Protein AF-A0A345P1P1-F1 (afdb_monomer_lite)

Foldseek 3Di:
DAEDAEAEEAEDADPDAAAEDEEEAEYEYAYLEEYEYARYAYLEEYHYHHQNYAYEADCNYEYNYEYEDCHAYQEHYEYQYAYDAAYEYAHAQHHEYAYDHNNLQGEYEDPYQHEYEYHYHRPHEYEYQAQHEYEDDAAYEHAEYEYAQRRANHEYNHNYEYQEYEFQHAYEYDEAAHLAYHYDQCRYHYEHEYAEPSSQQRLQPRLNNQHYEYPEAYEDQEAREREHANHEYEPVLHEYEYDLNHDYDPDAAENYEHELYEQYEYENYEFYDQNPADPPDPPRYESYEYANYENYEYYNYEAENHCEHYEQELYAYEYEQYEYEHRHPEHYEFEHPPVGDHAGEYEYHYDYYYDDLFHYKYAADSGYYHYPVQQWDKDQQLPPVRPRMMTIDGPPDPDDGPNDFDDDDPCFAFKDFWPQDAQVFKWKFAPPCADPVRFTFTDPLVVVQVCLCVVQVFRFQSVLWDDHHRMIGGNFFGGALVSQCSSCVPHPRHFFHKMWIFHGPDGSVHPDLVGTTWIFGAINNSDTHIHGSDPPPPDD

Structure (mmCIF, N/CA/C/O backbone):
data_AF-A0A345P1P1-F1
#
_entry.id   AF-A0A345P1P1-F1
#
loop_
_atom_site.group_PDB
_atom_site.id
_atom_site.type_symbol
_atom_site.label_atom_id
_atom_site.label_alt_id
_atom_site.label_comp_id
_atom_site.label_asym_id
_atom_site.label_entity_id
_atom_site.label_seq_id
_atom_site.pdbx_PDB_ins_code
_atom_site.Cartn_x
_atom_site.Cartn_y
_atom_site.Cartn_z
_atom_site.occupancy
_atom_site.B_iso_or_equiv
_atom_site.auth_seq_id
_atom_site.auth_comp_id
_atom_site.auth_asym_id
_atom_site.auth_atom_id
_atom_site.pdbx_PDB_model_num
ATOM 1 N N . MET A 1 1 ? -30.221 -7.598 51.812 1.00 77.19 1 MET A N 1
ATOM 2 C CA . MET A 1 1 ? -30.169 -8.853 51.031 1.00 77.19 1 MET A CA 1
ATOM 3 C C . MET A 1 1 ? -31.512 -9.093 50.363 1.00 77.19 1 MET A C 1
ATOM 5 O O . MET A 1 1 ? -32.528 -9.093 51.050 1.00 77.19 1 MET A O 1
ATOM 9 N N . LEU A 1 2 ? -31.504 -9.277 49.048 1.00 82.62 2 LEU A N 1
ATOM 10 C CA . LEU A 1 2 ? -32.621 -9.706 48.215 1.00 82.62 2 LEU A CA 1
ATOM 11 C C . LEU A 1 2 ? -32.271 -11.110 47.703 1.00 82.62 2 LEU A C 1
ATOM 13 O O . LEU A 1 2 ? -31.231 -11.286 47.076 1.00 82.62 2 LEU A O 1
ATOM 17 N N . ASN A 1 3 ? -33.089 -12.109 48.032 1.00 80.75 3 ASN A N 1
ATOM 18 C CA . ASN A 1 3 ? -32.861 -13.485 47.591 1.00 80.75 3 ASN A CA 1
ATOM 19 C C . ASN A 1 3 ? -33.629 -13.730 46.285 1.00 80.75 3 ASN A C 1
ATOM 21 O O . ASN A 1 3 ? -34.862 -13.678 46.294 1.00 80.75 3 ASN A O 1
ATOM 25 N N . ALA A 1 4 ? -32.910 -13.957 45.187 1.00 77.88 4 ALA A N 1
ATOM 26 C CA . ALA A 1 4 ? -33.463 -14.208 43.863 1.00 77.88 4 ALA A CA 1
ATOM 27 C C . ALA A 1 4 ? -33.455 -15.719 43.579 1.00 77.88 4 ALA A C 1
ATOM 29 O O . ALA A 1 4 ? -32.407 -16.333 43.385 1.00 77.88 4 ALA A O 1
ATOM 30 N N . THR A 1 5 ? -34.636 -16.335 43.559 1.00 73.44 5 THR A N 1
ATOM 31 C CA . THR A 1 5 ? -34.807 -17.776 43.306 1.00 73.44 5 THR A CA 1
ATOM 32 C C . THR A 1 5 ? -35.981 -18.005 42.364 1.00 73.44 5 THR A C 1
ATOM 34 O O . THR A 1 5 ? -36.964 -17.271 42.447 1.00 73.44 5 THR A O 1
ATOM 37 N N . GLY A 1 6 ? -35.901 -19.038 41.523 1.00 75.75 6 GLY A N 1
ATOM 38 C CA . GLY A 1 6 ? -36.928 -19.374 40.532 1.00 75.75 6 GLY A CA 1
ATOM 39 C C . GLY A 1 6 ? -36.469 -19.159 39.088 1.00 75.75 6 GLY A C 1
ATOM 40 O O . GLY A 1 6 ? -35.308 -18.847 38.830 1.00 75.75 6 GLY A O 1
ATOM 41 N N . ASP A 1 7 ? -37.388 -19.371 38.150 1.00 80.25 7 ASP A N 1
ATOM 42 C CA . ASP A 1 7 ? -37.175 -19.293 36.699 1.00 80.25 7 ASP A CA 1
ATOM 43 C C . ASP A 1 7 ? -37.880 -18.092 36.038 1.00 80.25 7 ASP A C 1
ATOM 45 O O . ASP A 1 7 ? -37.551 -17.719 34.913 1.00 80.25 7 ASP A O 1
ATOM 49 N N . GLY A 1 8 ? -38.826 -17.459 36.738 1.00 80.19 8 GLY A N 1
ATOM 50 C CA . GLY A 1 8 ? -39.576 -16.295 36.267 1.00 80.19 8 GLY A CA 1
ATOM 51 C C . GLY A 1 8 ? -38.911 -14.943 36.548 1.00 80.19 8 GLY A C 1
ATOM 52 O O . GLY A 1 8 ? -37.978 -14.820 37.342 1.00 80.19 8 GLY A O 1
ATOM 53 N N . ALA A 1 9 ? -39.441 -13.893 35.914 1.00 87.06 9 ALA A N 1
ATOM 54 C CA . ALA A 1 9 ? -39.010 -12.524 36.172 1.00 87.06 9 ALA A CA 1
ATOM 55 C C . ALA A 1 9 ? -39.442 -12.054 37.574 1.00 87.06 9 ALA A C 1
ATOM 57 O O . ALA A 1 9 ? -40.619 -12.123 37.931 1.00 87.06 9 ALA A O 1
ATOM 58 N N . THR A 1 10 ? -38.500 -11.523 38.350 1.00 90.50 10 THR A N 1
ATOM 59 C CA . THR A 1 10 ? -38.723 -10.979 39.694 1.00 90.50 10 THR A CA 1
ATOM 60 C C . THR A 1 10 ? -38.481 -9.474 39.685 1.00 90.50 10 THR A C 1
ATOM 62 O O . THR A 1 10 ? -37.405 -9.022 39.312 1.00 90.50 10 THR A O 1
ATOM 65 N N . ASN A 1 11 ? -39.471 -8.686 40.111 1.00 93.38 11 ASN A N 1
ATOM 66 C CA . ASN A 1 11 ? -39.367 -7.226 40.171 1.00 93.38 11 ASN A CA 1
ATOM 67 C C . ASN A 1 11 ? -39.057 -6.760 41.599 1.00 93.38 11 ASN A C 1
ATOM 69 O O . ASN A 1 11 ? -39.822 -7.052 42.520 1.00 93.38 11 ASN A O 1
ATOM 73 N N . TYR A 1 12 ? -38.008 -5.959 41.770 1.00 94.50 12 TYR A N 1
ATOM 74 C CA . TYR A 1 12 ? -37.709 -5.255 43.013 1.00 94.50 12 TYR A CA 1
ATOM 75 C C . TYR A 1 12 ? -37.882 -3.743 42.844 1.00 94.50 12 TYR A C 1
ATOM 77 O O . TYR A 1 12 ? -37.410 -3.138 41.882 1.00 94.50 12 TYR A O 1
ATOM 85 N N . GLY A 1 13 ? -38.567 -3.148 43.822 1.00 94.56 13 GLY A N 1
ATOM 86 C CA . GLY A 1 13 ? -38.939 -1.736 43.845 1.00 94.56 13 GLY A CA 1
ATOM 87 C C . GLY A 1 13 ? -40.420 -1.482 43.534 1.00 94.56 13 GLY A C 1
ATOM 88 O O . GLY A 1 13 ? -41.118 -2.367 43.027 1.00 94.56 13 GLY A O 1
ATOM 89 N N . PRO A 1 14 ? -40.939 -0.302 43.917 1.00 95.38 14 PRO A N 1
ATOM 90 C CA . PRO A 1 14 ? -42.355 0.024 43.777 1.00 95.38 14 PRO A CA 1
ATOM 91 C C . PRO A 1 14 ? -42.763 0.180 42.305 1.00 95.38 14 PRO A C 1
ATOM 93 O O . PRO A 1 14 ? -41.943 0.494 41.446 1.00 95.38 14 PRO A O 1
ATOM 96 N N . GLU A 1 15 ? -44.051 -0.013 42.005 1.00 93.94 15 GLU A N 1
ATOM 97 C CA . GLU A 1 15 ? -44.591 0.233 40.658 1.00 93.94 15 GLU A CA 1
ATOM 98 C C . GLU A 1 15 ? -44.535 1.700 40.249 1.00 93.94 15 GLU A C 1
ATOM 100 O O . GLU A 1 15 ? -44.247 2.017 39.096 1.00 93.94 15 GLU A O 1
ATOM 105 N N . THR A 1 16 ? -44.758 2.582 41.218 1.00 92.75 16 THR A N 1
ATOM 106 C CA . THR A 1 16 ? -44.792 4.034 41.051 1.00 92.75 16 THR A CA 1
ATOM 107 C C . THR A 1 16 ? -44.107 4.720 42.226 1.00 92.75 16 THR A C 1
ATOM 109 O O . THR A 1 16 ? -44.174 4.220 43.351 1.00 92.75 16 THR A O 1
ATOM 112 N N . GLY A 1 17 ? -43.540 5.904 41.986 1.00 94.25 17 GLY A N 1
ATOM 113 C CA . GLY A 1 17 ? -42.750 6.636 42.983 1.00 94.25 17 GLY A CA 1
ATOM 114 C C . GLY A 1 17 ? -41.394 5.976 43.228 1.00 94.25 17 GLY A C 1
ATOM 115 O O . GLY A 1 17 ? -41.142 4.907 42.698 1.00 94.25 17 GLY A O 1
ATOM 116 N N . THR A 1 18 ? -40.528 6.597 44.027 1.00 95.94 18 THR A N 1
ATOM 117 C CA . THR A 1 18 ? -39.177 6.081 44.312 1.00 95.94 18 THR A CA 1
ATOM 118 C C . THR A 1 18 ? -39.074 5.645 45.768 1.00 95.94 18 THR A C 1
ATOM 120 O O . THR A 1 18 ? -39.552 6.344 46.664 1.00 95.94 18 THR A O 1
ATOM 123 N N . ARG A 1 19 ? -38.430 4.504 46.029 1.00 96.94 19 ARG A N 1
ATOM 124 C CA . ARG A 1 19 ? -38.120 4.035 47.386 1.00 96.94 19 ARG A CA 1
ATOM 125 C C . ARG A 1 19 ? -36.632 4.194 47.680 1.00 96.94 19 ARG A C 1
ATOM 127 O O . ARG A 1 19 ? -35.801 3.637 46.972 1.00 96.94 19 ARG A O 1
ATOM 134 N N . MET A 1 20 ? -36.314 4.878 48.773 1.00 97.06 20 MET A N 1
ATOM 135 C CA . MET A 1 20 ? -34.952 4.940 49.297 1.00 97.06 20 MET A CA 1
ATOM 136 C C . MET A 1 20 ? -34.604 3.654 50.060 1.00 97.06 20 MET A C 1
ATOM 138 O O . MET A 1 20 ? -35.407 3.157 50.858 1.00 97.06 20 MET A O 1
ATOM 142 N N . ILE A 1 21 ? -33.409 3.124 49.814 1.00 96.31 21 ILE A N 1
ATOM 143 C CA . ILE A 1 21 ? -32.779 2.045 50.571 1.00 96.31 21 ILE A CA 1
ATOM 144 C C . ILE A 1 21 ? -31.459 2.594 51.110 1.00 96.31 21 ILE A C 1
ATOM 146 O O . ILE A 1 21 ? -30.551 2.899 50.345 1.00 96.31 21 ILE A O 1
ATOM 150 N N . THR A 1 22 ? -31.370 2.737 52.431 1.00 96.19 22 THR A N 1
ATOM 151 C CA . THR A 1 22 ? -30.138 3.186 53.083 1.00 96.19 22 THR A CA 1
ATOM 152 C C . THR A 1 22 ? -29.196 2.005 53.304 1.00 96.19 22 THR A C 1
ATOM 154 O O . THR A 1 22 ? -29.587 1.020 53.936 1.00 96.19 22 THR A O 1
ATOM 157 N N . GLY A 1 23 ? -27.958 2.135 52.825 1.00 95.00 23 GLY A N 1
ATOM 158 C CA . GLY A 1 23 ? -26.902 1.127 52.942 1.00 95.00 23 GLY A CA 1
ATOM 159 C C . GLY A 1 23 ? -26.908 0.077 51.827 1.00 95.00 23 GLY A C 1
ATOM 160 O O . GLY A 1 23 ? -27.643 0.185 50.847 1.00 95.00 23 GLY A O 1
ATOM 161 N N . ASN A 1 24 ? -26.070 -0.946 51.998 1.00 96.81 24 ASN A N 1
ATOM 162 C CA . ASN A 1 24 ? -25.734 -1.888 50.931 1.00 96.81 24 ASN A CA 1
ATOM 163 C C . ASN A 1 24 ? -26.876 -2.868 50.610 1.00 96.81 24 ASN A C 1
ATOM 165 O O . ASN A 1 24 ? -27.581 -3.383 51.491 1.00 96.81 24 ASN A O 1
ATOM 169 N N . VAL A 1 25 ? -27.008 -3.199 49.328 1.00 96.88 25 VAL A N 1
ATOM 170 C CA . VAL A 1 25 ? -27.957 -4.169 48.785 1.00 96.88 25 VAL A CA 1
ATOM 171 C C . VAL A 1 25 ? -27.193 -5.294 48.106 1.00 96.88 25 VAL A C 1
ATOM 173 O O . VAL A 1 25 ? -26.512 -5.095 47.116 1.00 96.88 25 VAL A O 1
ATOM 176 N N . THR A 1 26 ? -27.371 -6.517 48.593 1.00 96.12 26 THR A N 1
ATOM 177 C CA . THR A 1 26 ? -26.891 -7.725 47.907 1.00 96.12 26 THR A CA 1
ATOM 178 C C . THR A 1 26 ? -28.066 -8.454 47.275 1.00 96.12 26 THR A C 1
ATOM 180 O O . THR A 1 26 ? -29.016 -8.780 47.995 1.00 96.12 26 THR A O 1
ATOM 183 N N . ILE A 1 27 ? -27.987 -8.741 45.979 1.00 93.31 27 ILE A N 1
ATOM 184 C CA . ILE A 1 27 ? -28.848 -9.675 45.251 1.00 93.31 27 ILE A CA 1
ATOM 185 C C . ILE A 1 27 ? -28.091 -10.994 45.170 1.00 93.31 27 ILE A C 1
ATOM 187 O O . ILE A 1 27 ? -27.015 -11.048 44.586 1.00 93.31 27 ILE A O 1
ATOM 191 N N . ASN A 1 28 ? -28.628 -12.043 45.782 1.00 91.75 28 ASN A N 1
ATOM 192 C CA . ASN A 1 28 ? -28.001 -13.361 45.788 1.00 91.75 28 ASN A CA 1
ATOM 193 C C . ASN A 1 28 ? -29.028 -14.429 45.413 1.00 91.75 28 ASN A C 1
ATOM 195 O O . ASN A 1 28 ? -30.183 -14.324 45.825 1.00 91.75 28 ASN A O 1
ATOM 199 N N . GLY A 1 29 ? -28.615 -15.460 44.685 1.00 84.62 29 GLY A N 1
ATOM 200 C CA . GLY A 1 29 ? -29.385 -16.688 44.535 1.00 84.62 29 GLY A CA 1
ATOM 201 C C . GLY A 1 29 ? -29.270 -17.328 43.158 1.00 84.62 29 GLY A C 1
ATOM 202 O O . GLY A 1 29 ? -28.826 -16.730 42.183 1.00 84.62 29 GLY A O 1
ATOM 203 N N . ASN A 1 30 ? -29.684 -18.591 43.081 1.00 83.69 30 ASN A N 1
ATOM 204 C CA . ASN A 1 30 ? -29.539 -19.415 41.884 1.00 83.69 30 ASN A CA 1
ATOM 205 C C . ASN A 1 30 ? -30.745 -19.301 40.935 1.00 83.69 30 ASN A C 1
ATOM 207 O O . ASN A 1 30 ? -31.289 -20.311 40.490 1.00 83.69 30 ASN A O 1
ATOM 211 N N . THR A 1 31 ? -31.226 -18.079 40.706 1.00 87.88 31 THR A N 1
ATOM 212 C CA . THR A 1 31 ? -32.289 -17.817 39.726 1.00 87.88 31 THR A CA 1
ATOM 213 C C . THR A 1 31 ? -31.791 -18.095 38.309 1.00 87.88 31 THR A C 1
ATOM 215 O O . THR A 1 31 ? -30.636 -17.811 38.006 1.00 87.88 31 THR A O 1
ATOM 218 N N . THR A 1 32 ? -32.660 -18.616 37.444 1.00 88.31 32 THR A N 1
ATOM 219 C CA . THR A 1 32 ? -32.439 -18.662 35.984 1.00 88.31 32 THR A CA 1
ATOM 220 C C . THR A 1 32 ? -33.251 -17.594 35.244 1.00 88.31 32 THR A C 1
ATOM 222 O O . THR A 1 32 ? -33.125 -17.447 34.032 1.00 88.31 32 THR A O 1
ATOM 225 N N . GLY A 1 33 ? -34.128 -16.882 35.961 1.00 89.25 33 GLY A N 1
ATOM 226 C CA . GLY A 1 33 ? -34.958 -15.802 35.432 1.00 89.25 33 GLY A CA 1
ATOM 227 C C . GLY A 1 33 ? -34.314 -14.419 35.555 1.00 89.25 33 GLY A C 1
ATOM 228 O O . GLY A 1 33 ? -33.198 -14.260 36.058 1.00 89.25 33 GLY A O 1
ATOM 229 N N . THR A 1 34 ? -35.054 -13.398 35.118 1.00 92.19 34 THR A N 1
ATOM 230 C CA . THR A 1 34 ? -34.626 -11.994 35.174 1.00 92.19 34 THR A CA 1
ATOM 231 C C . THR A 1 34 ? -34.952 -11.332 36.515 1.00 92.19 34 THR A C 1
ATOM 233 O O . THR A 1 34 ? -36.082 -11.396 36.989 1.00 92.19 34 THR A O 1
ATOM 236 N N . VAL A 1 35 ? -34.002 -10.609 37.094 1.00 94.62 35 VAL A N 1
ATOM 237 C CA . VAL A 1 35 ? -34.173 -9.736 38.255 1.00 94.62 35 VAL A CA 1
ATOM 238 C C . VAL A 1 35 ? -34.255 -8.289 37.776 1.00 94.62 35 VAL A C 1
ATOM 240 O O . VAL A 1 35 ? -33.247 -7.704 37.398 1.00 94.62 35 VAL A O 1
ATOM 243 N N . ASN A 1 36 ? -35.448 -7.697 37.799 1.00 95.19 36 ASN A N 1
ATOM 244 C CA . ASN A 1 36 ? -35.654 -6.307 37.399 1.00 95.19 36 ASN A CA 1
ATOM 245 C C . ASN A 1 36 ? -35.586 -5.378 38.614 1.00 95.19 36 ASN A C 1
ATOM 247 O O . ASN A 1 36 ? -36.368 -5.518 39.558 1.00 95.19 36 ASN A O 1
ATOM 251 N N . LEU A 1 37 ? -34.706 -4.385 38.565 1.00 96.88 37 LEU A N 1
ATOM 252 C CA . LEU A 1 37 ? -34.560 -3.332 39.563 1.00 96.88 37 LEU A CA 1
ATOM 253 C C . LEU A 1 37 ? -35.120 -2.024 39.004 1.00 96.88 37 LEU A C 1
ATOM 255 O O . LEU A 1 37 ? -34.706 -1.560 37.942 1.00 96.88 37 LEU A O 1
ATOM 259 N N . ARG A 1 38 ? -36.066 -1.406 39.712 1.00 97.25 38 ARG A N 1
ATOM 260 C CA . ARG A 1 38 ? -36.707 -0.159 39.265 1.00 97.25 38 ARG A CA 1
ATOM 261 C C . ARG A 1 38 ? -37.106 0.720 40.432 1.00 97.25 38 ARG A C 1
ATOM 263 O O . ARG A 1 38 ? -37.466 0.205 41.486 1.00 97.25 38 ARG A O 1
ATOM 270 N N . ASN A 1 39 ? -37.157 2.032 40.215 1.00 97.50 39 ASN A N 1
ATOM 271 C CA . ASN A 1 39 ? -37.726 2.976 41.177 1.00 97.50 39 ASN A CA 1
ATOM 272 C C . ASN A 1 39 ? -37.088 2.889 42.585 1.00 97.50 39 ASN A C 1
ATOM 274 O O . ASN A 1 39 ? -37.760 3.081 43.606 1.00 97.50 39 ASN A O 1
ATOM 278 N N . LEU A 1 40 ? -35.799 2.560 42.654 1.00 97.38 40 LEU A N 1
ATOM 279 C CA . LEU A 1 40 ? -35.034 2.473 43.896 1.00 97.38 40 LEU A CA 1
ATOM 280 C C . LEU A 1 40 ? -33.948 3.548 43.899 1.00 97.38 40 LEU A C 1
ATOM 282 O O . LEU A 1 40 ? -33.352 3.827 42.865 1.00 97.38 40 LEU A O 1
ATOM 286 N N . ASN A 1 41 ? -33.675 4.107 45.073 1.00 97.81 41 ASN A N 1
ATOM 287 C CA . ASN A 1 41 ? -32.488 4.914 45.331 1.00 97.81 41 ASN A CA 1
ATOM 288 C C . ASN A 1 41 ? -31.679 4.227 46.438 1.00 97.81 41 ASN A C 1
ATOM 290 O O . ASN A 1 41 ? -32.125 4.208 47.589 1.00 97.81 41 ASN A O 1
ATOM 294 N N . ILE A 1 42 ? -30.561 3.600 46.078 1.00 98.00 42 ILE A N 1
ATOM 295 C CA . ILE A 1 42 ? -29.689 2.845 46.983 1.00 98.00 42 ILE A CA 1
ATOM 296 C C . ILE A 1 42 ? -28.517 3.751 47.365 1.00 98.00 42 ILE A C 1
ATOM 298 O O . ILE A 1 42 ? -27.762 4.145 46.489 1.00 98.00 42 ILE A O 1
ATOM 302 N N . THR A 1 43 ? -28.355 4.076 48.650 1.00 97.31 43 THR A N 1
ATOM 303 C CA . THR A 1 43 ? -27.292 4.991 49.133 1.00 97.31 43 THR A CA 1
ATOM 304 C C . THR A 1 43 ? -25.992 4.272 49.520 1.00 97.31 43 THR A C 1
ATOM 306 O O . THR A 1 43 ? -25.307 4.682 50.457 1.00 97.31 43 THR A O 1
ATOM 309 N N . GLY A 1 44 ? -25.755 3.096 48.958 1.00 96.94 44 GLY A N 1
ATOM 310 C CA . GLY A 1 44 ? -24.625 2.234 49.280 1.00 96.94 44 GLY A CA 1
ATOM 311 C C . GLY A 1 44 ? -24.421 1.221 48.166 1.00 96.94 44 GLY A C 1
ATOM 312 O O . GLY A 1 44 ? -25.058 1.311 47.115 1.00 96.94 44 GLY A O 1
ATOM 313 N N . ASP A 1 45 ? -23.563 0.235 48.403 1.00 98.00 45 ASP A N 1
ATOM 314 C CA . ASP A 1 45 ? -23.144 -0.663 47.327 1.00 98.00 45 ASP A CA 1
ATOM 315 C C . ASP A 1 45 ? -24.267 -1.602 46.883 1.00 98.00 45 ASP A C 1
ATOM 317 O O . ASP A 1 45 ? -25.041 -2.114 47.702 1.00 98.00 45 ASP A O 1
ATOM 321 N N . LEU A 1 46 ? -24.311 -1.890 45.584 1.00 98.00 46 LEU A N 1
ATOM 322 C CA . LEU A 1 46 ? -25.128 -2.945 45.000 1.00 98.00 46 LEU A CA 1
ATOM 323 C C . LEU A 1 46 ? -24.228 -4.126 44.624 1.00 98.00 46 LEU A C 1
ATOM 325 O O . LEU A 1 46 ? -23.447 -4.022 43.693 1.00 98.00 46 LEU A O 1
ATOM 329 N N . THR A 1 47 ? -24.367 -5.267 45.294 1.00 97.31 47 THR A N 1
ATOM 330 C CA . THR A 1 47 ? -23.661 -6.511 44.943 1.00 97.31 47 THR A CA 1
ATOM 331 C C . THR A 1 47 ? -24.604 -7.485 44.247 1.00 97.31 47 THR A C 1
ATOM 333 O O . THR A 1 47 ? -25.691 -7.764 44.761 1.00 97.31 47 THR A O 1
ATOM 336 N N . ILE A 1 48 ? -24.184 -8.042 43.114 1.00 96.00 48 ILE A N 1
ATOM 337 C CA . ILE A 1 48 ? -24.945 -8.987 42.294 1.00 96.00 48 ILE A CA 1
ATOM 338 C C . ILE A 1 48 ? -24.210 -10.327 42.253 1.00 96.00 48 ILE A C 1
ATOM 340 O O . ILE A 1 48 ? -23.113 -10.428 41.716 1.00 96.00 48 ILE A O 1
ATOM 344 N N . ASN A 1 49 ? -24.848 -11.364 42.791 1.00 94.25 49 ASN A N 1
ATOM 345 C CA . ASN A 1 49 ? -24.355 -12.737 42.792 1.00 94.25 49 ASN A CA 1
ATOM 346 C C . ASN A 1 49 ? -25.492 -13.698 42.411 1.00 94.25 49 ASN A C 1
ATOM 348 O O . ASN A 1 49 ? -26.139 -14.328 43.251 1.00 94.25 49 ASN A O 1
ATOM 352 N N . THR A 1 50 ? -25.775 -13.763 41.115 1.00 92.44 50 THR A N 1
ATOM 353 C CA . THR A 1 50 ? -26.794 -14.627 40.516 1.00 92.44 50 THR A CA 1
ATOM 354 C C . THR A 1 50 ? -26.210 -15.354 39.300 1.00 92.44 50 THR A C 1
ATOM 356 O O . THR A 1 50 ? -26.538 -14.983 38.174 1.00 92.44 50 THR A O 1
ATOM 359 N N . PRO A 1 51 ? -25.374 -16.399 39.484 1.00 90.44 51 PRO A N 1
ATOM 360 C CA . PRO A 1 51 ? -24.571 -17.009 38.411 1.00 90.44 51 PRO A CA 1
ATOM 361 C C . PRO A 1 51 ? -25.357 -17.496 37.184 1.00 90.44 51 PRO A C 1
ATOM 363 O O . PRO A 1 51 ? -24.813 -17.611 36.096 1.00 90.44 51 PRO A O 1
ATOM 366 N N . ASN A 1 52 ? -26.645 -17.804 37.351 1.00 89.38 52 ASN A N 1
ATOM 367 C CA . ASN A 1 52 ? -27.521 -18.262 36.269 1.00 89.38 52 ASN A CA 1
ATOM 368 C C . ASN A 1 52 ? -28.580 -17.222 35.866 1.00 89.38 52 ASN A C 1
ATOM 370 O O . ASN A 1 52 ? -29.396 -17.481 34.985 1.00 89.38 52 ASN A O 1
ATOM 374 N N . GLY A 1 53 ? -28.584 -16.061 36.520 1.00 89.44 53 GLY A N 1
ATOM 375 C CA . GLY A 1 53 ? -29.605 -15.035 36.381 1.00 89.44 53 GLY A CA 1
ATOM 376 C C . GLY A 1 53 ? -29.238 -13.948 35.380 1.00 89.44 53 GLY A C 1
ATOM 377 O O . GLY A 1 53 ? -28.073 -13.767 35.013 1.00 89.44 53 GLY A O 1
ATOM 378 N N . HIS A 1 54 ? -30.259 -13.199 34.977 1.00 92.31 54 HIS A N 1
ATOM 379 C CA . HIS A 1 54 ? -30.124 -11.920 34.283 1.00 92.31 54 HIS A CA 1
ATOM 380 C C . HIS A 1 54 ? -30.584 -10.807 35.229 1.00 92.31 54 HIS A C 1
ATOM 382 O O . HIS A 1 54 ? -31.580 -10.984 35.922 1.00 92.31 54 HIS A O 1
ATOM 388 N N . VAL A 1 55 ? -29.913 -9.664 35.268 1.00 95.00 55 VAL A N 1
ATOM 389 C CA . VAL A 1 55 ? -30.260 -8.512 36.100 1.00 95.00 55 VAL A CA 1
ATOM 390 C C . VAL A 1 55 ? -30.437 -7.294 35.206 1.00 95.00 55 VAL A C 1
ATOM 392 O O . VAL A 1 55 ? -29.566 -6.981 34.398 1.00 95.00 55 VAL A O 1
ATOM 395 N N . THR A 1 56 ? -31.564 -6.601 35.366 1.00 95.69 56 THR A N 1
ATOM 396 C CA . THR A 1 56 ? -31.844 -5.353 34.655 1.00 95.69 56 THR A CA 1
ATOM 397 C C . THR A 1 56 ? -31.989 -4.186 35.628 1.00 95.69 56 THR A C 1
ATOM 399 O O . THR A 1 56 ? -32.694 -4.283 36.635 1.00 95.69 56 THR A O 1
ATOM 402 N N . GLY A 1 57 ? -31.334 -3.066 35.332 1.00 96.94 57 GLY A N 1
ATOM 403 C CA . GLY A 1 57 ? -31.508 -1.790 36.024 1.00 96.94 57 GLY A CA 1
ATOM 404 C C . GLY A 1 57 ? -32.293 -0.809 35.159 1.00 96.94 57 GLY A C 1
ATOM 405 O O . GLY A 1 57 ? -31.824 -0.407 34.099 1.00 96.94 57 GLY A O 1
ATOM 406 N N . ALA A 1 58 ? -33.489 -0.403 35.586 1.00 97.06 58 ALA A N 1
ATOM 407 C CA . ALA A 1 58 ? -34.272 0.608 34.873 1.00 97.06 58 ALA A CA 1
ATOM 408 C C . ALA A 1 58 ? -33.673 2.019 35.038 1.00 97.06 58 ALA A C 1
ATOM 410 O O . ALA A 1 58 ? -32.991 2.295 36.019 1.00 97.06 58 ALA A O 1
ATOM 411 N N . SER A 1 59 ? -34.023 2.958 34.154 1.00 97.56 59 SER A N 1
ATOM 412 C CA . SER A 1 59 ? -33.588 4.369 34.242 1.00 97.56 59 SER A CA 1
ATOM 413 C C . SER A 1 59 ? -34.053 5.110 35.502 1.00 97.56 59 SER A C 1
ATOM 415 O O . SER A 1 59 ? -33.577 6.197 35.810 1.00 97.56 59 SER A O 1
ATOM 417 N N . THR A 1 60 ? -34.990 4.526 36.248 1.00 97.25 60 THR A N 1
ATOM 418 C CA . THR A 1 60 ? -35.483 5.035 37.533 1.00 97.25 60 THR A CA 1
ATOM 419 C C . THR A 1 60 ? -34.724 4.490 38.744 1.00 97.25 60 THR A C 1
ATOM 421 O O . THR A 1 60 ? -35.095 4.789 39.882 1.00 97.25 60 THR A O 1
ATOM 424 N N . LEU A 1 61 ? -33.718 3.643 38.524 1.00 98.06 61 LEU A N 1
ATOM 425 C CA . LEU A 1 61 ? -32.809 3.146 39.549 1.00 98.06 61 LEU A CA 1
ATOM 426 C C . LEU A 1 61 ? -31.614 4.099 39.688 1.00 98.06 61 LEU A C 1
ATOM 428 O O . LEU A 1 61 ? -31.010 4.512 38.699 1.00 98.06 61 LEU A O 1
ATOM 432 N N . THR A 1 62 ? -31.252 4.408 40.927 1.00 98.12 62 THR A N 1
ATOM 433 C CA . THR A 1 62 ? -30.022 5.124 41.274 1.00 98.12 62 THR A CA 1
ATOM 434 C C . THR A 1 62 ? -29.254 4.316 42.311 1.00 98.12 62 THR A C 1
ATOM 436 O O . THR A 1 62 ? -29.842 3.875 43.304 1.00 98.12 62 THR A O 1
ATOM 439 N N . ILE A 1 63 ? -27.959 4.124 42.067 1.00 98.38 63 ILE A N 1
ATOM 440 C CA . ILE A 1 63 ? -26.997 3.554 43.008 1.00 98.38 63 ILE A CA 1
ATOM 441 C C . ILE A 1 63 ? -25.956 4.637 43.301 1.00 98.38 63 ILE A C 1
ATOM 443 O O . ILE A 1 63 ? -25.163 4.990 42.429 1.00 98.38 63 ILE A O 1
ATOM 447 N N . ASP A 1 64 ? -26.024 5.174 44.515 1.00 96.81 64 ASP A N 1
ATOM 448 C CA . ASP A 1 64 ? -25.092 6.143 45.099 1.00 96.81 64 ASP A CA 1
ATOM 449 C C . ASP A 1 64 ? -24.053 5.376 45.936 1.00 96.81 64 ASP A C 1
ATOM 451 O O . ASP A 1 64 ? -24.094 5.353 47.168 1.00 96.81 64 ASP A O 1
ATOM 455 N N . GLY A 1 65 ? -23.251 4.582 45.227 1.00 96.19 65 GLY A N 1
ATOM 456 C CA . GLY A 1 65 ? -22.320 3.580 45.740 1.00 96.19 65 GLY A CA 1
ATOM 457 C C . GLY A 1 65 ? -21.829 2.667 44.613 1.00 96.19 65 GLY A C 1
ATOM 458 O O . GLY A 1 65 ? -22.247 2.803 43.456 1.00 96.19 65 GLY A O 1
ATOM 459 N N . GLN A 1 66 ? -20.943 1.722 44.925 1.00 98.00 66 GLN A N 1
ATOM 460 C CA . GLN A 1 66 ? -20.332 0.871 43.905 1.00 98.00 66 GLN A CA 1
ATOM 461 C C . GLN A 1 66 ? -21.283 -0.251 43.471 1.00 98.00 66 GLN A C 1
ATOM 463 O O . GLN A 1 66 ? -21.947 -0.885 44.296 1.00 98.00 66 GLN A O 1
ATOM 468 N N . THR A 1 67 ? -21.343 -0.541 42.169 1.00 98.44 67 THR A N 1
ATOM 469 C CA . THR A 1 67 ? -22.054 -1.725 41.659 1.00 98.44 67 THR A CA 1
ATOM 470 C C . THR A 1 67 ? -21.071 -2.863 41.407 1.00 98.44 67 THR A C 1
ATOM 472 O O . THR A 1 67 ? -20.254 -2.776 40.505 1.00 98.44 67 THR A O 1
ATOM 475 N N . ASN A 1 68 ? -21.161 -3.941 42.180 1.00 97.88 68 ASN A N 1
ATOM 476 C CA . ASN A 1 68 ? -20.286 -5.108 42.108 1.00 97.88 68 ASN A CA 1
ATOM 477 C C . ASN A 1 68 ? -21.003 -6.282 41.426 1.00 97.88 68 ASN A C 1
ATOM 479 O O . ASN A 1 68 ? -22.057 -6.725 41.891 1.00 97.88 68 ASN A O 1
ATOM 483 N N . ILE A 1 69 ? -20.432 -6.790 40.337 1.00 96.75 69 ILE A N 1
ATOM 484 C CA . ILE A 1 69 ? -20.920 -7.935 39.564 1.00 96.75 69 ILE A CA 1
ATOM 485 C C . ILE A 1 69 ? -20.010 -9.131 39.868 1.00 96.75 69 ILE A C 1
ATOM 487 O O . ILE A 1 69 ? -18.991 -9.329 39.205 1.00 96.75 69 ILE A O 1
ATOM 491 N N . ASP A 1 70 ? -20.391 -9.907 40.886 1.00 95.00 70 ASP A N 1
ATOM 492 C CA . ASP A 1 70 ? -19.619 -11.059 41.375 1.00 95.00 70 ASP A CA 1
ATOM 493 C C . ASP A 1 70 ? -19.877 -12.322 40.552 1.00 95.00 70 ASP A C 1
ATOM 495 O O . ASP A 1 70 ? -18.972 -13.120 40.315 1.00 95.00 70 ASP A O 1
ATOM 499 N N . ALA A 1 71 ? -21.132 -12.537 40.158 1.00 91.25 71 ALA A N 1
ATOM 500 C CA . ALA A 1 71 ? -21.512 -13.653 39.305 1.00 91.25 71 ALA A CA 1
ATOM 501 C C . ALA A 1 71 ? -22.846 -13.381 38.619 1.00 91.25 71 ALA A C 1
ATOM 503 O O . ALA A 1 71 ? -23.844 -13.062 39.274 1.00 91.25 71 ALA A O 1
ATOM 504 N N . VAL A 1 72 ? -22.884 -13.573 37.311 1.00 88.62 72 VAL A N 1
ATOM 505 C CA . VAL A 1 72 ? -24.066 -13.416 36.471 1.00 88.62 72 VAL A CA 1
ATOM 506 C C . VAL A 1 72 ? -24.028 -14.456 35.342 1.00 88.62 72 VAL A C 1
ATOM 508 O O . VAL A 1 72 ? -23.013 -15.109 35.129 1.00 88.62 72 VAL A O 1
ATOM 511 N N . SER A 1 73 ? -25.135 -14.678 34.626 1.00 85.75 73 SER A N 1
ATOM 512 C CA . SER A 1 73 ? -25.076 -15.567 33.450 1.00 85.75 73 SER A CA 1
ATOM 513 C C . SER A 1 73 ? -24.185 -14.976 32.340 1.00 85.75 73 SER A C 1
ATOM 515 O O . SER A 1 73 ? -23.774 -13.821 32.394 1.00 85.75 73 SER A O 1
ATOM 517 N N . SER A 1 74 ? -23.903 -15.712 31.270 1.00 74.12 74 SER A N 1
ATOM 518 C CA . SER A 1 74 ? -23.086 -15.180 30.169 1.00 74.12 74 SER A CA 1
ATOM 519 C C . SER A 1 74 ? -23.781 -14.094 29.325 1.00 74.12 74 SER A C 1
ATOM 521 O O . SER A 1 74 ? -23.148 -13.533 28.438 1.00 74.12 74 SER A O 1
ATOM 523 N N . THR A 1 75 ? -25.054 -13.758 29.587 1.00 66.56 75 THR A N 1
ATOM 524 C CA . THR A 1 75 ? -25.866 -12.750 28.864 1.00 66.56 75 THR A CA 1
ATOM 525 C C . THR A 1 75 ? -26.752 -11.952 29.829 1.00 66.56 75 THR A C 1
ATOM 527 O O . THR A 1 75 ? -27.956 -12.207 29.894 1.00 66.56 75 THR A O 1
ATOM 530 N N . SER A 1 76 ? -26.205 -11.079 30.678 1.00 83.94 76 SER A N 1
ATOM 531 C CA . SER A 1 76 ? -26.757 -11.045 32.039 1.00 83.94 76 SER A CA 1
ATOM 532 C C . SER A 1 76 ? -26.886 -9.732 32.787 1.00 83.94 76 SER A C 1
ATOM 534 O O . SER A 1 76 ? -27.716 -9.708 33.687 1.00 83.94 76 SER A O 1
ATOM 536 N N . PHE A 1 77 ? -26.162 -8.662 32.471 1.00 95.44 77 PHE A N 1
ATOM 537 C CA . PHE A 1 77 ? -26.367 -7.381 33.149 1.00 95.44 77 PHE A CA 1
ATOM 538 C C . PHE A 1 77 ? -26.711 -6.291 32.140 1.00 95.44 77 PHE A C 1
ATOM 540 O O . PHE A 1 77 ? -25.887 -5.926 31.311 1.00 95.44 77 PHE A O 1
ATOM 547 N N . VAL A 1 78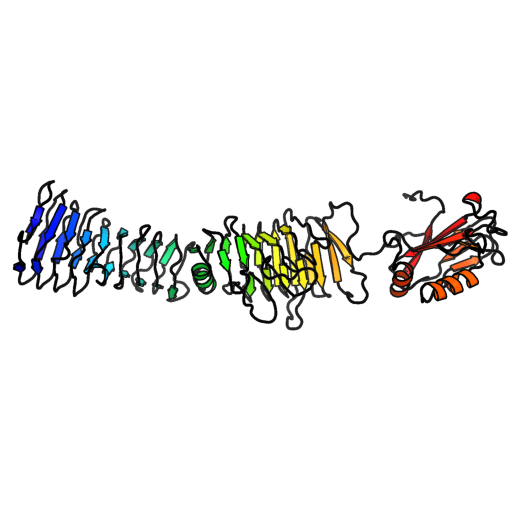 ? -27.932 -5.766 32.223 1.00 96.44 78 VAL A N 1
ATOM 548 C CA . VAL A 1 78 ? -28.415 -4.664 31.378 1.00 96.44 78 VAL A CA 1
ATOM 549 C C . VAL A 1 78 ? -28.761 -3.493 32.284 1.00 96.44 78 VAL A C 1
ATOM 551 O O . VAL A 1 78 ? -29.555 -3.652 33.211 1.00 96.44 78 VAL A O 1
ATOM 554 N N . SER A 1 79 ? -28.229 -2.301 32.035 1.00 97.69 79 SER A N 1
ATOM 555 C CA . SER A 1 79 ? -28.532 -1.141 32.875 1.00 97.69 79 SER A CA 1
ATOM 556 C C . SER A 1 79 ? -28.806 0.125 32.077 1.00 97.69 79 SER A C 1
ATOM 558 O O . SER A 1 79 ? -28.086 0.483 31.150 1.00 97.69 79 SER A O 1
ATOM 560 N N . GLN A 1 80 ? -29.863 0.817 32.495 1.00 98.00 80 GLN A N 1
ATOM 561 C CA . GLN A 1 80 ? -30.160 2.215 32.185 1.00 98.00 80 GLN A CA 1
ATOM 562 C C . GLN A 1 80 ? -30.020 3.121 33.419 1.00 98.00 80 GLN A C 1
ATOM 564 O O . GLN A 1 80 ? -30.312 4.316 33.338 1.00 98.00 80 GLN A O 1
ATOM 569 N N . ALA A 1 81 ? -29.643 2.544 34.563 1.00 97.94 81 ALA A N 1
ATOM 570 C CA . ALA A 1 81 ? -29.621 3.187 35.870 1.00 97.94 81 ALA A CA 1
ATOM 571 C C . ALA A 1 81 ? -28.486 4.210 36.011 1.00 97.94 81 ALA A C 1
ATOM 573 O O . ALA A 1 81 ? -27.502 4.176 35.281 1.00 97.94 81 ALA A O 1
ATOM 574 N N . THR A 1 82 ? -28.586 5.091 37.001 1.00 98.25 82 THR A N 1
ATOM 575 C CA . THR A 1 82 ? -27.462 5.951 37.394 1.00 98.25 82 THR A CA 1
ATOM 576 C C . THR A 1 82 ? -26.549 5.200 38.364 1.00 98.25 82 THR A C 1
ATOM 578 O O . THR A 1 82 ? -27.017 4.786 39.427 1.00 98.25 82 THR A O 1
ATOM 581 N N . HIS A 1 83 ? -25.263 5.074 38.025 1.00 97.88 83 HIS A N 1
ATOM 582 C CA . HIS A 1 83 ? -24.207 4.513 38.878 1.00 97.88 83 HIS A CA 1
ATOM 583 C C . HIS A 1 83 ? -23.181 5.615 39.184 1.00 97.88 83 HIS A C 1
ATOM 585 O O . HIS A 1 83 ? -22.530 6.098 38.260 1.00 97.88 83 HIS A O 1
ATOM 591 N N . THR A 1 84 ? -23.061 6.057 40.439 1.00 95.94 84 THR A N 1
ATOM 592 C CA . THR A 1 84 ? -22.187 7.198 40.788 1.00 95.94 84 THR A CA 1
ATOM 593 C C . THR A 1 84 ? -20.726 6.808 40.999 1.00 95.94 84 THR A C 1
ATOM 595 O O . THR A 1 84 ? -19.848 7.576 40.620 1.00 95.94 84 THR A O 1
ATOM 598 N N . ASP A 1 85 ? -20.474 5.617 41.553 1.00 96.94 85 ASP A N 1
ATOM 599 C CA . ASP A 1 85 ? -19.131 5.156 41.952 1.00 96.94 85 ASP A CA 1
ATOM 600 C C . ASP A 1 85 ? -18.628 4.017 41.042 1.00 96.94 85 ASP A C 1
ATOM 602 O O . ASP A 1 85 ? -17.752 3.231 41.406 1.00 96.94 85 ASP A O 1
ATOM 606 N N . GLY A 1 86 ? -19.219 3.912 39.849 1.00 97.44 86 GLY A N 1
ATOM 607 C CA . GLY A 1 86 ? -18.843 2.946 38.825 1.00 97.44 86 GLY A CA 1
ATOM 608 C C . GLY A 1 86 ? -19.375 1.525 39.035 1.00 97.44 86 GLY A C 1
ATOM 609 O O . GLY A 1 86 ? -20.182 1.220 39.926 1.00 97.44 86 GLY A O 1
ATOM 610 N N . ILE A 1 87 ? -18.932 0.648 38.141 1.00 98.56 87 ILE A N 1
ATOM 611 C CA . ILE A 1 87 ? -19.306 -0.761 38.052 1.00 98.56 87 ILE A CA 1
ATOM 612 C C . ILE A 1 87 ? -18.023 -1.592 38.103 1.00 98.56 87 ILE A C 1
ATOM 614 O O . ILE A 1 87 ? -17.101 -1.339 37.340 1.00 98.56 87 ILE A O 1
ATOM 618 N N . VAL A 1 88 ? -17.953 -2.604 38.963 1.00 98.44 88 VAL A N 1
ATOM 619 C CA . VAL A 1 88 ? -16.815 -3.527 39.058 1.00 98.44 88 VAL A CA 1
ATOM 620 C C . VAL A 1 88 ? -17.266 -4.935 38.725 1.00 98.44 88 VAL A C 1
ATOM 622 O O . VAL A 1 88 ? -18.259 -5.421 39.262 1.00 98.44 88 VAL A O 1
ATOM 625 N N . ILE A 1 89 ? -16.521 -5.597 37.847 1.00 97.56 89 ILE A N 1
ATOM 626 C CA . ILE A 1 89 ? -16.798 -6.945 37.362 1.00 97.56 89 ILE A CA 1
ATOM 627 C C . ILE A 1 89 ? -15.708 -7.872 37.886 1.00 97.56 89 ILE A C 1
ATOM 629 O O . ILE A 1 89 ? -14.546 -7.745 37.504 1.00 97.56 89 ILE A O 1
ATOM 633 N N . THR A 1 90 ? -16.091 -8.821 38.736 1.00 96.88 90 THR A N 1
ATOM 634 C CA . THR A 1 90 ? -15.200 -9.857 39.287 1.00 96.88 90 THR A CA 1
ATOM 635 C C . THR A 1 90 ? -15.601 -11.266 38.837 1.00 96.88 90 THR A C 1
ATOM 637 O O . THR A 1 90 ? -14.947 -12.241 39.205 1.00 96.88 90 THR A O 1
ATOM 640 N N . ASP A 1 91 ? -16.642 -11.386 38.006 1.00 93.75 91 ASP A N 1
ATOM 641 C CA . ASP A 1 91 ? -17.127 -12.660 37.476 1.00 93.75 91 ASP A CA 1
ATOM 642 C C . ASP A 1 91 ? -16.096 -13.341 36.558 1.00 93.75 91 ASP A C 1
ATOM 644 O O . ASP A 1 91 ? -15.801 -12.881 35.451 1.00 93.75 91 ASP A O 1
ATOM 648 N N . GLY A 1 92 ? -15.545 -14.465 37.019 1.00 89.00 92 GLY A N 1
ATOM 649 C CA . GLY A 1 92 ? -14.592 -15.299 36.276 1.00 89.00 92 GLY A CA 1
ATOM 650 C C . GLY A 1 92 ? -15.223 -16.251 35.256 1.00 89.00 92 GLY A C 1
ATOM 651 O O . GLY A 1 92 ? -14.523 -16.769 34.389 1.00 89.00 92 GLY A O 1
ATOM 652 N N . ASN A 1 93 ? -16.537 -16.493 35.318 1.00 88.88 93 ASN A N 1
ATOM 653 C CA . ASN A 1 93 ? -17.227 -17.432 34.417 1.00 88.88 93 ASN A CA 1
ATOM 654 C C . ASN A 1 93 ? -17.738 -16.762 33.135 1.00 88.88 93 ASN A C 1
ATOM 656 O O . ASN A 1 93 ? -18.200 -17.437 32.212 1.00 88.88 93 ASN A O 1
ATOM 660 N N . GLY A 1 94 ? -17.604 -15.442 33.086 1.00 88.75 94 GLY A N 1
ATOM 661 C CA . GLY A 1 94 ? -17.881 -14.594 31.951 1.00 88.75 94 GLY A CA 1
ATOM 662 C C . GLY A 1 94 ? -19.181 -13.814 32.101 1.00 88.75 94 GLY A C 1
ATOM 663 O O . GLY A 1 94 ? -20.234 -14.381 32.377 1.00 88.75 94 GLY A O 1
ATOM 664 N N . ALA A 1 95 ? -19.103 -12.509 31.858 1.00 93.06 95 ALA A N 1
ATOM 665 C CA . ALA A 1 95 ? -20.213 -11.577 31.998 1.00 93.06 95 ALA A CA 1
ATOM 666 C C . ALA A 1 95 ? -20.494 -10.864 30.670 1.00 93.06 95 ALA A C 1
ATOM 668 O O . ALA A 1 95 ? -19.569 -10.544 29.924 1.00 93.06 95 ALA A O 1
ATOM 669 N N . SER A 1 96 ? -21.767 -10.570 30.400 1.00 95.12 96 SER A N 1
ATOM 670 C CA . SER A 1 96 ? -22.158 -9.625 29.346 1.00 95.12 96 SER A CA 1
ATOM 671 C C . SER A 1 96 ? -22.815 -8.411 29.974 1.00 95.12 96 SER A C 1
ATOM 673 O O . SER A 1 96 ? -23.778 -8.561 30.732 1.00 95.12 96 SER A O 1
ATOM 675 N N . ILE A 1 97 ? -22.305 -7.236 29.626 1.00 96.00 97 ILE A N 1
ATOM 676 C CA . ILE A 1 97 ? -22.699 -5.943 30.172 1.00 96.00 97 ILE A CA 1
ATOM 677 C C . ILE A 1 97 ? -23.280 -5.107 29.037 1.00 96.00 97 ILE A C 1
ATOM 679 O O . ILE A 1 97 ? -22.582 -4.844 28.065 1.00 96.00 97 ILE A O 1
ATOM 683 N N . ASP A 1 98 ? -24.532 -4.682 29.166 1.00 96.56 98 ASP A N 1
ATOM 684 C CA . ASP A 1 98 ? -25.210 -3.793 28.222 1.00 96.56 98 ASP A CA 1
ATOM 685 C C . ASP A 1 98 ? -25.584 -2.482 28.917 1.00 96.56 98 ASP A C 1
ATOM 687 O O . ASP A 1 98 ? -26.463 -2.459 29.789 1.00 96.56 98 ASP A O 1
ATOM 691 N N . LEU A 1 99 ? -24.891 -1.396 28.569 1.00 97.44 99 LEU A N 1
ATOM 692 C CA . LEU A 1 99 ? -25.122 -0.082 29.166 1.00 97.44 99 LEU A CA 1
ATOM 693 C C . LEU A 1 99 ? -25.808 0.864 28.184 1.00 97.44 99 LEU A C 1
ATOM 695 O O . LEU A 1 99 ? -25.428 1.017 27.023 1.00 97.44 99 LEU A O 1
ATOM 699 N N . SER A 1 100 ? -26.820 1.564 28.685 1.00 96.25 100 SER A N 1
ATOM 700 C CA . SER A 1 100 ? -27.518 2.627 27.963 1.00 96.25 100 SER A CA 1
ATOM 701 C C . SER A 1 100 ? -28.023 3.695 28.938 1.00 96.25 100 SER A C 1
ATOM 703 O O . SER A 1 100 ? -27.858 3.582 30.152 1.00 96.25 100 SER A O 1
ATOM 705 N N . GLY A 1 101 ? -28.624 4.773 28.430 1.00 96.38 101 GLY A N 1
ATOM 706 C CA . GLY A 1 101 ? -29.167 5.836 29.282 1.00 96.38 101 GLY A CA 1
ATOM 707 C C . GLY A 1 101 ? -28.106 6.446 30.204 1.00 96.38 101 GLY A C 1
ATOM 708 O O . GLY A 1 101 ? -27.018 6.775 29.755 1.00 96.38 101 GLY A O 1
ATOM 709 N N . SER A 1 102 ? -28.414 6.596 31.494 1.00 96.88 102 SER A N 1
ATOM 710 C CA . SER A 1 102 ? -27.456 7.132 32.474 1.00 96.88 102 SER A CA 1
ATOM 711 C C . SER A 1 102 ? -26.368 6.139 32.879 1.00 96.88 102 SER A C 1
ATOM 713 O O . SER A 1 102 ? -25.369 6.554 33.459 1.00 96.88 102 SER A O 1
ATOM 715 N N . ALA A 1 103 ? -26.524 4.849 32.571 1.00 97.38 103 ALA A N 1
ATOM 716 C CA . ALA A 1 103 ? -25.519 3.855 32.922 1.00 97.38 103 ALA A CA 1
ATOM 717 C C . ALA A 1 103 ? -24.281 3.969 32.031 1.00 97.38 103 ALA A C 1
ATOM 719 O O . ALA A 1 103 ? -23.191 3.613 32.461 1.00 97.38 103 ALA A O 1
ATOM 720 N N . SER A 1 104 ? -24.428 4.513 30.816 1.00 97.44 104 SER A N 1
ATOM 721 C CA . SER A 1 104 ? -23.317 4.647 29.872 1.00 97.44 104 SER A CA 1
ATOM 722 C C . SER A 1 104 ? -22.189 5.534 30.395 1.00 97.44 104 SER A C 1
ATOM 724 O O . SER A 1 104 ? -21.058 5.401 29.941 1.00 97.44 104 SER A O 1
ATOM 726 N N . SER A 1 105 ? -22.462 6.467 31.311 1.00 97.69 105 SER A N 1
ATOM 727 C CA . SER A 1 105 ? -21.447 7.361 31.886 1.00 97.69 105 SER A CA 1
ATOM 728 C C . SER A 1 105 ? -20.703 6.769 33.081 1.00 97.69 105 SER A C 1
ATOM 730 O O . SER A 1 105 ? -19.865 7.457 33.653 1.00 97.69 105 SER A O 1
ATOM 732 N N . ALA A 1 106 ? -21.033 5.547 33.499 1.00 98.12 106 ALA A N 1
ATOM 733 C CA . ALA A 1 106 ? -20.343 4.889 34.597 1.00 98.12 106 ALA A CA 1
ATOM 734 C C . ALA A 1 106 ? -18.951 4.421 34.158 1.00 98.12 106 ALA A C 1
ATOM 736 O O . ALA A 1 106 ? -18.805 3.852 33.074 1.00 98.12 106 ALA A O 1
ATOM 737 N N . ASP A 1 107 ? -17.953 4.604 35.022 1.00 98.56 107 ASP A N 1
ATOM 738 C CA . ASP A 1 107 ? -16.676 3.909 34.874 1.00 98.56 107 ASP A CA 1
ATOM 739 C C . ASP A 1 107 ? -16.871 2.416 35.166 1.00 98.56 107 ASP A C 1
ATOM 741 O O . ASP A 1 107 ? -17.627 2.036 36.069 1.00 98.56 107 ASP A O 1
ATOM 745 N N . VAL A 1 108 ? -16.204 1.563 34.392 1.00 98.62 108 VAL A N 1
ATOM 746 C CA . VAL A 1 108 ? -16.295 0.106 34.494 1.00 98.62 108 VAL A CA 1
ATOM 747 C C . VAL A 1 108 ? -14.912 -0.469 34.768 1.00 98.62 108 VAL A C 1
ATOM 749 O O . VAL A 1 108 ? -14.015 -0.343 33.944 1.00 98.62 108 VAL A O 1
ATOM 752 N N . THR A 1 109 ? -14.747 -1.172 35.882 1.00 98.62 109 THR A N 1
ATOM 753 C CA . THR A 1 109 ? -13.524 -1.913 36.201 1.00 98.62 109 THR A CA 1
ATOM 754 C C . THR A 1 109 ? -13.721 -3.396 35.909 1.00 98.62 109 THR A C 1
ATOM 756 O O . THR A 1 109 ? -14.561 -4.057 36.521 1.00 98.62 109 THR A O 1
ATOM 759 N N . VAL A 1 110 ? -12.912 -3.942 35.007 1.00 98.38 110 VAL A N 1
ATOM 760 C CA . VAL A 1 110 ? -12.802 -5.375 34.724 1.00 98.38 110 VAL A CA 1
ATOM 761 C C . VAL A 1 110 ? -11.685 -5.955 35.594 1.00 98.38 110 VAL A C 1
ATOM 763 O O . VAL A 1 110 ? -10.508 -5.878 35.242 1.00 98.38 110 VAL A O 1
ATOM 766 N N . ASP A 1 111 ? -12.061 -6.540 36.734 1.00 97.75 111 ASP A N 1
ATOM 767 C CA . ASP A 1 111 ? -11.150 -7.146 37.716 1.00 97.75 111 ASP A CA 1
ATOM 768 C C . ASP A 1 111 ? -11.275 -8.678 37.755 1.00 97.75 111 ASP A C 1
ATOM 770 O O . ASP A 1 111 ? -11.353 -9.320 38.807 1.00 97.75 111 ASP A O 1
ATOM 774 N N . THR A 1 112 ? -11.276 -9.287 36.575 1.00 95.69 112 THR A N 1
ATOM 775 C CA . THR A 1 112 ? -11.437 -10.729 36.366 1.00 95.69 112 THR A CA 1
ATOM 776 C C . THR A 1 112 ? -10.478 -11.222 35.284 1.00 95.69 112 THR A C 1
ATOM 778 O O . THR A 1 112 ? -10.055 -10.445 34.435 1.00 95.69 112 THR A O 1
ATOM 781 N N . ASP A 1 113 ? -10.117 -12.503 35.318 1.00 95.25 113 ASP A N 1
ATOM 782 C CA . ASP A 1 113 ? -9.404 -13.201 34.238 1.00 95.25 113 ASP A CA 1
ATOM 783 C C . ASP A 1 113 ? -10.363 -13.876 33.232 1.00 95.25 113 ASP A C 1
ATOM 785 O O . ASP A 1 113 ? -9.939 -14.507 32.261 1.00 95.25 113 ASP A O 1
ATOM 789 N N . GLY A 1 114 ? -11.675 -13.739 33.454 1.00 94.50 114 GLY A N 1
ATOM 790 C CA . GLY A 1 114 ? -12.730 -14.274 32.602 1.00 94.50 114 GLY A CA 1
ATOM 791 C C . GLY A 1 114 ? -12.974 -13.482 31.311 1.00 94.50 114 GLY A C 1
ATOM 792 O O . GLY A 1 114 ? -12.266 -12.541 30.949 1.00 94.50 114 GLY A O 1
ATOM 793 N N . THR A 1 115 ? -14.028 -13.877 30.589 1.00 95.88 115 THR A N 1
ATOM 794 C CA . THR A 1 115 ? -14.496 -13.154 29.395 1.00 95.88 115 THR A CA 1
ATOM 795 C C . THR A 1 115 ? -15.520 -12.087 29.772 1.00 95.88 115 THR A C 1
ATOM 797 O O . THR A 1 115 ? -16.567 -12.413 30.320 1.00 95.88 115 THR A O 1
ATOM 800 N N . VAL A 1 116 ? -15.277 -10.830 29.417 1.00 97.00 116 VAL A N 1
ATOM 801 C CA . VAL A 1 116 ? -16.249 -9.743 29.571 1.00 97.00 116 VAL A CA 1
ATOM 802 C C . VAL A 1 116 ? -16.676 -9.248 28.199 1.00 97.00 116 VAL A C 1
ATOM 804 O O . VAL A 1 116 ? -15.863 -8.810 27.388 1.00 97.00 116 VAL A O 1
ATOM 807 N N . ARG A 1 117 ? -17.975 -9.327 27.935 1.00 97.19 117 ARG A N 1
ATOM 808 C CA . ARG A 1 117 ? -18.588 -8.897 26.686 1.00 97.19 117 ARG A CA 1
ATOM 809 C C . ARG A 1 117 ? -19.303 -7.568 26.900 1.00 97.19 117 ARG A C 1
ATOM 811 O O . ARG A 1 117 ? -20.134 -7.451 27.799 1.00 97.19 117 ARG A O 1
ATOM 818 N N . LEU A 1 118 ? -18.954 -6.570 26.099 1.00 97.44 118 LEU A N 1
ATOM 819 C CA . LEU A 1 118 ? -19.445 -5.201 26.208 1.00 97.44 118 LEU A CA 1
ATOM 820 C C . LEU A 1 118 ? -20.442 -4.922 25.080 1.00 97.44 118 LEU A C 1
ATOM 822 O O . LEU A 1 118 ? -20.101 -5.026 23.902 1.00 97.44 118 LEU A O 1
ATOM 826 N N . LEU A 1 119 ? -21.668 -4.570 25.463 1.00 95.88 119 LEU A N 1
ATOM 827 C CA . LEU A 1 119 ? -22.786 -4.216 24.596 1.00 95.88 119 LEU A CA 1
ATOM 828 C C . LEU A 1 119 ? -23.266 -2.793 24.917 1.00 95.88 119 LEU A C 1
ATOM 830 O O . LEU A 1 119 ? -23.170 -2.322 26.050 1.00 95.88 119 LEU A O 1
ATOM 834 N N . GLY A 1 120 ? -23.809 -2.101 23.919 1.00 95.94 120 GLY A N 1
ATOM 835 C CA . GLY A 1 120 ? -24.336 -0.751 24.110 1.00 95.94 120 GLY A CA 1
ATOM 836 C C . GLY A 1 120 ? -23.240 0.318 24.159 1.00 95.94 120 GLY A C 1
ATOM 837 O O . GLY A 1 120 ? -22.279 0.274 23.392 1.00 95.94 120 GLY A O 1
ATOM 838 N N . SER A 1 121 ? -23.411 1.325 25.015 1.00 97.50 121 SER A N 1
ATOM 839 C CA . SER A 1 121 ? -22.571 2.525 25.043 1.00 97.50 121 SER A CA 1
ATOM 840 C C . SER A 1 121 ? -21.829 2.666 26.368 1.00 97.50 121 SER A C 1
ATOM 842 O O . SER A 1 121 ? -22.450 2.751 27.423 1.00 97.50 121 SER A O 1
ATOM 844 N N . PHE A 1 122 ? -20.510 2.822 26.294 1.00 98.31 122 PHE A N 1
ATOM 845 C CA . PHE A 1 122 ? -19.605 3.057 27.418 1.00 98.31 122 PHE A CA 1
ATOM 846 C C . PHE A 1 122 ? -18.895 4.390 27.194 1.00 98.31 122 PHE A C 1
ATOM 848 O O . PHE A 1 122 ? -17.887 4.465 26.503 1.00 98.31 122 PHE A O 1
ATOM 855 N N . THR A 1 123 ? -19.476 5.461 27.725 1.00 97.94 123 THR A N 1
ATOM 856 C CA . THR A 1 123 ? -18.888 6.810 27.700 1.00 97.94 123 THR A CA 1
ATOM 857 C C . THR A 1 123 ? -17.969 7.085 28.891 1.00 97.94 123 THR A C 1
ATOM 859 O O . THR A 1 123 ? -17.142 7.988 28.811 1.00 97.94 123 THR A O 1
ATOM 862 N N . GLY A 1 124 ? -18.119 6.324 29.983 1.00 97.62 124 GLY A N 1
ATOM 863 C CA . GLY A 1 124 ? -17.119 6.244 31.049 1.00 97.62 124 GLY A CA 1
ATOM 864 C C . GLY A 1 124 ? -15.911 5.401 30.631 1.00 97.62 124 GLY A C 1
ATOM 865 O O . GLY A 1 124 ? -15.905 4.781 29.563 1.00 97.62 124 GLY A O 1
ATOM 866 N N . THR A 1 125 ? -14.885 5.377 31.478 1.00 98.38 125 THR A N 1
ATOM 867 C CA . THR A 1 125 ? -13.654 4.620 31.215 1.00 98.38 125 THR A CA 1
ATOM 868 C C . THR A 1 125 ? -13.865 3.146 31.535 1.00 98.38 125 THR A C 1
ATOM 870 O O . THR A 1 125 ? -14.395 2.808 32.593 1.00 98.38 125 THR A O 1
ATOM 873 N N . VAL A 1 126 ? -13.416 2.256 30.649 1.00 98.69 126 VAL A N 1
ATOM 874 C CA . VAL A 1 126 ? -13.317 0.821 30.932 1.00 98.69 126 VAL A CA 1
ATOM 875 C C . VAL A 1 126 ? -11.879 0.495 31.337 1.00 98.69 126 VAL A C 1
ATOM 877 O O . VAL A 1 126 ? -10.988 0.454 30.493 1.00 98.69 126 VAL A O 1
ATOM 880 N N . THR A 1 127 ? -11.641 0.236 32.619 1.00 98.50 127 THR A N 1
ATOM 881 C CA . THR A 1 127 ? -10.315 -0.095 33.158 1.00 98.50 127 THR A CA 1
ATOM 882 C C . THR A 1 127 ? -10.171 -1.600 33.354 1.00 98.50 127 THR A C 1
ATOM 884 O O . THR A 1 127 ? -10.960 -2.219 34.064 1.00 98.50 127 THR A O 1
ATOM 887 N N . VAL A 1 128 ? -9.140 -2.203 32.771 1.00 98.38 128 VAL A N 1
ATOM 888 C CA . VAL A 1 128 ? -8.832 -3.633 32.877 1.00 98.38 128 VAL A CA 1
ATOM 889 C C . VAL A 1 128 ? -7.651 -3.822 33.823 1.00 98.38 128 VAL A C 1
ATOM 891 O O . VAL A 1 128 ? -6.535 -3.401 33.518 1.00 98.38 128 VAL A O 1
ATOM 894 N N . THR A 1 129 ? -7.888 -4.454 34.974 1.00 97.62 129 THR A N 1
ATOM 895 C CA . THR A 1 129 ? -6.883 -4.614 36.045 1.00 97.62 129 THR A CA 1
ATOM 896 C C . THR A 1 129 ? -6.279 -6.016 36.118 1.00 97.62 129 THR A C 1
ATOM 898 O O . THR A 1 129 ? -5.225 -6.195 36.729 1.00 97.62 129 THR A O 1
ATOM 901 N N . LYS A 1 130 ? -6.911 -7.009 35.479 1.00 96.69 130 LYS A N 1
ATOM 902 C CA . LYS A 1 130 ? -6.422 -8.391 35.334 1.00 96.69 130 LYS A CA 1
ATOM 903 C C . LYS A 1 130 ? -6.489 -8.825 33.875 1.00 96.69 130 LYS A C 1
ATOM 905 O O . LYS A 1 130 ? -7.256 -8.268 33.103 1.00 96.69 130 LYS A O 1
ATOM 910 N N . ALA A 1 131 ? -5.684 -9.819 33.507 1.00 96.19 131 ALA A N 1
ATOM 911 C CA . ALA A 1 131 ? -5.610 -10.341 32.144 1.00 96.19 131 ALA A CA 1
ATOM 912 C C . ALA A 1 131 ? -6.944 -10.978 31.711 1.00 96.19 131 ALA A C 1
ATOM 914 O O . ALA A 1 131 ? -7.176 -12.162 31.945 1.00 96.19 131 ALA A O 1
ATOM 915 N N . ALA A 1 132 ? -7.817 -10.176 31.101 1.00 96.88 132 ALA A N 1
ATOM 916 C CA . ALA A 1 132 ? -9.172 -10.558 30.723 1.00 96.88 132 ALA A CA 1
ATOM 917 C C . ALA A 1 132 ? -9.296 -10.782 29.213 1.00 96.88 132 ALA A C 1
ATOM 919 O O . ALA A 1 132 ? -8.521 -10.253 28.411 1.00 96.88 132 ALA A O 1
ATOM 920 N N . LYS A 1 133 ? -10.348 -11.496 28.802 1.00 97.50 133 LYS A N 1
ATOM 921 C CA . LYS A 1 133 ? -10.807 -11.458 27.410 1.00 97.50 133 LYS A CA 1
ATOM 922 C C . LYS A 1 133 ? -11.943 -10.453 27.273 1.00 97.50 133 LYS A C 1
ATOM 924 O O . LYS A 1 133 ? -13.043 -10.715 27.751 1.00 97.50 133 LYS A O 1
ATOM 929 N N . LEU A 1 134 ? -11.709 -9.350 26.575 1.00 98.00 134 LEU A N 1
ATOM 930 C CA . LEU A 1 134 ? -12.762 -8.418 26.189 1.00 98.00 134 LEU A CA 1
ATOM 931 C C . LEU A 1 134 ? -13.341 -8.789 24.824 1.00 98.00 134 LEU A C 1
ATOM 933 O O . LEU A 1 134 ? -12.604 -9.064 23.878 1.00 98.00 134 LEU A O 1
ATOM 937 N N . VAL A 1 135 ? -14.666 -8.765 24.722 1.00 97.75 135 VAL A N 1
ATOM 938 C CA . VAL A 1 135 ? -15.397 -8.877 23.455 1.00 97.75 135 VAL A CA 1
ATOM 939 C C . VAL A 1 135 ? -16.253 -7.628 23.304 1.00 97.75 135 VAL A C 1
ATOM 941 O O . VAL A 1 135 ? -17.205 -7.443 24.061 1.00 97.75 135 VAL A O 1
ATOM 944 N N . ILE A 1 136 ? -15.913 -6.768 22.350 1.00 97.94 136 ILE A N 1
ATOM 945 C CA . ILE A 1 136 ? -16.689 -5.565 22.044 1.00 97.94 136 ILE A CA 1
ATOM 946 C C . ILE A 1 136 ? -17.647 -5.929 20.920 1.00 97.94 136 ILE A C 1
ATOM 948 O O . ILE A 1 136 ? -17.208 -6.211 19.807 1.00 97.94 136 ILE A O 1
ATOM 952 N N . ASP A 1 137 ? -18.943 -5.982 21.216 1.00 96.62 137 ASP A N 1
ATOM 953 C CA . ASP A 1 137 ? -19.928 -6.441 20.239 1.00 96.62 137 ASP A CA 1
ATOM 954 C C . ASP A 1 137 ? -20.114 -5.467 19.072 1.00 96.62 137 ASP A C 1
ATOM 956 O O . ASP A 1 137 ? -19.884 -4.261 19.182 1.00 96.62 137 ASP A O 1
ATOM 960 N N . GLU A 1 138 ? -20.611 -5.996 17.953 1.00 95.62 138 GLU A N 1
ATOM 961 C CA . GLU A 1 138 ? -21.030 -5.176 16.818 1.00 95.62 138 GLU A CA 1
ATOM 962 C C . GLU A 1 138 ? -22.064 -4.127 17.262 1.00 95.62 138 GLU A C 1
ATOM 964 O O . GLU A 1 138 ? -23.077 -4.440 17.890 1.00 95.62 138 GLU A O 1
ATOM 969 N N . GLY A 1 139 ? -21.794 -2.860 16.942 1.00 95.38 139 GLY A N 1
ATOM 970 C CA . GLY A 1 139 ? -22.627 -1.722 17.338 1.00 95.38 139 GLY A CA 1
ATOM 971 C C . GLY A 1 139 ? -22.372 -1.184 18.750 1.00 95.38 139 GLY A C 1
ATOM 972 O O . GLY A 1 139 ? -22.935 -0.141 19.086 1.00 95.38 139 GLY A O 1
ATOM 973 N N . ALA A 1 140 ? -21.524 -1.829 19.560 1.00 97.62 140 ALA A N 1
ATOM 974 C CA . ALA A 1 140 ? -21.082 -1.255 20.826 1.00 97.62 140 ALA A CA 1
ATOM 975 C C . ALA A 1 140 ? -20.125 -0.073 20.588 1.00 97.62 140 ALA A C 1
ATOM 977 O O . ALA A 1 140 ? -19.315 -0.090 19.657 1.00 97.62 140 ALA A O 1
ATOM 978 N N . THR A 1 141 ? -20.201 0.947 21.441 1.00 98.00 141 THR A N 1
ATOM 979 C CA . THR A 1 141 ? -19.308 2.115 21.406 1.00 98.00 141 THR A CA 1
ATOM 980 C C . THR A 1 141 ? -18.631 2.294 22.755 1.00 98.00 141 THR A C 1
ATOM 982 O O . THR A 1 141 ? -19.319 2.469 23.763 1.00 98.00 141 THR A O 1
ATOM 985 N N . VAL A 1 142 ? -17.301 2.295 22.773 1.00 98.44 142 VAL A N 1
ATOM 986 C CA . VAL A 1 142 ? -16.484 2.460 23.978 1.00 98.44 142 VAL A CA 1
ATOM 987 C C . VAL A 1 142 ? -15.595 3.686 23.818 1.00 98.44 142 VAL A C 1
ATOM 989 O O . VAL A 1 142 ? -14.790 3.759 22.894 1.00 98.44 142 VAL A O 1
ATOM 992 N N . SER A 1 143 ? -15.750 4.669 24.701 1.00 98.06 143 SER A N 1
ATOM 993 C CA . SER A 1 143 ? -14.989 5.918 24.641 1.00 98.06 143 SER A CA 1
ATOM 994 C C . SER A 1 143 ? -13.527 5.728 25.027 1.00 98.06 143 SER A C 1
ATOM 996 O O . SER A 1 143 ? -12.661 6.280 24.362 1.00 98.06 143 SER A O 1
ATOM 998 N N . SER A 1 144 ? -13.239 4.945 26.066 1.00 97.69 144 SER A N 1
ATOM 999 C CA . SER A 1 144 ? -11.863 4.678 26.481 1.00 97.69 144 SER A CA 1
ATOM 1000 C C . SER A 1 144 ? -11.742 3.302 27.123 1.00 97.69 144 SER A C 1
ATOM 1002 O O . SER A 1 144 ? -12.558 2.938 27.976 1.00 97.69 144 SER A O 1
ATOM 1004 N N . ILE A 1 145 ? -10.725 2.547 26.712 1.00 98.00 145 ILE A N 1
ATOM 1005 C CA . ILE A 1 145 ? -10.256 1.341 27.394 1.00 98.00 145 ILE A CA 1
ATOM 1006 C C . ILE A 1 145 ? -8.845 1.604 27.910 1.00 98.00 145 ILE A C 1
ATOM 1008 O O . ILE A 1 145 ? -7.954 1.936 27.131 1.00 98.00 145 ILE A O 1
ATOM 1012 N N . VAL A 1 146 ? -8.621 1.375 29.201 1.00 96.69 146 VAL A N 1
ATOM 1013 C CA . VAL A 1 146 ? -7.295 1.421 29.825 1.00 96.69 146 VAL A CA 1
ATOM 1014 C C . VAL A 1 146 ? -6.937 0.023 30.305 1.00 96.69 146 VAL A C 1
ATOM 1016 O O . VAL A 1 146 ? -7.587 -0.519 31.194 1.00 96.69 146 VAL A O 1
ATOM 1019 N N . VAL A 1 147 ? -5.896 -0.573 29.728 1.00 96.56 147 VAL A N 1
ATOM 1020 C CA . VAL A 1 147 ? -5.345 -1.852 30.187 1.00 96.56 147 VAL A CA 1
ATOM 1021 C C . VAL A 1 147 ? -4.137 -1.566 31.068 1.00 96.56 147 VAL A C 1
ATOM 1023 O O . VAL A 1 147 ? -3.103 -1.111 30.580 1.00 96.56 147 VAL A O 1
ATOM 1026 N N . GLU A 1 148 ? -4.280 -1.812 32.368 1.00 95.25 148 GLU A N 1
ATOM 1027 C CA . GLU A 1 148 ? -3.255 -1.531 33.378 1.00 95.25 148 GLU A CA 1
ATOM 1028 C C . GLU A 1 148 ? -2.067 -2.500 33.291 1.00 95.25 148 GLU A C 1
ATOM 1030 O O . GLU A 1 148 ? -2.196 -3.614 32.789 1.00 95.25 148 GLU A O 1
ATOM 1035 N N . GLU A 1 149 ? -0.913 -2.116 33.852 1.00 92.44 149 GLU A N 1
ATOM 1036 C CA . GLU A 1 149 ? 0.332 -2.918 33.842 1.00 92.44 149 GLU A CA 1
ATOM 1037 C C . GLU A 1 149 ? 0.123 -4.362 34.365 1.00 92.44 149 GLU A C 1
ATOM 1039 O O . GLU A 1 149 ? 0.697 -5.328 33.854 1.00 92.44 149 GLU A O 1
ATOM 1044 N N . GLY A 1 150 ? -0.771 -4.529 35.348 1.00 92.25 150 GLY A N 1
ATOM 1045 C CA . GLY A 1 150 ? -1.134 -5.824 35.938 1.00 92.25 150 GLY A CA 1
ATOM 1046 C C . GLY A 1 150 ? -1.967 -6.751 35.040 1.00 92.25 150 GLY A C 1
ATOM 1047 O O . GLY A 1 150 ? -2.125 -7.927 35.368 1.00 92.25 150 GLY A O 1
ATOM 1048 N N . ALA A 1 151 ? -2.469 -6.263 33.904 1.00 95.69 151 ALA A N 1
ATOM 1049 C CA . ALA A 1 151 ? -3.369 -6.983 33.004 1.00 95.69 151 ALA A CA 1
ATOM 1050 C C . ALA A 1 151 ? -2.665 -7.546 31.750 1.00 95.69 151 ALA A C 1
ATOM 1052 O O . ALA A 1 151 ? -3.277 -7.699 30.690 1.00 95.69 151 ALA A O 1
ATOM 1053 N N . THR A 1 152 ? -1.374 -7.875 31.860 1.00 93.50 152 THR A N 1
ATOM 1054 C CA . THR A 1 152 ? -0.586 -8.482 30.770 1.00 93.50 152 THR A CA 1
ATOM 1055 C C . THR A 1 152 ? -1.216 -9.786 30.279 1.00 93.50 152 THR A C 1
ATOM 1057 O O . THR A 1 152 ? -1.442 -10.703 31.066 1.00 93.50 152 THR A O 1
ATOM 1060 N N . GLY A 1 153 ? -1.443 -9.890 28.967 1.00 92.62 153 GLY A N 1
ATOM 1061 C CA . GLY A 1 153 ? -2.123 -11.023 28.333 1.00 92.62 153 GLY A CA 1
ATOM 1062 C C . GLY A 1 153 ? -3.610 -10.784 28.069 1.00 92.62 153 GLY A C 1
ATOM 1063 O O . GLY A 1 153 ? -4.305 -11.716 27.671 1.00 92.62 153 GLY A O 1
ATOM 1064 N N . THR A 1 154 ? -4.100 -9.557 28.278 1.00 96.06 154 THR A N 1
ATOM 1065 C CA . THR A 1 154 ? -5.458 -9.164 27.882 1.00 96.06 154 THR A CA 1
ATOM 1066 C C . THR A 1 154 ? -5.643 -9.346 26.377 1.00 96.06 154 THR A C 1
ATOM 1068 O O . THR A 1 154 ? -4.786 -8.958 25.585 1.00 96.06 154 THR A O 1
ATOM 1071 N N . THR A 1 155 ? -6.778 -9.904 25.965 1.00 96.38 155 THR A N 1
ATOM 1072 C CA . THR A 1 155 ? -7.145 -10.015 24.545 1.00 96.38 155 THR A CA 1
ATOM 1073 C C . THR A 1 155 ? -8.417 -9.223 24.284 1.00 96.38 155 THR A C 1
ATOM 1075 O O . THR A 1 155 ? -9.389 -9.396 25.020 1.00 96.38 155 THR A O 1
ATOM 1078 N N . ILE A 1 156 ? -8.439 -8.410 23.234 1.00 96.94 156 ILE A N 1
ATOM 1079 C CA . ILE A 1 156 ? -9.587 -7.610 22.811 1.00 96.94 156 ILE A CA 1
ATOM 1080 C C . ILE A 1 156 ? -10.030 -8.088 21.423 1.00 96.94 156 ILE A C 1
ATOM 1082 O O . ILE A 1 156 ? -9.308 -7.950 20.435 1.00 96.94 156 ILE A O 1
ATOM 1086 N N . ASP A 1 157 ? -11.232 -8.650 21.361 1.00 96.56 157 ASP A N 1
ATOM 1087 C CA . ASP A 1 157 ? -11.954 -8.962 20.126 1.00 96.56 157 ASP A CA 1
ATOM 1088 C C . ASP A 1 157 ? -12.915 -7.802 19.841 1.00 96.56 157 ASP A C 1
ATOM 1090 O O . ASP A 1 157 ? -13.977 -7.696 20.464 1.00 96.56 157 ASP A O 1
ATOM 1094 N N . ASN A 1 158 ? -12.483 -6.858 19.002 1.00 96.31 158 ASN A N 1
ATOM 1095 C CA . ASN A 1 158 ? -13.196 -5.610 18.774 1.00 96.31 158 ASN A CA 1
ATOM 1096 C C . ASN A 1 158 ? -14.064 -5.665 17.513 1.00 96.31 158 ASN A C 1
ATOM 1098 O O . ASN A 1 158 ? -13.598 -5.362 16.420 1.00 96.31 158 ASN A O 1
ATOM 1102 N N . GLN A 1 159 ? -15.351 -5.965 17.657 1.00 96.38 159 GLN A N 1
ATOM 1103 C CA . GLN A 1 159 ? -16.324 -5.877 16.562 1.00 96.38 159 GLN A CA 1
ATOM 1104 C C . GLN A 1 159 ? -17.134 -4.569 16.588 1.00 96.38 159 GLN A C 1
ATOM 1106 O O . GLN A 1 159 ? -17.885 -4.293 15.650 1.00 96.38 159 GLN A O 1
ATOM 1111 N N . GLY A 1 160 ? -16.974 -3.758 17.638 1.00 95.75 160 GLY A N 1
ATOM 1112 C CA . GLY A 1 160 ? -17.607 -2.450 17.802 1.00 95.75 160 GLY A CA 1
ATOM 1113 C C . GLY A 1 160 ? -16.671 -1.289 17.463 1.00 95.75 160 GLY A C 1
ATOM 1114 O O . GLY A 1 160 ? -15.800 -1.406 16.597 1.00 95.75 160 GLY A O 1
ATOM 1115 N N . ASN A 1 161 ? -16.879 -0.158 18.141 1.00 94.69 161 ASN A N 1
ATOM 1116 C CA . ASN A 1 161 ? -16.028 1.024 18.054 1.00 94.69 161 ASN A CA 1
ATOM 1117 C C . ASN A 1 161 ? -15.335 1.303 19.393 1.00 94.69 161 ASN A C 1
ATOM 1119 O O . ASN A 1 161 ? -16.008 1.418 20.419 1.00 94.69 161 ASN A O 1
ATOM 1123 N N . ILE A 1 162 ? -14.013 1.470 19.365 1.00 95.56 162 ILE A N 1
ATOM 1124 C CA . ILE A 1 162 ? -13.211 1.925 20.505 1.00 95.56 162 ILE A CA 1
ATOM 1125 C C . ILE A 1 162 ? -12.591 3.259 20.097 1.00 95.56 162 ILE A C 1
ATOM 1127 O O . ILE A 1 162 ? -11.780 3.287 19.175 1.00 95.56 162 ILE A O 1
ATOM 1131 N N . ALA A 1 163 ? -12.949 4.350 20.770 1.00 94.69 163 ALA A N 1
ATOM 1132 C CA . ALA A 1 163 ? -12.371 5.652 20.450 1.00 94.69 163 ALA A CA 1
ATOM 1133 C C . ALA A 1 163 ? -10.911 5.747 20.927 1.00 94.69 163 ALA A C 1
ATOM 1135 O O . ALA A 1 163 ? -10.045 6.173 20.171 1.00 94.69 163 ALA A O 1
ATOM 1136 N N . GLU A 1 164 ? -10.608 5.283 22.140 1.00 93.44 164 GLU A N 1
ATOM 1137 C CA . GLU A 1 164 ? -9.247 5.295 22.682 1.00 93.44 164 GLU A CA 1
ATOM 1138 C C . GLU A 1 164 ? -8.907 3.982 23.396 1.00 93.44 164 GLU A C 1
ATOM 1140 O O . GLU A 1 164 ? -9.676 3.492 24.225 1.00 93.44 164 GLU A O 1
ATOM 1145 N N . LEU A 1 165 ? -7.739 3.416 23.083 1.00 93.44 165 LEU A N 1
ATOM 1146 C CA . LEU A 1 165 ? -7.143 2.293 23.805 1.00 93.44 165 LEU A CA 1
ATOM 1147 C C . LEU A 1 165 ? -5.786 2.707 24.386 1.00 93.44 165 LEU A C 1
ATOM 1149 O O . LEU A 1 165 ? -4.843 2.936 23.634 1.00 93.44 165 LEU A O 1
ATOM 1153 N N . THR A 1 166 ? -5.655 2.713 25.710 1.00 93.12 166 THR A N 1
ATOM 1154 C CA . THR A 1 166 ? -4.377 2.888 26.412 1.00 93.12 166 THR A CA 1
ATOM 1155 C C . THR A 1 166 ? -3.861 1.534 26.898 1.00 93.12 166 THR A C 1
ATOM 1157 O O . THR A 1 166 ? -4.462 0.916 27.777 1.00 93.12 166 THR A O 1
ATOM 1160 N N . ALA A 1 167 ? -2.736 1.061 26.357 1.00 91.69 167 ALA A N 1
ATOM 1161 C CA . ALA A 1 167 ? -2.146 -0.231 26.714 1.00 91.69 167 ALA A CA 1
ATOM 1162 C C . ALA A 1 167 ? -0.855 -0.097 27.536 1.00 91.69 167 ALA A C 1
ATOM 1164 O O . ALA A 1 167 ? 0.262 -0.010 27.010 1.00 91.69 167 ALA A O 1
ATOM 1165 N N . ASN A 1 168 ? -1.002 -0.158 28.861 1.00 91.56 168 ASN A N 1
ATOM 1166 C CA . ASN A 1 168 ? 0.118 -0.165 29.808 1.00 91.56 168 ASN A CA 1
ATOM 1167 C C . ASN A 1 168 ? 0.688 -1.577 30.054 1.00 91.56 168 ASN A C 1
ATOM 1169 O O . ASN A 1 168 ? 1.716 -1.715 30.713 1.00 91.56 168 ASN A O 1
ATOM 1173 N N . ALA A 1 169 ? 0.075 -2.613 29.478 1.00 90.56 169 ALA A N 1
ATOM 1174 C CA . ALA A 1 169 ? 0.527 -4.006 29.486 1.00 90.56 169 ALA A CA 1
ATOM 1175 C C . ALA A 1 169 ? 0.359 -4.647 28.106 1.00 90.56 169 ALA A C 1
ATOM 1177 O O . ALA A 1 169 ? -0.388 -4.115 27.296 1.00 90.56 169 ALA A O 1
ATOM 1178 N N . THR A 1 170 ? 0.987 -5.799 27.838 1.00 89.62 170 THR A N 1
ATOM 1179 C CA . THR A 1 170 ? 0.801 -6.503 26.558 1.00 89.62 170 THR A CA 1
ATOM 1180 C C . THR A 1 170 ? -0.655 -6.931 26.343 1.00 89.62 170 THR A C 1
ATOM 1182 O O . THR A 1 170 ? -1.211 -7.684 27.145 1.00 89.62 170 THR A O 1
ATOM 1185 N N . VAL A 1 171 ? -1.231 -6.484 25.229 1.00 91.44 171 VAL A N 1
ATOM 1186 C CA . VAL A 1 171 ? -2.594 -6.711 24.752 1.00 91.44 171 VAL A CA 1
ATOM 1187 C C . VAL A 1 171 ? -2.544 -7.315 23.352 1.00 91.44 171 VAL A C 1
ATOM 1189 O O . VAL A 1 171 ? -1.773 -6.878 22.495 1.00 91.44 171 VAL A O 1
ATOM 1192 N N . GLU A 1 172 ? -3.389 -8.302 23.092 1.00 92.12 172 GLU A N 1
ATOM 1193 C CA . GLU A 1 172 ? -3.691 -8.747 21.731 1.00 92.12 172 GLU A CA 1
ATOM 1194 C C . GLU A 1 172 ? -4.998 -8.100 21.269 1.00 92.12 172 GLU A C 1
ATOM 1196 O O . GLU A 1 172 ? -6.028 -8.278 21.914 1.00 92.12 172 GLU A O 1
ATOM 1201 N N . VAL A 1 173 ? -4.975 -7.351 20.168 1.00 92.31 173 VAL A N 1
ATOM 1202 C CA . VAL A 1 173 ? -6.159 -6.711 19.585 1.00 92.31 173 VAL A CA 1
ATOM 1203 C C . VAL A 1 173 ? -6.453 -7.335 18.226 1.00 92.31 173 VAL A C 1
ATOM 1205 O O . VAL A 1 173 ? -5.584 -7.436 17.358 1.00 92.31 173 VAL A O 1
ATOM 1208 N N . THR A 1 174 ? -7.703 -7.742 18.040 1.00 92.81 174 THR A N 1
ATOM 1209 C CA . THR A 1 174 ? -8.233 -8.277 16.782 1.00 92.81 174 THR A CA 1
ATOM 1210 C C . THR A 1 174 ? -9.545 -7.582 16.432 1.00 92.81 174 THR A C 1
ATOM 1212 O O . THR A 1 174 ? -10.182 -6.985 17.298 1.00 92.81 174 THR A O 1
ATOM 1215 N N . GLY A 1 175 ? -9.941 -7.639 15.161 1.00 93.00 175 GLY A N 1
ATOM 1216 C CA . GLY A 1 175 ? -11.141 -6.953 14.678 1.00 93.00 175 GLY A CA 1
ATOM 1217 C C . GLY A 1 175 ? -10.855 -5.502 14.289 1.00 93.00 175 GLY A C 1
ATOM 1218 O O . GLY A 1 175 ? -9.785 -5.207 13.754 1.00 93.00 175 GLY A O 1
ATOM 1219 N N . ASN A 1 176 ? -11.819 -4.614 14.498 1.00 91.56 176 ASN A N 1
ATOM 1220 C CA . ASN A 1 176 ? -11.758 -3.201 14.140 1.00 91.56 176 ASN A CA 1
ATOM 1221 C C . ASN A 1 176 ? -10.631 -2.475 14.888 1.00 91.56 176 ASN A C 1
ATOM 1223 O O . ASN A 1 176 ? -10.419 -2.673 16.087 1.00 91.56 176 ASN A O 1
ATOM 1227 N N . ALA A 1 177 ? -9.932 -1.589 14.183 1.00 90.75 177 ALA A N 1
ATOM 1228 C CA . ALA A 1 177 ? -8.969 -0.678 14.786 1.00 90.75 177 ALA A CA 1
ATOM 1229 C C . ALA A 1 177 ? -9.646 0.256 15.798 1.00 90.75 177 ALA A C 1
ATOM 1231 O O . ALA A 1 177 ? -10.671 0.852 15.459 1.00 90.75 177 ALA A O 1
ATOM 1232 N N . PRO A 1 178 ? -9.069 0.447 16.997 1.00 91.50 178 PRO A N 1
ATOM 1233 C CA . PRO A 1 178 ? -9.360 1.630 17.795 1.00 91.50 178 PRO A CA 1
ATOM 1234 C C . PRO A 1 178 ? -9.043 2.913 17.008 1.00 91.50 178 PRO A C 1
ATOM 1236 O O . PRO A 1 178 ? -8.084 2.938 16.232 1.00 91.50 178 PRO A O 1
ATOM 1239 N N . GLU A 1 179 ? -9.820 3.980 17.212 1.00 89.88 179 GLU A N 1
ATOM 1240 C CA . GLU A 1 179 ? -9.599 5.271 16.538 1.00 89.88 179 GLU A CA 1
ATOM 1241 C C . GLU A 1 179 ? -8.276 5.919 16.980 1.00 89.88 179 GLU A C 1
ATOM 1243 O O . GLU A 1 179 ? -7.575 6.530 16.170 1.00 89.88 179 GLU A O 1
ATOM 1248 N N . ALA A 1 180 ? -7.912 5.741 18.252 1.00 88.06 180 ALA A N 1
ATOM 1249 C CA . ALA A 1 180 ? -6.634 6.122 18.831 1.00 88.06 180 ALA A CA 1
ATOM 1250 C C . ALA A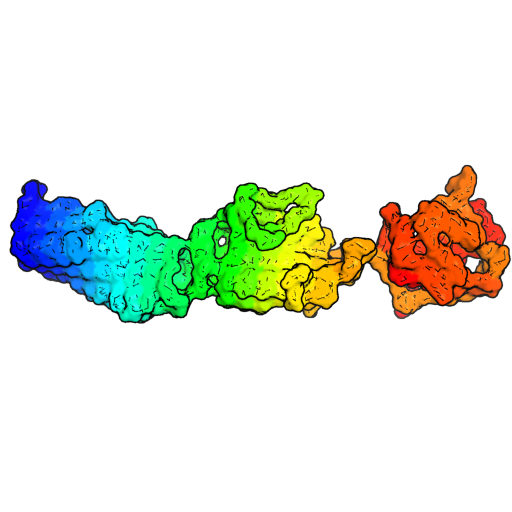 1 180 ? -6.084 5.003 19.724 1.00 88.06 180 ALA A C 1
ATOM 1252 O O . ALA A 1 180 ? -6.824 4.303 20.420 1.00 88.06 180 ALA A O 1
ATOM 1253 N N . ILE A 1 181 ? -4.762 4.847 19.715 1.00 86.31 181 ILE A N 1
ATOM 1254 C CA . ILE A 1 181 ? -4.050 3.905 20.577 1.00 86.31 181 ILE A CA 1
ATOM 1255 C C . ILE A 1 181 ? -2.882 4.650 21.229 1.00 86.31 181 ILE A C 1
ATOM 1257 O O . ILE A 1 181 ? -2.078 5.260 20.523 1.00 86.31 181 ILE A O 1
ATOM 1261 N N . ASP A 1 182 ? -2.783 4.556 22.551 1.00 84.06 182 ASP A N 1
ATOM 1262 C CA . ASP A 1 182 ? -1.707 5.104 23.382 1.00 84.06 182 ASP A CA 1
ATOM 1263 C C . ASP A 1 182 ? -1.076 3.996 24.260 1.00 84.06 182 ASP A C 1
ATOM 1265 O O . ASP A 1 182 ? -1.642 2.910 24.425 1.00 84.06 182 ASP A O 1
ATOM 1269 N N . GLY A 1 183 ? 0.108 4.246 24.823 1.00 75.31 183 GLY A N 1
ATOM 1270 C CA . GLY A 1 183 ? 0.839 3.322 25.701 1.00 75.31 183 GLY A CA 1
ATOM 1271 C C . GLY A 1 183 ? 2.233 2.919 25.199 1.00 75.31 183 GLY A C 1
ATOM 1272 O O . GLY A 1 183 ? 2.737 3.422 24.194 1.00 75.31 183 GLY A O 1
ATOM 1273 N N . ASN A 1 184 ? 2.898 2.012 25.928 1.00 69.31 184 ASN A N 1
ATOM 1274 C CA . ASN A 1 184 ? 4.257 1.558 25.593 1.00 69.31 184 ASN A CA 1
ATOM 1275 C C . ASN A 1 184 ? 4.260 0.637 24.361 1.00 69.31 184 ASN A C 1
ATOM 1277 O O . ASN A 1 184 ? 3.379 -0.199 24.189 1.00 69.31 184 ASN A O 1
ATOM 1281 N N . ALA A 1 185 ? 5.275 0.761 23.507 1.00 50.84 185 ALA A N 1
ATOM 1282 C CA . ALA A 1 185 ? 5.214 0.247 22.153 1.00 50.84 185 ALA A CA 1
ATOM 1283 C C . ALA A 1 185 ? 5.203 -1.286 22.013 1.00 50.84 185 ALA A C 1
ATOM 1285 O O . ALA A 1 185 ? 4.640 -1.855 21.080 1.00 50.84 185 ALA A O 1
ATOM 1286 N N . GLU A 1 186 ? 5.790 -1.977 22.984 1.00 63.22 186 GLU A N 1
ATOM 1287 C CA . GLU A 1 186 ? 5.880 -3.441 23.004 1.00 63.22 186 GLU A CA 1
ATOM 1288 C C . GLU A 1 186 ? 4.566 -4.122 23.431 1.00 63.22 186 GLU A C 1
ATOM 1290 O O . GLU A 1 186 ? 4.482 -5.349 23.502 1.00 63.22 186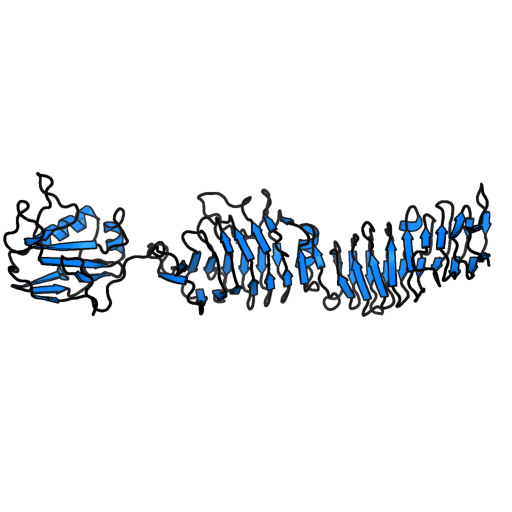 GLU A O 1
ATOM 1295 N N . ASN A 1 187 ? 3.529 -3.331 23.719 1.00 71.88 187 ASN A N 1
ATOM 1296 C CA . ASN A 1 187 ? 2.342 -3.796 24.414 1.00 71.88 187 ASN A CA 1
ATOM 1297 C C . ASN A 1 187 ? 1.122 -4.047 23.527 1.00 71.88 187 ASN A C 1
ATOM 1299 O O . ASN A 1 187 ? 0.105 -4.458 24.061 1.00 71.88 187 ASN A O 1
ATOM 1303 N N . ILE A 1 188 ? 1.162 -3.834 22.212 1.00 79.25 188 ILE A N 1
ATOM 1304 C CA . ILE A 1 188 ? 0.048 -4.234 21.336 1.00 79.25 188 ILE A CA 1
ATOM 1305 C C . ILE A 1 188 ? 0.540 -5.288 20.355 1.00 79.25 188 ILE A C 1
ATOM 1307 O O . ILE A 1 188 ? 1.593 -5.155 19.740 1.00 79.25 188 ILE A O 1
ATOM 1311 N N . SER A 1 189 ? -0.240 -6.348 20.203 1.00 80.31 189 SER A N 1
ATOM 1312 C CA . SER A 1 189 ? -0.031 -7.409 19.226 1.00 80.31 189 SER A CA 1
ATOM 1313 C C . SER A 1 189 ? -1.353 -7.744 18.536 1.00 80.31 189 SER A C 1
ATOM 1315 O O . SER A 1 189 ? -2.416 -7.360 19.015 1.00 80.31 189 SER A O 1
ATOM 1317 N N . GLY A 1 190 ? -1.297 -8.434 17.398 1.00 80.62 190 GLY A N 1
ATOM 1318 C CA . GLY A 1 190 ? -2.490 -8.855 16.658 1.00 80.62 190 GLY A CA 1
ATOM 1319 C C . GLY A 1 190 ? -2.690 -8.141 15.321 1.00 80.62 190 GLY A C 1
ATOM 1320 O O . GLY A 1 190 ? -1.928 -7.251 14.932 1.00 80.62 190 GLY A O 1
ATOM 1321 N N . ALA A 1 191 ? -3.689 -8.615 14.575 1.00 86.94 191 ALA A N 1
ATOM 1322 C CA . ALA A 1 191 ? -4.048 -8.098 13.262 1.00 86.94 191 ALA A CA 1
ATOM 1323 C C . ALA A 1 191 ? -5.234 -7.141 13.384 1.00 86.94 191 ALA A C 1
ATOM 1325 O O . ALA A 1 191 ? -6.345 -7.554 13.721 1.00 86.94 191 ALA A O 1
ATOM 1326 N N . ILE A 1 192 ? -4.990 -5.874 13.063 1.00 90.94 192 ILE A N 1
ATOM 1327 C CA . ILE A 1 192 ? -5.988 -4.814 13.142 1.00 90.94 192 ILE A CA 1
ATOM 1328 C C . ILE A 1 192 ? -6.647 -4.614 11.778 1.00 90.94 192 ILE A C 1
ATOM 1330 O O . ILE A 1 192 ? -5.967 -4.435 10.768 1.00 90.94 192 ILE A O 1
ATOM 1334 N N . SER A 1 193 ? -7.978 -4.622 11.755 1.00 94.56 193 SER A N 1
ATOM 1335 C CA . SER A 1 193 ? -8.785 -4.362 10.565 1.00 94.56 193 SER A CA 1
ATOM 1336 C C . SER A 1 193 ? -9.135 -2.881 10.461 1.00 94.56 193 SER A C 1
ATOM 1338 O O . SER A 1 193 ? -9.699 -2.304 11.388 1.00 94.56 193 SER A O 1
ATOM 1340 N N . VAL A 1 194 ? -8.830 -2.271 9.319 1.00 95.44 194 VAL A N 1
ATOM 1341 C CA . VAL A 1 194 ? -9.110 -0.855 9.039 1.00 95.44 194 VAL A CA 1
ATOM 1342 C C . VAL A 1 194 ? -10.192 -0.725 7.971 1.00 95.44 194 VAL A C 1
ATOM 1344 O O . VAL A 1 194 ? -10.204 -1.460 6.976 1.00 95.44 194 VAL A O 1
ATOM 1347 N N . THR A 1 195 ? -11.124 0.199 8.183 1.00 94.31 195 THR A N 1
ATOM 1348 C CA . THR A 1 195 ? -12.339 0.353 7.364 1.00 94.31 195 THR A CA 1
ATOM 1349 C C . THR A 1 195 ? -12.393 1.664 6.593 1.00 94.31 195 THR A C 1
ATOM 1351 O O . THR A 1 195 ? -13.192 1.778 5.664 1.00 94.31 195 THR A O 1
ATOM 1354 N N . ASP A 1 196 ? -11.565 2.639 6.963 1.00 95.06 196 ASP A N 1
ATOM 1355 C CA . ASP A 1 196 ? -11.540 3.991 6.409 1.00 95.06 196 ASP A CA 1
ATOM 1356 C C . ASP A 1 196 ? -10.136 4.616 6.514 1.00 95.06 196 ASP A C 1
ATOM 1358 O O . ASP A 1 196 ? -9.192 4.012 7.025 1.00 95.06 196 ASP A O 1
ATOM 1362 N N . GLN A 1 197 ? -9.987 5.839 5.998 1.00 95.56 197 GLN A N 1
ATOM 1363 C CA . GLN A 1 197 ? -8.718 6.567 6.028 1.00 95.56 197 GLN A CA 1
ATOM 1364 C C . GLN A 1 197 ? -8.234 6.829 7.461 1.00 95.56 197 GLN A C 1
ATOM 1366 O O . GLN A 1 197 ? -7.038 6.727 7.711 1.00 95.56 197 GLN A O 1
ATOM 1371 N N . SER A 1 198 ? -9.134 7.165 8.390 1.00 92.31 198 SER A N 1
ATOM 1372 C CA . SER A 1 198 ? -8.758 7.561 9.753 1.00 92.31 198 SER A CA 1
ATOM 1373 C C . SER A 1 198 ? -8.168 6.385 10.526 1.00 92.31 198 SER A C 1
ATOM 1375 O O . SER A 1 198 ? -7.073 6.487 11.074 1.00 92.31 198 SER A O 1
ATOM 1377 N N . SER A 1 199 ? -8.857 5.242 10.499 1.00 91.88 199 SER A N 1
ATOM 1378 C CA . SER A 1 199 ? -8.390 3.992 11.105 1.00 91.88 199 SER A CA 1
ATOM 1379 C C . SER A 1 199 ? -7.085 3.495 10.474 1.00 91.88 199 SER A C 1
ATOM 1381 O O . SER A 1 199 ? -6.202 3.020 11.188 1.00 91.88 199 SER A O 1
ATOM 1383 N N . LEU A 1 200 ? -6.908 3.657 9.155 1.00 95.62 200 LEU A N 1
ATOM 1384 C CA . LEU A 1 200 ? -5.644 3.337 8.488 1.00 95.62 200 LEU A CA 1
ATOM 1385 C C . LEU A 1 200 ? -4.504 4.279 8.904 1.00 95.62 200 LEU A C 1
ATOM 1387 O O . LEU A 1 200 ? -3.417 3.796 9.200 1.00 95.62 200 LEU A O 1
ATOM 1391 N N . GLU A 1 201 ? -4.728 5.596 8.958 1.00 93.19 201 GLU A N 1
ATOM 1392 C CA . GLU A 1 201 ? -3.724 6.567 9.426 1.00 93.19 201 GLU A CA 1
ATOM 1393 C C . GLU A 1 201 ? -3.287 6.269 10.870 1.00 93.19 201 GLU A C 1
ATOM 1395 O O . GLU A 1 201 ? -2.087 6.238 11.148 1.00 93.19 201 GLU A O 1
ATOM 1400 N N . ALA A 1 202 ? -4.239 5.983 11.765 1.00 88.38 202 ALA A N 1
ATOM 1401 C CA . ALA A 1 202 ? -3.959 5.625 13.155 1.00 88.38 202 ALA A CA 1
ATOM 1402 C C . ALA A 1 202 ? -3.132 4.332 13.263 1.00 88.38 202 ALA A C 1
ATOM 1404 O O . ALA A 1 202 ? -2.133 4.288 13.982 1.00 88.38 202 ALA A O 1
ATOM 1405 N N . ALA A 1 203 ? -3.500 3.297 12.501 1.00 90.75 203 ALA A N 1
ATOM 1406 C CA . ALA A 1 203 ? -2.775 2.031 12.479 1.00 90.75 203 ALA A CA 1
ATOM 1407 C C . ALA A 1 203 ? -1.353 2.169 11.900 1.00 90.75 203 ALA A C 1
ATOM 1409 O O . ALA A 1 203 ? -0.414 1.574 12.422 1.00 90.75 203 ALA A O 1
ATOM 1410 N N . LEU A 1 204 ? -1.171 2.974 10.847 1.00 92.44 204 LEU A N 1
ATOM 1411 C CA . LEU A 1 204 ? 0.136 3.229 10.229 1.00 92.44 204 LEU A CA 1
ATOM 1412 C C . LEU A 1 204 ? 1.082 4.019 11.144 1.00 92.44 204 LEU A C 1
ATOM 1414 O O . LEU A 1 204 ? 2.278 3.730 11.189 1.00 92.44 204 LEU A O 1
ATOM 1418 N N . ALA A 1 205 ? 0.554 5.009 11.870 1.00 87.31 205 ALA A N 1
ATOM 1419 C CA . ALA A 1 205 ? 1.329 5.845 12.784 1.00 87.31 205 ALA A CA 1
ATOM 1420 C C . ALA A 1 205 ? 1.745 5.110 14.066 1.00 87.31 205 ALA A C 1
ATOM 1422 O O . ALA A 1 205 ? 2.693 5.520 14.736 1.00 87.31 205 ALA A O 1
ATOM 1423 N N . ASN A 1 206 ? 1.041 4.033 14.414 1.00 81.00 206 ASN A N 1
ATOM 1424 C CA . ASN A 1 206 ? 1.300 3.285 15.627 1.00 81.00 206 ASN A CA 1
ATOM 1425 C C . ASN A 1 206 ? 2.379 2.213 15.405 1.00 81.00 206 ASN A C 1
ATOM 1427 O O . ASN A 1 206 ? 2.186 1.233 14.684 1.00 81.00 206 ASN A O 1
ATOM 1431 N N . THR A 1 207 ? 3.508 2.368 16.095 1.00 80.25 207 THR A N 1
ATOM 1432 C CA . THR A 1 207 ? 4.649 1.439 16.067 1.00 80.25 207 THR A CA 1
ATOM 1433 C C . THR A 1 207 ? 4.335 0.033 16.577 1.00 80.25 207 THR A C 1
ATOM 1435 O O . THR A 1 207 ? 5.098 -0.895 16.326 1.00 80.25 207 THR A O 1
ATOM 1438 N N . ASN A 1 208 ? 3.213 -0.131 17.270 1.00 75.38 208 ASN A N 1
ATOM 1439 C CA . ASN A 1 208 ? 2.828 -1.350 17.982 1.00 75.38 208 ASN A CA 1
ATOM 1440 C C . ASN A 1 208 ? 1.919 -2.207 17.100 1.00 75.38 208 ASN A C 1
ATOM 1442 O O . ASN A 1 208 ? 1.728 -3.400 17.324 1.00 75.38 208 ASN A O 1
ATOM 1446 N N . VAL A 1 209 ? 1.342 -1.597 16.066 1.00 83.06 209 VAL A N 1
ATOM 1447 C CA . VAL A 1 209 ? 0.515 -2.299 15.100 1.00 83.06 209 VAL A CA 1
ATOM 1448 C C . VAL A 1 209 ? 1.436 -2.970 14.093 1.00 83.06 209 VAL A C 1
ATOM 1450 O O . VAL A 1 209 ? 1.927 -2.359 13.143 1.00 83.06 209 VAL A O 1
ATOM 1453 N N . THR A 1 210 ? 1.679 -4.259 14.314 1.00 86.62 210 THR A N 1
ATOM 1454 C CA . THR A 1 210 ? 2.554 -5.066 13.450 1.00 86.62 210 THR A CA 1
ATOM 1455 C C . THR A 1 210 ? 1.847 -5.562 12.194 1.00 86.62 210 THR A C 1
ATOM 1457 O O . THR A 1 210 ? 2.497 -5.732 11.166 1.00 86.62 210 THR A O 1
ATOM 1460 N N . THR A 1 211 ? 0.532 -5.798 12.254 1.00 92.75 211 THR A N 1
ATOM 1461 C CA . THR A 1 211 ? -0.261 -6.299 11.123 1.00 92.75 211 THR A CA 1
ATOM 1462 C C . THR A 1 211 ? -1.526 -5.470 10.936 1.00 92.75 211 THR A C 1
ATOM 1464 O O . THR A 1 211 ? -2.363 -5.381 11.832 1.00 92.75 211 THR A O 1
ATOM 1467 N N . ILE A 1 212 ? -1.680 -4.914 9.739 1.00 96.06 212 ILE A N 1
ATOM 1468 C CA . ILE A 1 212 ? -2.833 -4.140 9.284 1.00 96.06 212 ILE A CA 1
ATOM 1469 C C . ILE A 1 212 ? -3.534 -4.927 8.180 1.00 96.06 212 ILE A C 1
ATOM 1471 O O . ILE A 1 212 ? -2.896 -5.422 7.248 1.00 96.06 212 ILE A O 1
ATOM 1475 N N . VAL A 1 213 ? -4.856 -5.021 8.268 1.00 97.50 213 VAL A N 1
ATOM 1476 C CA . VAL A 1 213 ? -5.713 -5.702 7.299 1.00 97.50 213 VAL A CA 1
ATOM 1477 C C . VAL A 1 213 ? -6.758 -4.718 6.789 1.00 97.50 213 VAL A C 1
ATOM 1479 O O . VAL A 1 213 ? -7.492 -4.125 7.573 1.00 97.50 213 VAL A O 1
ATOM 1482 N N . LEU A 1 214 ? -6.870 -4.543 5.473 1.00 98.38 214 LEU A N 1
ATOM 1483 C CA . LEU A 1 214 ? -7.946 -3.719 4.917 1.00 98.38 214 LEU A CA 1
ATOM 1484 C C . LEU A 1 214 ? -9.259 -4.511 4.905 1.00 98.38 214 LEU A C 1
ATOM 1486 O O . LEU A 1 214 ? -9.373 -5.541 4.238 1.00 98.38 214 LEU A O 1
ATOM 1490 N N . ALA A 1 215 ? -10.273 -4.003 5.606 1.00 96.38 215 ALA A N 1
ATOM 1491 C CA . ALA A 1 215 ? -11.629 -4.550 5.568 1.00 96.38 215 ALA A CA 1
ATOM 1492 C C . ALA A 1 215 ? -12.437 -3.999 4.378 1.00 96.38 215 ALA A C 1
ATOM 1494 O O . ALA A 1 215 ? -13.229 -4.722 3.764 1.00 96.38 215 ALA A O 1
ATOM 1495 N N . ASN A 1 216 ? -12.180 -2.745 3.995 1.00 97.94 216 ASN A N 1
ATOM 1496 C CA . ASN A 1 216 ? -12.870 -2.030 2.921 1.00 97.94 216 ASN A CA 1
ATOM 1497 C C . ASN A 1 216 ? -11.890 -1.434 1.906 1.00 97.94 216 ASN A C 1
ATOM 1499 O O . ASN A 1 216 ? -10.690 -1.337 2.158 1.00 97.94 216 ASN A O 1
ATOM 1503 N N . ASP A 1 217 ? -12.425 -1.013 0.759 1.00 98.69 217 ASP A N 1
ATOM 1504 C CA . ASP A 1 217 ? -11.724 -0.048 -0.085 1.00 98.69 217 ASP A CA 1
ATOM 1505 C C . ASP A 1 217 ? -11.674 1.301 0.647 1.00 98.69 217 ASP A C 1
ATOM 1507 O O . ASP A 1 217 ? -12.664 1.726 1.244 1.00 98.69 217 ASP A O 1
ATOM 1511 N N . ILE A 1 218 ? -10.525 1.971 0.594 1.00 98.62 218 ILE A N 1
ATOM 1512 C CA . ILE A 1 218 ? -10.265 3.222 1.308 1.00 98.62 218 ILE A CA 1
ATOM 1513 C C . ILE A 1 218 ? -9.975 4.319 0.290 1.00 98.62 218 ILE A C 1
ATOM 1515 O O . ILE A 1 218 ? -9.154 4.156 -0.611 1.00 98.62 218 ILE A O 1
ATOM 1519 N N . VAL A 1 219 ? -10.634 5.463 0.443 1.00 98.44 219 VAL A N 1
ATOM 1520 C CA . VAL A 1 219 ? -10.301 6.688 -0.291 1.00 98.44 219 VAL A CA 1
ATOM 1521 C C . VAL A 1 219 ? -9.504 7.586 0.646 1.00 98.44 219 VAL A C 1
ATOM 1523 O O . VAL A 1 219 ? -9.957 7.826 1.760 1.00 98.44 219 VAL A O 1
ATOM 1526 N N . THR A 1 220 ? -8.339 8.067 0.208 1.00 97.81 220 THR A N 1
ATOM 1527 C CA . THR A 1 220 ? -7.475 8.942 1.010 1.00 97.81 220 THR A CA 1
ATOM 1528 C C . THR A 1 220 ? -7.303 10.320 0.383 1.00 97.81 220 THR A C 1
ATOM 1530 O O . THR A 1 220 ? -6.973 10.439 -0.798 1.00 97.81 220 THR A O 1
ATOM 1533 N N . ASN A 1 221 ? -7.474 11.375 1.180 1.00 96.88 221 ASN A N 1
ATOM 1534 C CA . ASN A 1 221 ? -7.119 12.748 0.803 1.00 96.88 221 ASN A CA 1
ATOM 1535 C C . ASN A 1 221 ? -5.745 13.195 1.345 1.00 96.88 221 ASN A C 1
ATOM 1537 O O . ASN A 1 221 ? -5.388 14.376 1.280 1.00 96.88 221 ASN A O 1
ATOM 1541 N N . LYS A 1 222 ? -4.935 12.260 1.849 1.00 95.44 222 LYS A N 1
ATOM 1542 C CA . LYS A 1 222 ? -3.548 12.506 2.260 1.00 95.44 222 LYS A CA 1
ATOM 1543 C C . LYS A 1 222 ? -2.620 11.400 1.781 1.00 95.44 222 LYS A C 1
ATOM 1545 O O . LYS A 1 222 ? -3.038 10.260 1.572 1.00 95.44 222 LYS A O 1
ATOM 1550 N N . GLN A 1 223 ? -1.343 11.734 1.642 1.00 95.88 223 GLN A N 1
ATOM 1551 C CA . GLN A 1 223 ? -0.289 10.739 1.483 1.00 95.88 223 GLN A CA 1
ATOM 1552 C C . GLN A 1 223 ? -0.238 9.842 2.721 1.00 95.88 223 GLN A C 1
ATOM 1554 O O . GLN A 1 223 ? -0.083 10.329 3.840 1.00 95.88 223 GLN A O 1
ATOM 1559 N N . LEU A 1 224 ? -0.337 8.533 2.504 1.00 96.75 224 LEU A N 1
ATOM 1560 C CA . LEU A 1 224 ? -0.217 7.531 3.554 1.00 96.75 224 LEU A CA 1
ATOM 1561 C C . LEU A 1 224 ? 1.256 7.169 3.739 1.00 96.75 224 LEU A C 1
ATOM 1563 O O . LEU A 1 224 ? 1.950 6.856 2.766 1.00 96.75 224 LEU A O 1
ATOM 1567 N N . LEU A 1 225 ? 1.729 7.211 4.983 1.00 95.88 225 LEU A N 1
ATOM 1568 C CA . LEU A 1 225 ? 3.121 6.947 5.335 1.00 95.88 225 LEU A CA 1
ATOM 1569 C C . LEU A 1 225 ? 3.219 5.681 6.185 1.00 95.88 225 LEU A C 1
ATOM 1571 O O . LEU A 1 225 ? 2.630 5.609 7.256 1.00 95.88 225 LEU A O 1
ATOM 1575 N N . VAL A 1 226 ? 4.002 4.713 5.718 1.00 96.44 226 VAL A N 1
ATOM 1576 C CA . VAL A 1 226 ? 4.428 3.545 6.491 1.00 96.44 226 VAL A CA 1
ATOM 1577 C C . VAL A 1 226 ? 5.803 3.862 7.072 1.00 96.44 226 VAL A C 1
ATOM 1579 O O . VAL A 1 226 ? 6.793 3.896 6.337 1.00 96.44 226 VAL A O 1
ATOM 1582 N N . THR A 1 227 ? 5.855 4.141 8.372 1.00 94.12 227 THR A N 1
ATOM 1583 C CA . THR A 1 227 ? 7.084 4.557 9.076 1.00 94.12 227 THR A CA 1
ATOM 1584 C C . THR A 1 227 ? 7.581 3.536 10.095 1.00 94.12 227 THR A C 1
ATOM 1586 O O . THR A 1 227 ? 8.700 3.661 10.583 1.00 94.12 227 THR A O 1
ATOM 1589 N N . SER A 1 228 ? 6.771 2.527 10.413 1.00 91.94 228 SER A N 1
ATOM 1590 C CA . SER A 1 228 ? 7.103 1.482 11.383 1.00 91.94 228 SER A CA 1
ATOM 1591 C C . SER A 1 228 ? 7.846 0.328 10.706 1.00 91.94 228 SER A C 1
ATOM 1593 O O . SER A 1 228 ? 7.376 -0.224 9.709 1.00 91.94 228 SER A O 1
ATOM 1595 N N . GLU A 1 229 ? 9.010 -0.050 11.241 1.00 93.06 229 GLU A N 1
ATOM 1596 C CA . GLU A 1 229 ? 9.771 -1.199 10.736 1.00 93.06 229 GLU A CA 1
ATOM 1597 C C . GLU A 1 229 ? 8.997 -2.512 10.921 1.00 93.06 229 GLU A C 1
ATOM 1599 O O . GLU A 1 229 ? 8.292 -2.706 11.908 1.00 93.06 229 GLU A O 1
ATOM 1604 N N . GLY A 1 230 ? 9.137 -3.440 9.973 1.00 93.62 230 GLY A N 1
ATOM 1605 C CA . GLY A 1 230 ? 8.533 -4.774 10.055 1.00 93.62 230 GLY A CA 1
ATOM 1606 C C . GLY A 1 230 ? 7.009 -4.815 9.908 1.00 93.62 230 GLY A C 1
ATOM 1607 O O . GLY A 1 230 ? 6.432 -5.900 9.992 1.00 93.62 230 GLY A O 1
ATOM 1608 N N . GLN A 1 231 ? 6.351 -3.670 9.693 1.00 93.75 231 GLN A N 1
ATOM 1609 C CA . GLN A 1 231 ? 4.898 -3.607 9.581 1.00 93.75 231 GLN A CA 1
ATOM 1610 C C . GLN A 1 231 ? 4.402 -4.382 8.354 1.00 93.75 231 GLN A C 1
ATOM 1612 O O . GLN A 1 231 ? 4.961 -4.290 7.255 1.00 93.75 231 GLN A O 1
ATOM 1617 N N . LYS A 1 232 ? 3.329 -5.148 8.551 1.00 96.81 232 LYS A N 1
ATOM 1618 C CA . LYS A 1 232 ? 2.67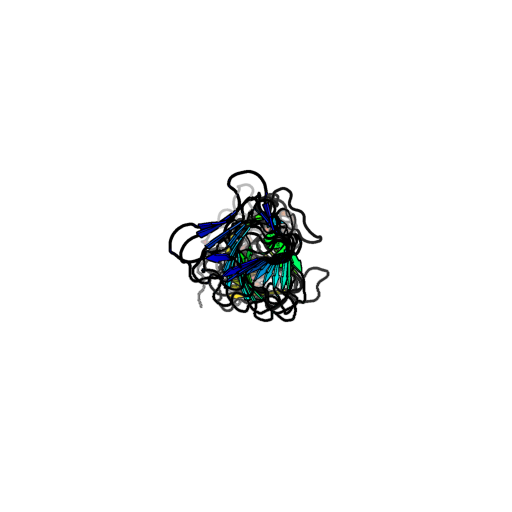3 -5.962 7.530 1.00 96.81 232 LYS A CA 1
ATOM 1619 C C . LYS A 1 232 ? 1.332 -5.357 7.164 1.00 96.81 232 LYS A C 1
ATOM 1621 O O . LYS A 1 232 ? 0.511 -5.104 8.038 1.00 96.81 232 LYS A O 1
ATOM 1626 N N . ILE A 1 233 ? 1.092 -5.173 5.875 1.00 98.50 233 ILE A N 1
ATOM 1627 C CA . ILE A 1 233 ? -0.152 -4.635 5.332 1.00 98.50 233 ILE A CA 1
ATOM 1628 C C . ILE A 1 233 ? -0.724 -5.675 4.367 1.00 98.50 233 ILE A C 1
ATOM 1630 O O . ILE A 1 233 ? -0.189 -5.895 3.279 1.00 98.50 233 ILE A O 1
ATOM 1634 N N . ASP A 1 234 ? -1.811 -6.332 4.763 1.00 98.38 234 ASP A N 1
ATOM 1635 C CA . ASP A 1 234 ? -2.588 -7.213 3.889 1.00 98.38 234 ASP A CA 1
ATOM 1636 C C . ASP A 1 234 ? -3.804 -6.454 3.362 1.00 98.38 234 ASP A C 1
ATOM 1638 O O . ASP A 1 234 ? -4.791 -6.221 4.062 1.00 98.38 234 ASP A O 1
ATOM 1642 N N . GLY A 1 235 ? -3.734 -6.076 2.090 1.00 98.56 235 GLY A N 1
ATOM 1643 C CA . GLY A 1 235 ? -4.815 -5.399 1.401 1.00 98.56 235 GLY A CA 1
ATOM 1644 C C . GLY A 1 235 ? -6.055 -6.270 1.211 1.00 98.56 235 GLY A C 1
ATOM 1645 O O . GLY A 1 235 ? -7.094 -5.718 0.886 1.00 98.56 235 GLY A O 1
ATOM 1646 N N . LYS A 1 236 ? -5.996 -7.605 1.376 1.00 98.12 236 LYS A N 1
ATOM 1647 C CA . LYS A 1 236 ? -7.137 -8.527 1.149 1.00 98.12 236 LYS A CA 1
ATOM 1648 C C . LYS A 1 236 ? -7.851 -8.339 -0.202 1.00 98.12 236 LYS A C 1
ATOM 1650 O O . LYS A 1 236 ? -9.046 -8.603 -0.333 1.00 98.12 236 LYS A O 1
ATOM 1655 N N . GLY A 1 237 ? -7.124 -7.890 -1.222 1.00 98.44 237 GLY A N 1
ATOM 1656 C CA . GLY A 1 237 ? -7.651 -7.559 -2.548 1.00 98.44 237 GLY A CA 1
ATOM 1657 C C . GLY A 1 237 ? -8.374 -6.210 -2.633 1.00 98.44 237 GLY A C 1
ATOM 1658 O O . GLY A 1 237 ? -8.975 -5.925 -3.666 1.00 98.44 237 GLY A O 1
ATOM 1659 N N . LYS A 1 238 ? -8.343 -5.395 -1.573 1.00 98.88 238 LYS A N 1
ATOM 1660 C CA . LYS A 1 238 ? -8.941 -4.056 -1.507 1.00 98.88 238 LYS A CA 1
ATOM 1661 C C . LYS A 1 238 ? -8.064 -3.002 -2.175 1.00 98.88 238 LYS A C 1
ATOM 1663 O O . LYS A 1 238 ? -6.898 -3.233 -2.516 1.00 98.88 238 LYS A O 1
ATOM 1668 N N . THR A 1 239 ? -8.656 -1.831 -2.364 1.00 98.88 239 THR A N 1
ATOM 1669 C CA . THR A 1 239 ? -8.056 -0.686 -3.042 1.00 98.88 239 THR A CA 1
ATOM 1670 C C . THR A 1 239 ? -7.887 0.497 -2.096 1.00 98.88 239 THR A C 1
ATOM 1672 O O . THR A 1 239 ? -8.834 0.891 -1.423 1.00 98.88 239 THR A O 1
ATOM 1675 N N . ILE A 1 240 ? -6.712 1.125 -2.125 1.00 98.88 240 ILE A N 1
ATOM 1676 C CA . ILE A 1 240 ? -6.498 2.494 -1.649 1.00 98.88 240 ILE A CA 1
ATOM 1677 C C . ILE A 1 240 ? -6.548 3.423 -2.865 1.00 98.88 240 ILE A C 1
ATOM 1679 O O . ILE A 1 240 ? -5.730 3.300 -3.777 1.00 98.88 240 ILE A O 1
ATOM 1683 N N . SER A 1 241 ? -7.511 4.341 -2.896 1.00 98.50 241 SER A N 1
ATOM 1684 C CA . SER A 1 241 ? -7.682 5.308 -3.987 1.00 98.50 241 SER A CA 1
ATOM 1685 C C . SER A 1 241 ? -7.361 6.721 -3.519 1.00 98.50 241 SER A C 1
ATOM 1687 O O . SER A 1 241 ? -7.803 7.140 -2.450 1.00 98.50 241 SER A O 1
ATOM 1689 N N . ALA A 1 242 ? -6.649 7.488 -4.338 1.00 97.88 242 ALA A N 1
ATOM 1690 C CA . ALA A 1 242 ? -6.477 8.914 -4.100 1.00 97.88 242 ALA A CA 1
ATOM 1691 C C . ALA A 1 242 ? -7.815 9.664 -4.249 1.00 97.88 242 ALA A C 1
ATOM 1693 O O . ALA A 1 242 ? -8.580 9.416 -5.187 1.00 97.88 242 ALA A O 1
ATOM 1694 N N . ALA A 1 243 ? -8.094 10.604 -3.350 1.00 97.44 243 ALA A N 1
ATOM 1695 C CA . ALA A 1 243 ? -9.159 11.590 -3.505 1.00 97.44 243 ALA A CA 1
ATOM 1696 C C . ALA A 1 243 ? -8.715 12.729 -4.440 1.00 97.44 243 ALA A C 1
ATOM 1698 O O . ALA A 1 243 ? -7.526 12.965 -4.635 1.00 97.44 243 ALA A O 1
ATOM 1699 N N . THR A 1 244 ? -9.665 13.475 -5.006 1.00 94.56 244 THR A N 1
ATOM 1700 C CA . THR A 1 244 ? -9.368 14.612 -5.903 1.00 94.56 244 THR A CA 1
ATOM 1701 C C . THR A 1 244 ? -8.680 15.786 -5.205 1.00 94.56 244 THR A C 1
ATOM 1703 O O . THR A 1 244 ? -8.018 16.589 -5.854 1.00 94.56 244 THR A O 1
ATOM 1706 N N . ASP A 1 245 ? -8.865 15.920 -3.894 1.00 94.44 245 ASP A N 1
ATOM 1707 C CA . ASP A 1 245 ? -8.316 16.976 -3.038 1.00 94.44 245 ASP A CA 1
ATOM 1708 C C . ASP A 1 245 ? -7.093 16.504 -2.235 1.00 94.44 245 ASP A C 1
ATOM 1710 O O . ASP A 1 245 ? -6.739 17.106 -1.221 1.00 94.44 245 ASP A O 1
ATOM 1714 N N . MET A 1 246 ? -6.446 15.422 -2.682 1.00 95.19 246 MET A N 1
ATOM 1715 C CA . MET A 1 246 ? -5.336 14.812 -1.966 1.00 95.19 246 MET A CA 1
ATOM 1716 C C . MET A 1 246 ? -4.163 15.777 -1.750 1.00 95.19 246 MET A C 1
ATOM 1718 O O . MET A 1 246 ? -3.725 16.492 -2.653 1.00 95.19 246 MET A O 1
ATOM 1722 N N . THR A 1 247 ? -3.610 15.743 -0.539 1.00 93.50 247 THR A N 1
ATOM 1723 C CA . THR A 1 247 ? -2.422 16.505 -0.141 1.00 93.50 247 THR A CA 1
ATOM 1724 C C . THR A 1 247 ? -1.192 15.605 -0.011 1.00 93.50 247 THR A C 1
ATOM 1726 O O . THR A 1 247 ? -1.297 14.433 0.355 1.00 93.50 247 THR A O 1
ATOM 1729 N N . TYR A 1 248 ? -0.014 16.162 -0.303 1.00 89.56 248 TYR A N 1
ATOM 1730 C CA . TYR A 1 248 ? 1.264 15.441 -0.326 1.00 89.56 248 TYR A CA 1
ATOM 1731 C C . TYR A 1 248 ? 2.313 16.112 0.551 1.00 89.56 248 TYR A C 1
ATOM 1733 O O . TYR A 1 248 ? 2.329 17.340 0.678 1.00 89.56 248 TYR A O 1
ATOM 1741 N N . ALA A 1 249 ? 3.248 15.318 1.072 1.00 81.25 249 ALA A N 1
ATOM 1742 C CA . ALA A 1 249 ? 4.499 15.828 1.606 1.00 81.25 249 ALA A CA 1
ATOM 1743 C C . ALA A 1 249 ? 5.524 16.002 0.472 1.00 81.25 249 ALA A C 1
ATOM 1745 O O . ALA A 1 249 ? 5.716 15.129 -0.373 1.00 81.25 249 ALA A O 1
ATOM 1746 N N . ASN A 1 250 ? 6.220 17.140 0.455 1.00 67.94 250 ASN A N 1
ATOM 1747 C CA . ASN A 1 250 ? 7.343 17.337 -0.462 1.00 67.94 250 ASN A CA 1
ATOM 1748 C C . ASN A 1 250 ? 8.466 16.326 -0.158 1.00 67.94 250 ASN A C 1
ATOM 1750 O O . ASN A 1 250 ? 8.718 16.052 1.017 1.00 67.94 250 ASN A O 1
ATOM 1754 N N . PRO A 1 251 ? 9.205 15.831 -1.171 1.00 64.31 251 PRO A N 1
ATOM 1755 C CA . PRO A 1 251 ? 9.225 16.284 -2.569 1.00 64.31 251 PRO A CA 1
ATOM 1756 C C . PRO A 1 251 ? 8.360 15.478 -3.556 1.00 64.31 251 PRO A C 1
ATOM 1758 O O . PRO A 1 251 ? 8.282 15.874 -4.717 1.00 64.31 251 PRO A O 1
ATOM 1761 N N . ASN A 1 252 ? 7.731 14.374 -3.143 1.00 75.12 252 ASN A N 1
ATOM 1762 C CA . ASN A 1 252 ? 7.123 13.416 -4.073 1.00 75.12 252 ASN A CA 1
ATOM 1763 C C . ASN A 1 252 ? 5.616 13.280 -3.859 1.00 75.12 252 ASN A C 1
ATOM 1765 O O . ASN A 1 252 ? 5.146 13.129 -2.732 1.00 75.12 252 ASN A O 1
ATOM 1769 N N . LYS A 1 253 ? 4.858 13.289 -4.959 1.00 90.56 253 LYS A N 1
ATOM 1770 C CA . LYS A 1 253 ? 3.403 13.146 -4.928 1.00 90.56 253 LYS A CA 1
ATOM 1771 C C . LYS A 1 253 ? 3.028 11.669 -4.970 1.00 90.56 253 LYS A C 1
ATOM 1773 O O . LYS A 1 253 ? 2.764 11.119 -6.031 1.00 90.56 253 LYS A O 1
ATOM 1778 N N . THR A 1 254 ? 3.019 11.013 -3.820 1.00 95.81 254 THR A N 1
ATOM 1779 C CA . THR A 1 254 ? 2.780 9.566 -3.752 1.00 95.81 254 THR A CA 1
ATOM 1780 C C . THR A 1 254 ? 1.534 9.247 -2.934 1.00 95.81 254 THR A C 1
ATOM 1782 O O . THR A 1 254 ? 1.311 9.879 -1.904 1.00 95.81 254 THR A O 1
ATOM 1785 N N . VAL A 1 255 ? 0.733 8.259 -3.352 1.00 97.62 255 VAL A N 1
ATOM 1786 C CA . VAL A 1 255 ? -0.429 7.795 -2.565 1.00 97.62 255 VAL A CA 1
ATOM 1787 C C . VAL A 1 255 ? 0.008 7.051 -1.304 1.00 97.62 255 VAL A C 1
ATOM 1789 O O . VAL A 1 255 ? -0.368 7.446 -0.202 1.00 97.62 255 VAL A O 1
ATOM 1792 N N . LEU A 1 256 ? 0.843 6.018 -1.454 1.00 98.06 256 LEU A N 1
ATOM 1793 C CA . LEU A 1 256 ? 1.371 5.209 -0.351 1.00 98.06 256 LEU A CA 1
ATOM 1794 C C . LEU A 1 256 ? 2.903 5.216 -0.348 1.00 98.06 256 LEU A C 1
ATOM 1796 O O . LEU A 1 256 ? 3.532 4.852 -1.338 1.00 98.06 256 LEU A O 1
ATOM 1800 N N . THR A 1 257 ? 3.527 5.617 0.757 1.00 97.75 257 THR A N 1
ATOM 1801 C CA . THR A 1 257 ? 4.993 5.681 0.870 1.00 97.75 257 THR A CA 1
ATOM 1802 C C . THR A 1 257 ? 5.501 4.875 2.051 1.00 97.75 257 THR A C 1
ATOM 1804 O O . THR A 1 257 ? 5.120 5.143 3.184 1.00 97.75 257 THR A O 1
ATOM 1807 N N . VAL A 1 258 ? 6.422 3.948 1.796 1.00 98.06 258 VAL A N 1
ATOM 1808 C CA . VAL A 1 258 ? 7.277 3.365 2.836 1.00 98.06 258 VAL A CA 1
ATOM 1809 C C . VAL A 1 258 ? 8.466 4.296 3.037 1.00 98.06 258 VAL A C 1
ATOM 1811 O O . VAL A 1 258 ? 9.222 4.543 2.093 1.00 98.06 258 VAL A O 1
ATOM 1814 N N . LEU A 1 259 ? 8.596 4.858 4.237 1.00 95.31 259 LEU A N 1
ATOM 1815 C CA . LEU A 1 259 ? 9.511 5.958 4.530 1.00 95.31 259 LEU A CA 1
ATOM 1816 C C . LEU A 1 259 ? 10.438 5.596 5.691 1.00 95.31 259 LEU A C 1
ATOM 1818 O O . LEU A 1 259 ? 10.004 5.591 6.838 1.00 95.31 259 LEU A O 1
ATOM 1822 N N . ASN A 1 260 ? 11.726 5.378 5.398 1.00 95.12 260 ASN A N 1
ATOM 1823 C CA . ASN A 1 260 ? 12.743 5.011 6.395 1.00 95.12 260 ASN A CA 1
ATOM 1824 C C . ASN A 1 260 ? 12.344 3.801 7.269 1.00 95.12 260 ASN A C 1
ATOM 1826 O O . ASN A 1 260 ? 12.666 3.771 8.454 1.00 95.12 260 ASN A O 1
ATOM 1830 N N . ALA A 1 261 ? 11.633 2.826 6.700 1.00 95.94 261 ALA A N 1
ATOM 1831 C CA . ALA A 1 261 ? 11.070 1.698 7.433 1.00 95.94 261 ALA A CA 1
ATOM 1832 C C . ALA A 1 261 ? 11.515 0.383 6.790 1.00 95.94 261 ALA A C 1
ATOM 1834 O O . ALA A 1 261 ? 11.092 0.022 5.689 1.00 95.94 261 ALA A O 1
ATOM 1835 N N . ASN A 1 262 ? 12.404 -0.336 7.472 1.00 97.88 262 ASN A N 1
ATOM 1836 C CA . ASN A 1 262 ? 12.933 -1.601 6.975 1.00 97.88 262 ASN A CA 1
ATOM 1837 C C . ASN A 1 262 ? 11.940 -2.752 7.165 1.00 97.88 262 ASN A C 1
ATOM 1839 O O . ASN A 1 262 ? 11.105 -2.730 8.065 1.00 97.88 262 ASN A O 1
ATOM 1843 N N . ASN A 1 263 ? 12.082 -3.798 6.350 1.00 97.88 263 ASN A N 1
ATOM 1844 C CA . ASN A 1 263 ? 11.366 -5.073 6.480 1.00 97.88 263 ASN A CA 1
ATOM 1845 C C . ASN A 1 263 ? 9.830 -4.973 6.406 1.00 97.88 263 ASN A C 1
ATOM 1847 O O . ASN A 1 263 ? 9.136 -5.865 6.886 1.00 97.88 263 ASN A O 1
ATOM 1851 N N . VAL A 1 264 ? 9.293 -3.905 5.813 1.00 98.56 264 VAL A N 1
ATOM 1852 C CA . VAL A 1 264 ? 7.850 -3.748 5.584 1.00 98.56 264 VAL A CA 1
ATOM 1853 C C . VAL A 1 264 ? 7.362 -4.761 4.544 1.00 98.56 264 VAL A C 1
ATOM 1855 O O . VAL A 1 264 ? 7.983 -4.933 3.492 1.00 98.56 264 VAL A O 1
ATOM 1858 N N . GLU A 1 265 ? 6.223 -5.400 4.806 1.00 98.75 265 GLU A N 1
ATOM 1859 C CA . GLU A 1 265 ? 5.576 -6.346 3.889 1.00 98.75 265 GLU A CA 1
ATOM 1860 C C . GLU A 1 265 ? 4.210 -5.801 3.457 1.00 98.75 265 GLU A C 1
ATOM 1862 O O . GLU A 1 265 ? 3.339 -5.576 4.289 1.00 98.75 265 GLU A O 1
ATOM 1867 N N . ILE A 1 266 ? 3.988 -5.616 2.155 1.00 98.94 266 ILE A N 1
ATOM 1868 C CA . ILE A 1 266 ? 2.696 -5.189 1.599 1.00 98.94 266 ILE A CA 1
ATOM 1869 C C . ILE A 1 266 ? 2.207 -6.264 0.640 1.00 98.94 266 ILE A C 1
ATOM 1871 O O . ILE A 1 266 ? 2.924 -6.661 -0.282 1.00 98.94 266 ILE A O 1
ATOM 1875 N N . SER A 1 267 ? 0.977 -6.735 0.833 1.00 98.88 267 SER A N 1
ATOM 1876 C CA . SER A 1 267 ? 0.417 -7.809 0.021 1.00 98.88 267 SER A CA 1
ATOM 1877 C C . SER A 1 267 ? -1.029 -7.577 -0.397 1.00 98.88 267 SER A C 1
ATOM 1879 O O . SER A 1 267 ? -1.772 -6.887 0.291 1.00 98.88 267 SER A O 1
ATOM 1881 N N . ASN A 1 268 ? -1.425 -8.160 -1.533 1.00 98.81 268 ASN A N 1
ATOM 1882 C CA . ASN A 1 268 ? -2.811 -8.215 -2.019 1.00 98.81 268 ASN A CA 1
ATOM 1883 C C . ASN A 1 268 ? -3.512 -6.846 -2.038 1.00 98.81 268 ASN A C 1
ATOM 1885 O O . ASN A 1 268 ? -4.666 -6.729 -1.635 1.00 98.81 268 ASN A O 1
ATOM 1889 N N . LEU A 1 269 ? -2.810 -5.800 -2.461 1.00 98.94 269 LEU A N 1
ATOM 1890 C CA . LEU A 1 269 ? -3.288 -4.422 -2.388 1.00 98.94 269 LEU A CA 1
ATOM 1891 C C . LEU A 1 269 ? -3.337 -3.803 -3.781 1.00 98.94 269 LEU A C 1
ATOM 1893 O O . LEU A 1 269 ? -2.395 -3.952 -4.557 1.00 98.94 269 LEU A O 1
ATOM 1897 N N . THR A 1 270 ? -4.397 -3.053 -4.075 1.00 98.94 270 THR A N 1
ATOM 1898 C CA . THR A 1 270 ? -4.414 -2.120 -5.209 1.00 98.94 270 THR A CA 1
ATOM 1899 C C . THR A 1 270 ? -4.220 -0.690 -4.713 1.00 98.94 270 THR A C 1
ATOM 1901 O O . THR A 1 270 ? -4.877 -0.279 -3.762 1.00 98.94 270 THR A O 1
ATOM 1904 N N . VAL A 1 271 ? -3.372 0.092 -5.380 1.00 98.88 271 VAL A N 1
ATOM 1905 C CA . VAL A 1 271 ? -3.260 1.542 -5.176 1.00 98.88 271 VAL A CA 1
ATOM 1906 C C . VAL A 1 271 ? -3.604 2.258 -6.486 1.00 98.88 271 VAL A C 1
ATOM 1908 O O . VAL A 1 271 ? -2.969 2.012 -7.515 1.00 98.88 271 VAL A O 1
ATOM 1911 N N . ASP A 1 272 ? -4.641 3.101 -6.463 1.00 98.62 272 ASP A N 1
ATOM 1912 C CA . ASP A 1 272 ? -5.173 3.830 -7.627 1.00 98.62 272 ASP A CA 1
ATOM 1913 C C . ASP A 1 272 ? -4.957 5.348 -7.464 1.00 98.62 272 ASP A C 1
ATOM 1915 O O . ASP A 1 272 ? -5.522 5.979 -6.568 1.00 98.62 272 ASP A O 1
ATOM 1919 N N . ALA A 1 273 ? -4.149 5.938 -8.352 1.00 97.69 273 ALA A N 1
ATOM 1920 C CA . ALA A 1 273 ? -3.817 7.366 -8.358 1.00 97.69 273 ALA A CA 1
ATOM 1921 C C . ALA A 1 273 ? -4.638 8.200 -9.372 1.00 97.69 273 ALA A C 1
ATOM 1923 O O . ALA A 1 273 ? -4.305 9.352 -9.646 1.00 97.69 273 ALA A O 1
ATOM 1924 N N . SER A 1 274 ? -5.726 7.653 -9.926 1.00 94.06 274 SER A N 1
ATOM 1925 C CA . SER A 1 274 ? -6.507 8.285 -11.009 1.00 94.06 274 SER A CA 1
ATOM 1926 C C . SER A 1 274 ? -6.931 9.725 -10.767 1.00 94.06 274 SER A C 1
ATOM 1928 O O . SER A 1 274 ? -6.942 10.517 -11.703 1.00 94.06 274 SER A O 1
ATOM 1930 N N . ASN A 1 275 ? -7.314 10.059 -9.537 1.00 94.38 275 ASN A N 1
ATOM 1931 C CA . ASN A 1 275 ? -7.885 11.369 -9.226 1.00 94.38 275 ASN A CA 1
ATOM 1932 C C . ASN A 1 275 ? -6.837 12.473 -9.050 1.00 94.38 275 ASN A C 1
ATOM 1934 O O . ASN A 1 275 ? -7.209 13.624 -8.831 1.00 94.38 275 ASN A O 1
ATOM 1938 N N . VAL A 1 276 ? -5.550 12.129 -9.119 1.00 93.44 276 VAL A N 1
ATOM 1939 C CA . VAL A 1 276 ? -4.446 13.045 -8.808 1.00 93.44 276 VAL A CA 1
ATOM 1940 C C . VAL A 1 276 ? -3.380 13.119 -9.896 1.00 93.44 276 VAL A C 1
ATOM 1942 O O . VAL A 1 276 ? -2.533 14.011 -9.854 1.00 93.44 276 VAL A O 1
ATOM 1945 N N . ASN A 1 277 ? -3.424 12.216 -10.877 1.00 92.25 277 ASN A N 1
ATOM 1946 C CA . ASN A 1 277 ? -2.550 12.266 -12.039 1.00 92.25 277 ASN A CA 1
ATOM 1947 C C . ASN A 1 277 ? -3.126 13.183 -13.131 1.00 92.25 277 ASN A C 1
ATOM 1949 O O . ASN A 1 277 ? -4.298 13.051 -13.497 1.00 92.25 277 ASN A O 1
ATOM 1953 N N . THR A 1 278 ? -2.314 14.087 -13.688 1.00 90.62 278 THR A N 1
ATOM 1954 C CA . THR A 1 278 ? -2.735 14.924 -14.823 1.00 90.62 278 THR A CA 1
ATOM 1955 C C . THR A 1 278 ? -2.345 14.245 -16.133 1.00 90.62 278 THR A C 1
ATOM 1957 O O . THR A 1 278 ? -1.157 14.064 -16.371 1.00 90.62 278 THR A O 1
ATOM 1960 N N . PRO A 1 279 ? -3.293 13.952 -17.040 1.00 89.44 279 PRO A N 1
ATOM 1961 C CA . PRO A 1 279 ? -2.959 13.310 -18.306 1.00 89.44 279 PRO A CA 1
ATOM 1962 C C . PRO A 1 279 ? -1.980 14.123 -19.164 1.00 89.44 279 PRO A C 1
ATOM 1964 O O . PRO A 1 279 ? -2.131 15.339 -19.315 1.00 89.44 279 PRO A O 1
ATOM 1967 N N . SER A 1 280 ? -1.071 13.424 -19.843 1.00 88.25 280 SER A N 1
ATOM 1968 C CA . SER A 1 280 ? -0.088 13.982 -20.790 1.00 88.25 280 SER A CA 1
ATOM 1969 C C . SER A 1 280 ? 0.949 14.917 -20.150 1.00 88.25 280 SER A C 1
ATOM 1971 O O . SER A 1 280 ? 1.507 15.784 -20.836 1.00 88.25 280 SER A O 1
ATOM 1973 N N . LYS A 1 281 ? 1.195 14.792 -18.841 1.00 90.94 281 LYS A N 1
ATOM 1974 C CA . LYS A 1 281 ? 2.086 15.674 -18.086 1.00 90.94 281 LYS A CA 1
ATOM 1975 C C . LYS A 1 281 ? 2.733 14.945 -16.909 1.00 90.94 281 LYS A C 1
ATOM 1977 O O . LYS A 1 281 ? 2.053 14.580 -15.968 1.00 90.94 281 LYS A O 1
ATOM 1982 N N . TRP A 1 282 ? 4.068 14.926 -16.893 1.00 91.94 282 TRP A N 1
ATOM 1983 C CA . TRP A 1 282 ? 4.833 14.466 -15.733 1.00 91.94 282 TRP A CA 1
ATOM 1984 C C . TRP A 1 282 ? 4.646 15.413 -14.541 1.00 91.94 282 TRP A C 1
ATOM 1986 O O . TRP A 1 282 ? 5.185 16.528 -14.523 1.00 91.94 282 TRP A O 1
ATOM 1996 N N . ASP A 1 283 ? 3.902 14.961 -13.538 1.00 89.31 283 ASP A N 1
ATOM 1997 C CA . ASP A 1 283 ? 3.654 15.655 -12.277 1.00 89.31 283 ASP A CA 1
ATOM 1998 C C . ASP A 1 283 ? 4.455 15.085 -11.099 1.00 89.31 283 ASP A C 1
ATOM 2000 O O . ASP A 1 283 ? 4.410 15.670 -10.007 1.00 89.31 283 ASP A O 1
ATOM 2004 N N . GLY A 1 284 ? 5.201 14.000 -11.332 1.00 92.06 284 GLY A N 1
ATOM 2005 C CA . GLY A 1 284 ? 5.924 13.240 -10.316 1.00 92.06 284 GLY A CA 1
ATOM 2006 C C . GLY A 1 284 ? 4.980 12.439 -9.421 1.00 92.06 284 GLY A C 1
ATOM 2007 O O . GLY A 1 284 ? 5.262 12.298 -8.228 1.00 92.06 284 GLY A O 1
ATOM 2008 N N . VAL A 1 285 ? 3.840 12.003 -9.969 1.00 95.50 285 VAL A N 1
ATOM 2009 C CA . VAL A 1 285 ? 2.817 11.247 -9.247 1.00 95.50 285 VAL A CA 1
ATOM 2010 C C . VAL A 1 285 ? 3.136 9.761 -9.291 1.00 95.50 285 VAL A C 1
ATOM 2012 O O . VAL A 1 285 ? 3.195 9.167 -10.364 1.00 95.50 285 VAL A O 1
ATOM 2015 N N . TYR A 1 286 ? 3.265 9.146 -8.121 1.00 97.38 286 TYR A N 1
ATOM 2016 C CA . TYR A 1 286 ? 3.451 7.704 -7.986 1.00 97.38 286 TYR A CA 1
ATOM 2017 C C . TYR A 1 286 ? 2.289 7.076 -7.220 1.00 97.38 286 TYR A C 1
ATOM 2019 O O . TYR A 1 286 ? 1.798 7.645 -6.242 1.00 97.38 286 TYR A O 1
ATOM 2027 N N . ALA A 1 287 ? 1.855 5.877 -7.612 1.00 98.31 287 ALA A N 1
ATOM 2028 C CA . ALA A 1 287 ? 0.893 5.145 -6.787 1.00 98.31 287 ALA A CA 1
ATOM 2029 C C . ALA A 1 287 ? 1.569 4.696 -5.478 1.00 98.31 287 ALA A C 1
ATOM 2031 O O . ALA A 1 287 ? 1.052 4.957 -4.392 1.00 98.31 287 ALA A O 1
ATOM 2032 N N . ALA A 1 288 ? 2.770 4.118 -5.563 1.00 98.50 288 ALA A N 1
ATOM 2033 C CA . ALA A 1 288 ? 3.571 3.780 -4.393 1.00 98.50 288 ALA A CA 1
ATOM 2034 C C . ALA A 1 288 ? 5.029 4.241 -4.502 1.00 98.50 288 ALA A C 1
ATOM 2036 O O . ALA A 1 288 ? 5.602 4.332 -5.588 1.00 98.50 288 ALA A O 1
ATOM 2037 N N . GLN A 1 289 ? 5.653 4.479 -3.352 1.00 98.06 289 GLN A N 1
ATOM 2038 C CA . GLN A 1 289 ? 7.077 4.774 -3.241 1.00 98.06 289 GLN A CA 1
ATOM 2039 C C . GLN A 1 289 ? 7.689 4.007 -2.070 1.00 98.06 289 GLN A C 1
ATOM 2041 O O . GLN A 1 289 ? 7.106 3.926 -0.992 1.00 98.06 289 GLN A O 1
ATOM 2046 N N . VAL A 1 290 ? 8.910 3.517 -2.263 1.00 98.31 290 VAL A N 1
ATOM 2047 C CA . VAL A 1 290 ? 9.781 3.062 -1.177 1.00 98.31 290 VAL A CA 1
ATOM 2048 C C . VAL A 1 290 ? 10.987 3.993 -1.123 1.00 98.31 290 VAL A C 1
ATOM 2050 O O . VAL A 1 290 ? 11.688 4.155 -2.122 1.00 98.31 290 VAL A O 1
ATOM 2053 N N . TYR A 1 291 ? 11.192 4.652 0.015 1.00 96.38 291 TYR A N 1
ATOM 2054 C CA . TYR A 1 291 ? 12.239 5.651 0.214 1.00 96.38 291 TYR A CA 1
ATOM 2055 C C . TYR A 1 291 ? 13.161 5.241 1.361 1.00 96.38 291 TYR A C 1
ATOM 2057 O O . TYR A 1 291 ? 12.683 4.963 2.465 1.00 96.38 291 TYR A O 1
ATOM 2065 N N . THR A 1 292 ? 14.469 5.199 1.078 1.00 95.88 292 THR A N 1
ATOM 2066 C CA . THR A 1 292 ? 15.546 4.904 2.044 1.00 95.88 292 THR A CA 1
ATOM 2067 C C . THR A 1 292 ? 15.245 3.722 2.972 1.00 95.88 292 THR A C 1
ATOM 2069 O O . THR A 1 292 ? 15.454 3.792 4.181 1.00 95.88 292 THR A O 1
ATOM 2072 N N . SER A 1 293 ? 14.730 2.632 2.399 1.00 97.31 293 SER A N 1
ATOM 2073 C CA . SER A 1 293 ? 14.285 1.445 3.139 1.00 97.31 293 SER A CA 1
ATOM 2074 C C . SER A 1 293 ? 14.859 0.161 2.536 1.00 97.31 293 SER A C 1
ATOM 2076 O O . SER A 1 293 ? 15.069 0.061 1.326 1.00 97.31 293 SER A O 1
ATOM 2078 N N . THR A 1 294 ? 15.115 -0.845 3.370 1.00 98.06 294 THR A N 1
ATOM 2079 C CA . THR A 1 294 ? 15.670 -2.142 2.949 1.00 98.06 294 THR A CA 1
ATOM 2080 C C . THR A 1 294 ? 14.790 -3.301 3.399 1.00 98.06 294 THR A C 1
ATOM 2082 O O . THR A 1 294 ? 14.035 -3.184 4.361 1.00 98.06 294 THR A O 1
ATOM 2085 N N . GLY A 1 295 ? 14.850 -4.425 2.680 1.00 98.25 295 GLY A N 1
ATOM 2086 C CA . GLY A 1 295 ? 14.058 -5.615 3.011 1.00 98.25 295 GLY A CA 1
ATOM 2087 C C . GLY A 1 295 ? 12.555 -5.454 2.764 1.00 98.25 295 GLY A C 1
ATOM 2088 O O . GLY A 1 295 ? 11.776 -6.275 3.238 1.00 98.25 295 GLY A O 1
ATOM 2089 N N . VAL A 1 296 ? 12.135 -4.416 2.033 1.00 98.88 296 VAL A N 1
ATOM 2090 C CA . VAL A 1 296 ? 10.719 -4.176 1.735 1.00 98.88 296 VAL A CA 1
ATOM 2091 C C . VAL A 1 296 ? 10.227 -5.204 0.720 1.00 98.88 296 VAL A C 1
ATOM 2093 O O . VAL A 1 296 ? 10.869 -5.433 -0.310 1.00 98.88 296 VAL A O 1
ATOM 2096 N N . GLN A 1 297 ? 9.077 -5.813 0.995 1.00 98.88 297 GLN A N 1
ATOM 2097 C CA . GLN A 1 297 ? 8.478 -6.852 0.162 1.00 98.88 297 GLN A CA 1
ATOM 2098 C C . GLN A 1 297 ? 7.097 -6.420 -0.328 1.00 98.88 297 GLN A C 1
ATOM 2100 O O . GLN A 1 297 ? 6.225 -6.086 0.468 1.00 98.88 297 GLN A O 1
ATOM 2105 N N . LEU A 1 298 ? 6.883 -6.475 -1.642 1.00 98.94 298 LEU A N 1
ATOM 2106 C CA . LEU A 1 298 ? 5.593 -6.234 -2.287 1.00 98.94 298 LEU A CA 1
ATOM 2107 C C . LEU A 1 298 ? 5.119 -7.544 -2.931 1.00 98.94 298 LEU A C 1
ATOM 2109 O O . LEU A 1 298 ? 5.821 -8.086 -3.784 1.00 98.94 298 LEU A O 1
ATOM 2113 N N . SER A 1 299 ? 3.955 -8.073 -2.550 1.00 98.81 299 SER A N 1
ATOM 2114 C CA . SER A 1 299 ? 3.436 -9.351 -3.066 1.00 98.81 299 SER A CA 1
ATOM 2115 C C . SER A 1 299 ? 2.006 -9.231 -3.591 1.00 98.81 299 SER A C 1
ATOM 2117 O O . SER A 1 299 ? 1.099 -8.873 -2.848 1.00 98.81 299 SER A O 1
ATOM 2119 N N . ASN A 1 300 ? 1.774 -9.551 -4.867 1.00 98.81 300 ASN A N 1
ATOM 2120 C CA . ASN A 1 300 ? 0.456 -9.411 -5.507 1.00 98.81 300 ASN A CA 1
ATOM 2121 C C . ASN A 1 300 ? -0.117 -7.983 -5.359 1.00 98.81 300 ASN A C 1
ATOM 2123 O O . ASN A 1 300 ? -1.286 -7.793 -5.018 1.00 98.81 300 ASN A O 1
ATOM 2127 N N . VAL A 1 301 ? 0.732 -6.973 -5.555 1.00 98.94 301 VAL A N 1
ATOM 2128 C CA . VAL A 1 301 ? 0.355 -5.556 -5.468 1.00 98.94 301 VAL A CA 1
ATOM 2129 C C . VAL A 1 301 ? 0.049 -5.025 -6.868 1.00 98.94 301 VAL A C 1
ATOM 2131 O O . VAL A 1 301 ? 0.774 -5.329 -7.814 1.00 98.94 301 VAL A O 1
ATOM 2134 N N . THR A 1 302 ? -1.013 -4.229 -7.001 1.00 98.94 302 THR A N 1
ATOM 2135 C CA . THR A 1 302 ? -1.394 -3.540 -8.243 1.00 98.94 302 THR A CA 1
ATOM 2136 C C . THR A 1 302 ? -1.254 -2.029 -8.080 1.00 98.94 302 THR A C 1
ATOM 2138 O O . THR A 1 302 ? -1.860 -1.454 -7.182 1.00 98.94 302 THR A O 1
ATOM 2141 N N . LEU A 1 303 ? -0.498 -1.368 -8.957 1.00 98.88 303 LEU A N 1
ATOM 2142 C CA . LEU A 1 303 ? -0.203 0.069 -8.892 1.00 98.88 303 LEU A CA 1
ATOM 2143 C C . LEU A 1 303 ? -0.595 0.741 -10.210 1.00 98.88 303 LEU A C 1
ATOM 2145 O O . LEU A 1 303 ? -0.048 0.396 -11.261 1.00 98.88 303 LEU A O 1
ATOM 2149 N N . LYS A 1 304 ? -1.563 1.663 -10.192 1.00 98.44 304 LYS A N 1
ATOM 2150 C CA . LYS A 1 304 ? -2.183 2.130 -11.441 1.00 98.44 304 LYS A CA 1
ATOM 2151 C C . LYS A 1 304 ? -2.543 3.609 -11.492 1.00 98.44 304 LYS A C 1
ATOM 2153 O O . LYS A 1 304 ? -2.832 4.229 -10.466 1.00 98.44 304 LYS A O 1
ATOM 2158 N N . LYS A 1 305 ? -2.636 4.105 -12.732 1.00 97.19 305 LYS A N 1
ATOM 2159 C CA . LYS A 1 305 ? -3.130 5.440 -13.114 1.00 97.19 305 LYS A CA 1
ATOM 2160 C C . LYS A 1 305 ? -2.358 6.610 -12.495 1.00 97.19 305 LYS A C 1
ATOM 2162 O O . LYS A 1 305 ? -2.942 7.647 -12.195 1.00 97.19 305 LYS A O 1
ATOM 2167 N N . ALA A 1 306 ? -1.060 6.430 -12.305 1.00 97.06 306 ALA A N 1
ATOM 2168 C CA . ALA A 1 306 ? -0.104 7.450 -11.892 1.00 97.06 306 ALA A CA 1
ATOM 2169 C C . ALA A 1 306 ? 0.764 7.895 -13.092 1.00 97.06 306 ALA A C 1
ATOM 2171 O O . ALA A 1 306 ? 0.583 7.394 -14.206 1.00 97.06 306 ALA A O 1
ATOM 2172 N N . ASP A 1 307 ? 1.744 8.783 -12.882 1.00 96.69 307 ASP A N 1
ATOM 2173 C CA . ASP A 1 307 ? 2.826 8.946 -13.865 1.00 96.69 307 ASP A CA 1
ATOM 2174 C C . ASP A 1 307 ? 3.620 7.641 -13.967 1.00 96.69 307 ASP A C 1
ATOM 2176 O O . ASP A 1 307 ? 3.929 7.166 -15.063 1.00 96.69 307 ASP A O 1
ATOM 2180 N N . ALA A 1 308 ? 3.891 7.037 -12.805 1.00 97.62 308 ALA A N 1
ATOM 2181 C CA . ALA A 1 308 ? 4.437 5.699 -12.689 1.00 97.62 308 ALA A CA 1
ATOM 2182 C C . ALA A 1 308 ? 3.851 4.929 -11.504 1.00 97.62 308 ALA A C 1
ATOM 2184 O O . ALA A 1 308 ? 3.536 5.501 -10.461 1.00 97.62 308 ALA A O 1
ATOM 2185 N N . GLY A 1 309 ? 3.738 3.609 -11.630 1.00 98.44 309 GLY A N 1
ATOM 2186 C CA . GLY A 1 309 ? 3.175 2.766 -10.577 1.00 98.44 309 GLY A CA 1
ATOM 2187 C C . GLY A 1 309 ? 4.009 2.788 -9.292 1.00 98.44 309 GLY A C 1
ATOM 2188 O O . GLY A 1 309 ? 3.478 3.058 -8.215 1.00 98.44 309 GLY A O 1
ATOM 2189 N N . LEU A 1 310 ? 5.314 2.530 -9.400 1.00 98.81 310 LEU A N 1
ATOM 2190 C CA . LEU A 1 310 ? 6.233 2.433 -8.261 1.00 98.81 310 LEU A CA 1
ATOM 2191 C C . LEU A 1 310 ? 7.473 3.305 -8.453 1.00 98.81 310 LEU A C 1
ATOM 2193 O O . LEU A 1 310 ? 8.086 3.274 -9.515 1.00 98.81 310 LEU A O 1
ATOM 2197 N N . LEU A 1 311 ? 7.902 3.979 -7.386 1.00 98.25 311 LEU A N 1
ATOM 2198 C CA . LEU A 1 311 ? 9.249 4.536 -7.261 1.00 98.25 311 LEU A CA 1
ATOM 2199 C C . LEU A 1 311 ? 10.050 3.790 -6.185 1.00 98.25 311 LEU A C 1
ATOM 2201 O O . LEU A 1 311 ? 9.739 3.871 -4.995 1.00 98.25 311 LEU A O 1
ATOM 2205 N N . VAL A 1 312 ? 11.125 3.117 -6.588 1.00 98.56 312 VAL A N 1
ATOM 2206 C CA . VAL A 1 312 ? 12.152 2.577 -5.689 1.00 98.56 312 VAL A CA 1
ATOM 2207 C C . VAL A 1 312 ? 13.261 3.617 -5.566 1.00 98.56 312 VAL A C 1
ATOM 2209 O O . VAL A 1 312 ? 14.103 3.735 -6.453 1.00 98.56 312 VAL A O 1
ATOM 2212 N N . ASN A 1 313 ? 13.242 4.391 -4.478 1.00 96.38 313 ASN A N 1
ATOM 2213 C CA . ASN A 1 313 ? 14.123 5.539 -4.272 1.00 96.38 313 ASN A CA 1
ATOM 2214 C C . ASN A 1 313 ? 15.200 5.244 -3.222 1.00 96.38 313 ASN A C 1
ATOM 2216 O O . ASN A 1 313 ? 14.920 5.253 -2.017 1.00 96.38 313 ASN A O 1
ATOM 2220 N N . GLY A 1 314 ? 16.414 4.940 -3.687 1.00 96.88 314 GLY A N 1
ATOM 2221 C CA . GLY A 1 314 ? 17.556 4.554 -2.844 1.00 96.88 314 GLY A CA 1
ATOM 2222 C C . GLY A 1 314 ? 17.208 3.491 -1.798 1.00 96.88 314 GLY A C 1
ATOM 2223 O O . GLY A 1 314 ? 17.529 3.638 -0.617 1.00 96.88 314 GLY A O 1
ATOM 2224 N N . SER A 1 315 ? 16.463 2.478 -2.232 1.00 98.12 315 SER A N 1
ATOM 2225 C CA . SER A 1 315 ? 15.876 1.425 -1.405 1.00 98.12 315 SER A CA 1
ATOM 2226 C C . SER A 1 315 ? 16.123 0.053 -2.021 1.00 98.12 315 SER A C 1
ATOM 2228 O O . SER A 1 315 ? 16.290 -0.041 -3.233 1.00 98.12 315 SER A O 1
ATOM 2230 N N . ALA A 1 316 ? 16.075 -1.005 -1.211 1.00 98.44 316 ALA A N 1
ATOM 2231 C CA . ALA A 1 316 ? 16.137 -2.391 -1.677 1.00 98.44 316 ALA A CA 1
ATOM 2232 C C . ALA A 1 316 ? 14.763 -3.060 -1.522 1.00 98.44 316 ALA A C 1
ATOM 2234 O O . ALA A 1 316 ? 14.309 -3.305 -0.398 1.00 98.44 316 ALA A O 1
ATOM 2235 N N . VAL A 1 317 ? 14.105 -3.338 -2.651 1.00 98.88 317 VAL A N 1
ATOM 2236 C CA . VAL A 1 317 ? 12.720 -3.831 -2.719 1.00 98.88 317 VAL A CA 1
ATOM 2237 C C . VAL A 1 317 ? 12.666 -5.179 -3.429 1.00 98.88 317 VAL A C 1
ATOM 2239 O O . VAL A 1 317 ? 13.222 -5.341 -4.511 1.00 98.88 317 VAL A O 1
ATOM 2242 N N . THR A 1 318 ? 11.939 -6.141 -2.859 1.00 98.88 318 THR A N 1
ATOM 2243 C CA . THR A 1 318 ? 11.551 -7.375 -3.556 1.00 98.88 318 THR A CA 1
ATOM 2244 C C . THR A 1 318 ? 10.086 -7.301 -3.964 1.00 98.88 318 THR A C 1
ATOM 2246 O O . THR A 1 318 ? 9.205 -7.259 -3.109 1.00 98.88 318 THR A O 1
ATOM 2249 N N . ALA A 1 319 ? 9.810 -7.338 -5.265 1.00 98.75 319 ALA A N 1
ATOM 2250 C CA . ALA A 1 319 ? 8.457 -7.361 -5.808 1.00 98.75 319 ALA A CA 1
ATOM 2251 C C . ALA A 1 319 ? 8.134 -8.747 -6.390 1.00 98.75 319 ALA A C 1
ATOM 2253 O O . ALA A 1 319 ? 8.827 -9.235 -7.283 1.00 98.75 319 ALA A O 1
ATOM 2254 N N . THR A 1 320 ? 7.082 -9.388 -5.882 1.00 98.69 320 THR A N 1
ATOM 2255 C CA . THR A 1 320 ? 6.595 -10.699 -6.328 1.00 98.69 320 THR A CA 1
ATOM 2256 C C . THR A 1 320 ? 5.207 -10.553 -6.938 1.00 98.69 320 THR A C 1
ATOM 2258 O O . THR A 1 320 ? 4.283 -10.124 -6.249 1.00 98.69 320 THR A O 1
ATOM 2261 N N . ASN A 1 321 ? 5.046 -10.937 -8.207 1.00 98.50 321 ASN A N 1
ATOM 2262 C CA . ASN A 1 321 ? 3.786 -10.796 -8.954 1.00 98.50 321 ASN A CA 1
ATOM 2263 C C . ASN A 1 321 ? 3.245 -9.351 -8.951 1.00 98.50 321 ASN A C 1
ATOM 2265 O O . ASN A 1 321 ? 2.077 -9.107 -8.638 1.00 98.50 321 ASN A O 1
ATOM 2269 N N . LEU A 1 322 ? 4.110 -8.377 -9.236 1.00 98.75 322 LEU A N 1
ATOM 2270 C CA . LEU A 1 322 ? 3.712 -6.972 -9.292 1.00 98.75 322 LEU A CA 1
ATOM 2271 C C . LEU A 1 322 ? 2.866 -6.723 -10.540 1.00 98.75 322 LEU A C 1
ATOM 2273 O O . LEU A 1 322 ? 3.227 -7.167 -11.626 1.00 98.75 322 LEU A O 1
ATOM 2277 N N . THR A 1 323 ? 1.774 -5.981 -10.403 1.00 98.88 323 THR A N 1
ATOM 2278 C CA . THR A 1 323 ? 1.021 -5.477 -11.552 1.00 98.88 323 THR A CA 1
ATOM 2279 C C . THR A 1 323 ? 1.119 -3.960 -11.604 1.00 98.88 323 THR A C 1
ATOM 2281 O O . THR A 1 323 ? 0.809 -3.285 -10.624 1.00 98.88 323 THR A O 1
ATOM 2284 N N . THR A 1 324 ? 1.516 -3.410 -12.743 1.00 98.81 324 THR A N 1
ATOM 2285 C CA . THR A 1 324 ? 1.316 -1.990 -13.045 1.00 98.81 324 THR A CA 1
ATOM 2286 C C . THR A 1 324 ? 0.354 -1.872 -14.214 1.00 98.81 324 THR A C 1
ATOM 2288 O O . THR A 1 324 ? 0.298 -2.761 -15.065 1.00 98.81 324 THR A O 1
ATOM 2291 N N . SER A 1 325 ? -0.504 -0.856 -14.190 1.00 98.19 325 SER A N 1
ATOM 2292 C CA . SER A 1 325 ? -1.423 -0.644 -15.305 1.00 98.19 325 SER A CA 1
ATOM 2293 C C . SER A 1 325 ? -1.792 0.814 -15.488 1.00 98.19 325 SER A C 1
ATOM 2295 O O . SER A 1 325 ? -2.008 1.548 -14.520 1.00 98.19 325 SER A O 1
ATOM 2297 N N . THR A 1 326 ? -1.988 1.228 -16.733 1.00 96.50 326 THR A N 1
ATOM 2298 C CA . THR A 1 326 ? -2.481 2.545 -17.137 1.00 96.50 326 THR A CA 1
ATOM 2299 C C . THR A 1 326 ? -1.694 3.707 -16.525 1.00 96.50 326 THR A C 1
ATOM 2301 O O . THR A 1 326 ? -2.253 4.784 -16.321 1.00 96.50 326 THR A O 1
ATOM 2304 N N . ASN A 1 327 ? -0.417 3.489 -16.198 1.00 97.94 327 ASN A N 1
ATOM 2305 C CA . ASN A 1 327 ? 0.489 4.557 -15.794 1.00 97.94 327 ASN A CA 1
ATOM 2306 C C . ASN A 1 327 ? 1.057 5.244 -17.043 1.00 97.94 327 ASN A C 1
ATOM 2308 O O . ASN A 1 327 ? 1.267 4.607 -18.075 1.00 97.94 327 ASN A O 1
ATOM 2312 N N . GLU A 1 328 ? 1.264 6.555 -16.979 1.00 95.62 328 GLU A N 1
ATOM 2313 C CA . GLU A 1 328 ? 1.488 7.353 -18.188 1.00 95.62 328 GLU A CA 1
ATOM 2314 C C . GLU A 1 328 ? 2.894 7.198 -18.787 1.00 95.62 328 GLU A C 1
ATOM 2316 O O . GLU A 1 328 ? 3.049 7.143 -20.009 1.00 95.62 328 GLU A O 1
ATOM 2321 N N . PHE A 1 329 ? 3.923 7.128 -17.945 1.00 94.00 329 PHE A N 1
ATOM 2322 C CA . PHE A 1 329 ? 5.322 7.139 -18.383 1.00 94.00 329 PHE A CA 1
ATOM 2323 C C . PHE A 1 329 ? 6.015 5.790 -18.205 1.00 94.00 329 PHE A C 1
ATOM 2325 O O . PHE A 1 329 ? 6.953 5.487 -18.947 1.00 94.00 329 PHE A O 1
ATOM 2332 N N . GLY A 1 330 ? 5.542 4.972 -17.266 1.00 96.25 330 GLY A N 1
ATOM 2333 C CA . GLY A 1 330 ? 5.941 3.578 -17.154 1.00 96.25 330 GLY A CA 1
ATOM 2334 C C . GLY A 1 330 ? 5.483 2.905 -15.862 1.00 96.25 330 GLY A C 1
ATOM 2335 O O . GLY A 1 330 ? 4.853 3.522 -15.009 1.00 96.25 330 GLY A O 1
ATOM 2336 N N . GLY A 1 331 ? 5.806 1.625 -15.704 1.00 98.50 331 GLY A N 1
ATOM 2337 C CA . GLY A 1 331 ? 5.401 0.853 -14.528 1.00 98.50 331 GLY A CA 1
ATOM 2338 C C . GLY A 1 331 ? 6.210 1.181 -13.268 1.00 98.50 331 GLY A C 1
ATOM 2339 O O . GLY A 1 331 ? 5.637 1.539 -12.238 1.00 98.50 331 GLY A O 1
ATOM 2340 N N . VAL A 1 332 ? 7.538 1.056 -13.328 1.00 98.81 332 VAL A N 1
ATOM 2341 C CA . VAL A 1 332 ? 8.424 1.183 -12.158 1.00 98.81 332 VAL A CA 1
ATOM 2342 C C . VAL A 1 332 ? 9.672 2.005 -12.461 1.00 98.81 332 VAL A C 1
ATOM 2344 O O . VAL A 1 332 ? 10.475 1.637 -13.317 1.00 98.81 332 VAL A O 1
ATOM 2347 N N . GLU A 1 333 ? 9.893 3.052 -11.673 1.00 98.25 333 GLU A N 1
ATOM 2348 C CA . GLU A 1 333 ? 11.166 3.760 -11.602 1.00 98.25 333 GLU A CA 1
ATOM 2349 C C . GLU A 1 333 ? 12.052 3.165 -10.504 1.00 98.25 333 GLU A C 1
ATOM 2351 O O . GLU A 1 333 ? 11.635 3.034 -9.352 1.00 98.25 333 GLU A O 1
ATOM 2356 N N . VAL A 1 334 ? 13.306 2.871 -10.841 1.00 98.62 334 VAL A N 1
ATOM 2357 C CA . VAL A 1 334 ? 14.358 2.532 -9.879 1.00 98.62 334 VAL A CA 1
ATOM 2358 C C . VAL A 1 334 ? 15.442 3.594 -9.979 1.00 98.62 334 VAL A C 1
ATOM 2360 O O . VAL A 1 334 ? 16.184 3.662 -10.960 1.00 98.62 334 VAL A O 1
ATOM 2363 N N . SER A 1 335 ? 15.528 4.465 -8.983 1.00 95.94 335 SER A N 1
ATOM 2364 C CA . SER A 1 335 ? 16.435 5.608 -9.038 1.00 95.94 335 SER A CA 1
ATOM 2365 C C . SER A 1 335 ? 16.930 6.010 -7.658 1.00 95.94 335 SER A C 1
ATOM 2367 O O . SER A 1 335 ? 16.331 5.715 -6.629 1.00 95.94 335 SER A O 1
ATOM 2369 N N . GLN A 1 336 ? 18.071 6.685 -7.621 1.00 92.62 336 GLN A N 1
ATOM 2370 C CA . GLN A 1 336 ? 18.562 7.327 -6.411 1.00 92.62 336 GLN A CA 1
ATOM 2371 C C . GLN A 1 336 ? 18.214 8.815 -6.489 1.00 92.62 336 GLN A C 1
ATOM 2373 O O . GLN A 1 336 ? 18.723 9.534 -7.350 1.00 92.62 336 GLN A O 1
ATOM 2378 N N . GLY A 1 337 ? 17.336 9.284 -5.600 1.00 87.00 337 GLY A N 1
ATOM 2379 C CA . GLY A 1 337 ? 17.028 10.705 -5.478 1.00 87.00 337 GLY A CA 1
ATOM 2380 C C . GLY A 1 337 ? 18.279 11.521 -5.145 1.00 87.00 337 GLY A C 1
ATOM 2381 O O . GLY A 1 337 ? 19.201 11.031 -4.500 1.00 87.00 337 GLY A O 1
ATOM 2382 N N . SER A 1 338 ? 18.314 12.796 -5.533 1.00 85.50 338 SER A N 1
ATOM 2383 C CA . SER A 1 338 ? 19.523 13.634 -5.420 1.00 85.50 338 SER A CA 1
ATOM 2384 C C . SER A 1 338 ? 20.053 13.822 -3.993 1.00 85.50 338 SER A C 1
ATOM 2386 O O . SER A 1 338 ? 21.217 14.164 -3.814 1.00 85.50 338 SER A O 1
ATOM 2388 N N . ALA A 1 339 ? 19.197 13.648 -2.983 1.00 85.38 339 ALA A N 1
ATOM 2389 C CA . ALA A 1 339 ? 19.550 13.738 -1.566 1.00 85.38 339 ALA A CA 1
ATOM 2390 C C . ALA A 1 339 ? 19.842 12.368 -0.922 1.00 85.38 339 ALA A C 1
ATOM 2392 O O . ALA A 1 339 ? 20.056 12.294 0.286 1.00 85.38 339 ALA A O 1
ATOM 2393 N N . VAL A 1 340 ? 19.824 11.287 -1.705 1.00 90.44 340 VAL A N 1
ATOM 2394 C CA . VAL A 1 340 ? 19.952 9.911 -1.226 1.00 90.44 340 VAL A CA 1
ATOM 2395 C C . VAL A 1 340 ? 21.314 9.352 -1.622 1.00 90.44 340 VAL A C 1
ATOM 2397 O O . VAL A 1 340 ? 21.771 9.542 -2.744 1.00 90.44 340 VAL A O 1
ATOM 2400 N N . THR A 1 341 ? 21.975 8.662 -0.693 1.00 90.62 341 THR A N 1
ATOM 2401 C CA . THR A 1 341 ? 23.292 8.038 -0.914 1.00 90.62 341 THR A CA 1
ATOM 2402 C C . THR A 1 341 ? 23.226 6.516 -1.004 1.00 90.62 341 THR A C 1
ATOM 2404 O O . THR A 1 341 ? 24.157 5.891 -1.509 1.00 90.62 341 THR A O 1
ATOM 2407 N N . THR A 1 342 ? 22.127 5.910 -0.553 1.00 94.50 342 THR A N 1
ATOM 2408 C CA . THR A 1 342 ? 21.880 4.468 -0.634 1.00 94.50 342 THR A CA 1
ATOM 2409 C C . THR A 1 342 ? 21.477 4.056 -2.052 1.00 94.50 342 THR A C 1
ATOM 2411 O O . THR A 1 342 ? 20.739 4.797 -2.708 1.00 94.50 342 THR A O 1
ATOM 2414 N N . PRO A 1 343 ? 21.958 2.907 -2.561 1.00 95.62 343 PRO A N 1
ATOM 2415 C CA . PRO A 1 343 ? 21.595 2.430 -3.892 1.00 95.62 343 PRO A CA 1
ATOM 2416 C C . PRO A 1 343 ? 20.109 2.062 -3.966 1.00 95.62 343 PRO A C 1
ATOM 2418 O O . PRO A 1 343 ? 19.491 1.723 -2.956 1.00 95.62 343 PRO A O 1
ATOM 2421 N N . ALA A 1 344 ? 19.544 2.131 -5.168 1.00 98.31 344 ALA A N 1
ATOM 2422 C CA . ALA A 1 344 ? 18.200 1.666 -5.472 1.00 98.31 344 ALA A CA 1
ATOM 2423 C C . ALA A 1 344 ? 18.268 0.303 -6.165 1.00 98.31 344 ALA A C 1
ATOM 2425 O O . ALA A 1 344 ? 18.898 0.163 -7.208 1.00 98.31 344 ALA A O 1
ATOM 2426 N N . GLU A 1 345 ? 17.608 -0.700 -5.605 1.00 98.62 345 GLU A N 1
ATOM 2427 C CA . GLU A 1 345 ? 17.576 -2.049 -6.153 1.00 98.62 345 GLU A CA 1
ATOM 2428 C C . GLU A 1 345 ? 16.149 -2.590 -6.137 1.00 98.62 345 GLU A C 1
ATOM 2430 O O . GLU A 1 345 ? 15.478 -2.612 -5.102 1.00 98.62 345 GLU A O 1
ATOM 2435 N N . LEU A 1 346 ? 15.708 -3.081 -7.293 1.00 98.88 346 LEU A N 1
ATOM 2436 C CA . LEU A 1 346 ? 14.479 -3.848 -7.428 1.00 98.88 346 LEU A CA 1
ATOM 2437 C C . LEU A 1 346 ? 14.817 -5.302 -7.758 1.00 98.88 346 LEU A C 1
ATOM 2439 O O . LEU A 1 346 ? 15.280 -5.609 -8.854 1.00 98.88 346 LEU A O 1
ATOM 2443 N N . THR A 1 347 ? 14.519 -6.214 -6.842 1.00 98.81 347 THR A N 1
ATOM 2444 C CA . THR A 1 347 ? 14.500 -7.650 -7.126 1.00 98.81 347 THR A CA 1
ATOM 2445 C C . THR A 1 347 ? 13.103 -8.059 -7.574 1.00 98.81 347 THR A C 1
ATOM 2447 O O . THR A 1 347 ? 12.140 -7.892 -6.825 1.00 98.81 347 THR A O 1
ATOM 2450 N N . VAL A 1 348 ? 12.979 -8.640 -8.768 1.00 98.50 348 VAL A N 1
ATOM 2451 C CA . VAL A 1 348 ? 11.695 -9.138 -9.280 1.00 98.50 348 VAL A CA 1
ATOM 2452 C C . VAL A 1 348 ? 11.604 -10.655 -9.132 1.00 98.50 348 VAL A C 1
ATOM 2454 O O . VAL A 1 348 ? 12.556 -11.388 -9.404 1.00 98.50 348 VAL A O 1
ATOM 2457 N N . ARG A 1 349 ? 10.442 -11.139 -8.685 1.00 97.25 349 ARG A N 1
ATOM 2458 C CA . ARG A 1 349 ? 10.115 -12.563 -8.531 1.00 97.25 349 ARG A CA 1
ATOM 2459 C C . ARG A 1 349 ? 8.716 -12.870 -9.068 1.00 97.25 349 ARG A C 1
ATOM 2461 O O . ARG A 1 349 ? 7.857 -11.994 -9.155 1.00 97.25 349 ARG A O 1
ATOM 2468 N N . GLY A 1 350 ? 8.469 -14.145 -9.361 1.00 95.69 350 GLY A N 1
ATOM 2469 C CA . GLY A 1 350 ? 7.170 -14.605 -9.853 1.00 95.69 350 GLY A CA 1
ATOM 2470 C C . GLY A 1 350 ? 6.857 -14.080 -11.257 1.00 95.69 350 GLY A C 1
ATOM 2471 O O . GLY A 1 350 ? 7.759 -13.960 -12.084 1.00 95.69 350 GLY A O 1
ATOM 2472 N N . THR A 1 351 ? 5.584 -13.788 -11.523 1.00 96.62 351 THR A N 1
ATOM 2473 C CA . THR A 1 351 ? 5.103 -13.290 -12.821 1.00 96.62 351 THR A CA 1
ATOM 2474 C C . THR A 1 351 ? 4.421 -11.940 -12.636 1.00 96.62 351 THR A C 1
ATOM 2476 O O . THR A 1 351 ? 3.295 -11.860 -12.148 1.00 96.62 351 THR A O 1
ATOM 2479 N N . SER A 1 352 ? 5.133 -10.883 -13.009 1.00 98.00 352 SER A N 1
ATOM 2480 C CA . SER A 1 352 ? 4.655 -9.506 -13.010 1.00 98.00 352 SER A CA 1
ATOM 2481 C C . SER A 1 352 ? 3.928 -9.189 -14.319 1.00 98.00 352 SER A C 1
ATOM 2483 O O . SER A 1 352 ? 4.225 -9.769 -15.363 1.00 98.00 352 SER A O 1
ATOM 2485 N N . ASN A 1 353 ? 2.983 -8.253 -14.273 1.00 98.25 353 ASN A N 1
ATOM 2486 C CA . ASN A 1 353 ? 2.196 -7.829 -15.430 1.00 98.25 353 ASN A CA 1
ATOM 2487 C C . ASN A 1 353 ? 2.254 -6.307 -15.575 1.00 98.25 353 ASN A C 1
ATOM 2489 O O . ASN A 1 353 ? 2.176 -5.581 -14.588 1.00 98.25 353 ASN A O 1
ATOM 2493 N N . HIS A 1 354 ? 2.379 -5.838 -16.810 1.00 98.31 354 HIS A N 1
ATOM 2494 C CA . HIS A 1 354 ? 2.525 -4.425 -17.147 1.00 98.31 354 HIS A CA 1
ATOM 2495 C C . HIS A 1 354 ? 1.760 -4.159 -18.442 1.00 98.31 354 HIS A C 1
ATOM 2497 O O . HIS A 1 354 ? 1.745 -5.023 -19.323 1.00 98.31 354 HIS A O 1
ATOM 2503 N N . ASP A 1 355 ? 1.134 -2.993 -18.567 1.00 96.00 355 ASP A N 1
ATOM 2504 C CA . ASP A 1 355 ? 0.514 -2.544 -19.823 1.00 96.00 355 ASP A CA 1
ATOM 2505 C C . ASP A 1 355 ? 1.152 -1.259 -20.376 1.00 96.00 355 ASP A C 1
ATOM 2507 O O . ASP A 1 355 ? 0.774 -0.791 -21.452 1.00 96.00 355 ASP A O 1
ATOM 2511 N N . GLU A 1 356 ? 2.134 -0.709 -19.660 1.00 96.75 356 GLU A N 1
ATOM 2512 C CA . GLU A 1 356 ? 2.842 0.494 -20.053 1.00 96.75 356 GLU A CA 1
ATOM 2513 C C . GLU A 1 356 ? 3.823 0.231 -21.201 1.00 96.75 356 GLU A C 1
ATOM 2515 O O . GLU A 1 356 ? 4.289 -0.886 -21.432 1.00 96.75 356 GLU A O 1
ATOM 2520 N N . ASP A 1 357 ? 4.201 1.279 -21.937 1.00 91.25 357 ASP A N 1
ATOM 2521 C CA . ASP A 1 357 ? 5.213 1.122 -22.981 1.00 91.25 357 ASP A CA 1
ATOM 2522 C C . ASP A 1 357 ? 6.570 0.732 -22.377 1.00 91.25 357 ASP A C 1
ATOM 2524 O O . ASP A 1 357 ? 7.221 -0.189 -22.882 1.00 91.25 357 ASP A O 1
ATOM 2528 N N . VAL A 1 358 ? 6.983 1.407 -21.300 1.00 96.38 358 VAL A N 1
ATOM 2529 C CA . VAL A 1 358 ? 8.171 1.079 -20.501 1.00 96.38 358 VAL A CA 1
ATOM 2530 C C . VAL A 1 358 ? 7.715 0.455 -19.187 1.00 96.38 358 VAL A C 1
ATOM 2532 O O . VAL A 1 358 ? 7.052 1.105 -18.384 1.00 96.38 358 VAL A O 1
ATOM 2535 N N . HIS A 1 359 ? 8.110 -0.790 -18.933 1.00 98.31 359 HIS A N 1
ATOM 2536 C CA . HIS A 1 359 ? 7.645 -1.508 -17.744 1.00 98.31 359 HIS A CA 1
ATOM 2537 C C . HIS A 1 359 ? 8.442 -1.099 -16.526 1.00 98.31 359 HIS A C 1
ATOM 2539 O O . HIS A 1 359 ? 7.871 -0.734 -15.507 1.00 98.31 359 HIS A O 1
ATOM 2545 N N . LEU A 1 360 ? 9.768 -1.119 -16.653 1.00 98.62 360 LEU A N 1
ATOM 2546 C CA . LEU A 1 360 ? 10.694 -0.659 -15.626 1.00 98.62 360 LEU A CA 1
ATOM 2547 C C . LEU A 1 360 ? 11.752 0.238 -16.270 1.00 98.62 360 LEU A C 1
ATOM 2549 O O . LEU A 1 360 ? 12.124 0.024 -17.429 1.00 98.62 360 LEU A O 1
ATOM 2553 N N . TRP A 1 361 ? 12.300 1.182 -15.511 1.00 98.31 361 TRP A N 1
ATOM 2554 C CA . TRP A 1 361 ? 13.535 1.863 -15.881 1.00 98.31 361 TRP A CA 1
ATOM 2555 C C . TRP A 1 361 ? 14.426 2.127 -14.677 1.00 98.31 361 TRP A C 1
ATOM 2557 O O . TRP A 1 361 ? 13.953 2.402 -13.576 1.00 98.31 361 TRP A O 1
ATOM 2567 N N . THR A 1 362 ? 15.734 2.063 -14.907 1.00 98.31 362 THR A N 1
ATOM 2568 C CA . THR A 1 362 ? 16.740 2.507 -13.939 1.00 98.31 362 THR A CA 1
ATOM 2569 C C . THR A 1 362 ? 17.265 3.887 -14.306 1.00 98.31 362 THR A C 1
ATOM 2571 O O . THR A 1 362 ? 17.244 4.264 -15.480 1.00 98.31 362 THR A O 1
ATOM 2574 N N . VAL A 1 363 ? 17.754 4.636 -13.315 1.00 96.00 363 VAL A N 1
ATOM 2575 C CA . VAL A 1 363 ? 18.396 5.943 -13.514 1.00 96.00 363 VAL A CA 1
ATOM 2576 C C . VAL A 1 363 ? 19.757 5.991 -12.823 1.00 96.00 363 VAL A C 1
ATOM 2578 O O . VAL A 1 363 ? 19.838 5.999 -11.595 1.00 96.00 363 VAL A O 1
ATOM 2581 N N . GLY A 1 364 ? 20.817 6.111 -13.624 1.00 92.00 364 GLY A N 1
ATOM 2582 C CA . GLY A 1 364 ? 22.194 6.253 -13.153 1.00 92.00 364 GLY A CA 1
ATOM 2583 C C . GLY A 1 364 ? 22.818 4.945 -12.661 1.00 92.00 364 GLY A C 1
ATOM 2584 O O . GLY A 1 364 ? 22.200 3.884 -12.689 1.00 92.00 364 GLY A O 1
ATOM 2585 N N . ASP A 1 365 ? 24.063 5.033 -12.191 1.00 90.19 365 ASP A N 1
ATOM 2586 C CA . ASP A 1 365 ? 24.883 3.853 -11.865 1.00 90.19 365 ASP A CA 1
ATOM 2587 C C . ASP A 1 365 ? 24.558 3.229 -10.493 1.00 90.19 365 ASP A C 1
ATOM 2589 O O . ASP A 1 365 ? 24.964 2.105 -10.208 1.00 90.19 365 ASP A O 1
ATOM 2593 N N . ASN A 1 366 ? 23.808 3.940 -9.643 1.00 93.88 366 ASN A N 1
ATOM 2594 C CA . ASN A 1 366 ? 23.375 3.476 -8.318 1.00 93.88 366 ASN A CA 1
ATOM 2595 C C . ASN A 1 366 ? 21.972 2.847 -8.335 1.00 93.88 366 ASN A C 1
ATOM 2597 O O . ASN A 1 366 ? 21.326 2.766 -7.289 1.00 93.88 366 ASN A O 1
ATOM 2601 N N . ALA A 1 367 ? 21.487 2.439 -9.508 1.00 97.50 367 ALA A N 1
ATOM 2602 C CA . ALA A 1 367 ? 20.188 1.810 -9.689 1.00 97.50 367 ALA A CA 1
ATOM 2603 C C . ALA A 1 367 ? 20.324 0.460 -10.407 1.00 97.50 367 ALA A C 1
ATOM 2605 O O . ALA A 1 367 ? 20.970 0.367 -11.452 1.00 97.50 367 ALA A O 1
ATOM 2606 N N . SER A 1 368 ? 19.688 -0.586 -9.879 1.00 98.00 368 SER A N 1
ATOM 2607 C CA . SER A 1 368 ? 19.754 -1.939 -10.440 1.00 98.00 368 SER A CA 1
ATOM 2608 C C . SER A 1 368 ? 18.405 -2.661 -10.418 1.00 98.00 368 SER A C 1
ATOM 2610 O O . SER A 1 368 ? 17.555 -2.452 -9.551 1.00 98.00 368 SER A O 1
ATOM 2612 N N . VAL A 1 369 ? 18.223 -3.559 -11.388 1.00 98.50 369 VAL A N 1
ATOM 2613 C CA . VAL A 1 369 ? 17.129 -4.536 -11.410 1.00 98.50 369 VAL A CA 1
ATOM 2614 C C . VAL A 1 369 ? 17.737 -5.934 -11.391 1.00 98.50 369 VAL A C 1
ATOM 2616 O O . VAL A 1 369 ? 18.547 -6.273 -12.257 1.00 98.50 369 VAL A O 1
ATOM 2619 N N . VAL A 1 370 ? 17.334 -6.747 -10.417 1.00 98.31 370 VAL A N 1
ATOM 2620 C CA . VAL A 1 370 ? 17.726 -8.153 -10.282 1.00 98.31 370 VAL A CA 1
ATOM 2621 C C . VAL A 1 370 ? 16.558 -9.030 -10.729 1.00 98.31 370 VAL A C 1
ATOM 2623 O O . VAL A 1 370 ? 15.557 -9.162 -10.028 1.00 98.31 370 VAL A O 1
ATOM 2626 N N . ASP A 1 371 ? 16.699 -9.647 -11.901 1.00 97.00 371 ASP A N 1
ATOM 2627 C CA . ASP A 1 371 ? 15.691 -10.518 -12.515 1.00 97.00 371 ASP A CA 1
ATOM 2628 C C . ASP A 1 371 ? 16.283 -11.903 -12.812 1.00 97.00 371 ASP A C 1
ATOM 2630 O O . ASP A 1 371 ? 16.685 -12.224 -13.932 1.00 97.00 371 ASP A O 1
ATOM 2634 N N . SER A 1 372 ? 16.369 -12.745 -11.780 1.00 89.50 372 SER A N 1
ATOM 2635 C CA . SER A 1 372 ? 16.880 -14.116 -11.923 1.00 89.50 372 SER A CA 1
ATOM 2636 C C . SER A 1 372 ? 15.941 -15.031 -12.716 1.00 89.50 372 SER A C 1
ATOM 2638 O O . SER A 1 372 ? 16.378 -16.067 -13.215 1.00 89.50 372 SER A O 1
ATOM 2640 N N . GLY A 1 373 ? 14.666 -14.649 -12.840 1.00 90.81 373 GLY A N 1
ATOM 2641 C CA . GLY A 1 373 ? 13.658 -15.353 -13.629 1.00 90.81 373 GLY A CA 1
ATOM 2642 C C . GLY A 1 373 ? 13.720 -15.043 -15.124 1.00 90.81 373 GLY A C 1
ATOM 2643 O O . GLY A 1 373 ? 13.021 -15.698 -15.895 1.00 90.81 373 GLY A O 1
ATOM 2644 N N . THR A 1 374 ? 14.556 -14.087 -15.551 1.00 94.12 374 THR A N 1
ATOM 2645 C CA . THR A 1 374 ? 14.675 -13.627 -16.949 1.00 94.12 374 THR A CA 1
ATOM 2646 C C . THR A 1 374 ? 13.336 -13.200 -17.560 1.00 94.12 374 THR A C 1
ATOM 2648 O O . THR A 1 374 ? 13.072 -13.399 -18.746 1.00 94.12 374 THR A O 1
ATOM 2651 N N . GLN A 1 375 ? 12.461 -12.635 -16.729 1.00 96.88 375 GLN A N 1
ATOM 2652 C CA . GLN A 1 375 ? 11.155 -12.138 -17.137 1.00 96.88 375 GLN A CA 1
ATOM 2653 C C . GLN A 1 375 ? 11.257 -10.904 -18.039 1.00 96.88 375 GLN A C 1
ATOM 2655 O O . GLN A 1 375 ? 10.362 -10.681 -18.855 1.00 96.88 375 GLN A O 1
ATOM 2660 N N . TYR A 1 376 ? 12.327 -10.118 -17.924 1.00 97.94 376 TYR A N 1
ATOM 2661 C CA . TYR A 1 376 ? 12.537 -8.899 -18.689 1.00 97.94 376 TYR A CA 1
ATOM 2662 C C . TYR A 1 376 ? 13.721 -9.010 -19.643 1.00 97.94 376 TYR A C 1
ATOM 2664 O O . TYR A 1 376 ? 14.708 -9.709 -19.417 1.00 97.94 376 TYR A O 1
ATOM 2672 N N . LYS A 1 377 ? 13.630 -8.227 -20.712 1.00 93.56 377 LYS A N 1
ATOM 2673 C CA . LYS A 1 377 ? 14.753 -7.841 -21.564 1.00 93.56 377 LYS A CA 1
ATOM 2674 C C . LYS A 1 377 ? 14.961 -6.337 -21.437 1.00 93.56 377 LYS A C 1
ATOM 2676 O O . LYS A 1 377 ? 13.994 -5.596 -21.248 1.00 93.56 377 LYS A O 1
ATOM 2681 N N . SER A 1 378 ? 16.206 -5.887 -21.549 1.00 95.06 378 SER A N 1
ATOM 2682 C CA . SER A 1 378 ? 16.567 -4.492 -21.303 1.00 95.06 378 SER A CA 1
ATOM 2683 C C . SER A 1 378 ? 17.541 -3.927 -22.327 1.00 95.06 378 SER A C 1
ATOM 2685 O O . SER A 1 378 ? 18.234 -4.666 -23.027 1.00 95.06 378 SER A O 1
ATOM 2687 N N . ALA A 1 379 ? 17.542 -2.601 -22.445 1.00 89.88 379 ALA A N 1
ATOM 2688 C CA . ALA A 1 379 ? 18.478 -1.839 -23.262 1.00 89.88 379 ALA A CA 1
ATOM 2689 C C . ALA A 1 379 ? 18.642 -0.429 -22.687 1.00 89.88 379 ALA A C 1
ATOM 2691 O O . ALA A 1 379 ? 17.713 0.118 -22.088 1.00 89.88 379 ALA A O 1
ATOM 2692 N N . ALA A 1 380 ? 19.815 0.165 -22.902 1.00 90.31 380 ALA A N 1
ATOM 2693 C CA . ALA A 1 380 ? 20.060 1.556 -22.543 1.00 90.31 380 ALA A CA 1
ATOM 2694 C C . ALA A 1 380 ? 19.077 2.485 -23.276 1.00 90.31 380 ALA A C 1
ATOM 2696 O O . ALA A 1 380 ? 18.832 2.311 -24.476 1.00 90.31 380 ALA A O 1
ATOM 2697 N N . ASP A 1 381 ? 18.532 3.475 -22.564 1.00 88.69 381 ASP A N 1
ATOM 2698 C CA . ASP A 1 381 ? 17.780 4.555 -23.194 1.00 88.69 381 ASP A CA 1
ATOM 2699 C C . ASP A 1 381 ? 18.757 5.446 -23.944 1.00 88.69 381 ASP A C 1
ATOM 2701 O O . ASP A 1 381 ? 19.773 5.909 -23.424 1.00 88.69 381 ASP A O 1
ATOM 2705 N N . ILE A 1 382 ? 18.432 5.679 -25.201 1.00 79.00 382 ILE A N 1
ATOM 2706 C CA . ILE A 1 382 ? 19.342 6.339 -26.113 1.00 79.00 382 ILE A CA 1
ATOM 2707 C C . ILE A 1 382 ? 19.039 7.826 -26.334 1.00 79.00 382 ILE A C 1
ATOM 2709 O O . ILE A 1 382 ? 19.702 8.489 -27.138 1.00 79.00 382 ILE A O 1
ATOM 2713 N N . ARG A 1 383 ? 17.991 8.365 -25.701 1.00 80.38 383 ARG A N 1
ATOM 2714 C CA . ARG A 1 383 ? 17.657 9.790 -25.816 1.00 80.38 383 ARG A CA 1
ATOM 2715 C C . ARG A 1 383 ? 18.763 10.615 -25.158 1.00 80.38 383 ARG A C 1
ATOM 2717 O O . ARG A 1 383 ? 19.210 10.309 -24.059 1.00 80.38 383 ARG A O 1
ATOM 2724 N N . SER A 1 384 ? 19.175 11.705 -25.805 1.00 77.31 384 SER A N 1
ATOM 2725 C CA . SER A 1 384 ? 20.325 12.517 -25.372 1.00 77.31 384 SER A CA 1
ATOM 2726 C C . SER A 1 384 ? 20.196 13.114 -23.963 1.00 77.31 384 SER A C 1
ATOM 2728 O O . SER A 1 384 ? 21.205 13.389 -23.323 1.00 77.31 384 SER A O 1
ATOM 2730 N N . ASN A 1 385 ? 18.973 13.305 -23.461 1.00 82.06 385 ASN A N 1
ATOM 2731 C CA . ASN A 1 385 ? 18.685 13.779 -22.103 1.00 82.06 385 ASN A CA 1
ATOM 2732 C C . ASN A 1 385 ? 18.418 12.647 -21.090 1.00 82.06 385 ASN A C 1
ATOM 2734 O O . ASN A 1 385 ? 17.932 12.920 -19.993 1.00 82.06 385 ASN A O 1
ATOM 2738 N N . LYS A 1 386 ? 18.677 11.390 -21.465 1.00 89.12 386 LYS A N 1
ATOM 2739 C CA . LYS A 1 386 ? 18.435 10.179 -20.665 1.00 89.12 386 LYS A CA 1
ATOM 2740 C C . LYS A 1 386 ? 19.687 9.300 -20.564 1.00 89.12 386 LYS A C 1
ATOM 2742 O O . LYS A 1 386 ? 19.596 8.090 -20.392 1.00 89.12 386 LYS A O 1
ATOM 2747 N N . THR A 1 387 ? 20.871 9.907 -20.632 1.00 86.06 387 THR A N 1
ATOM 2748 C CA . THR A 1 387 ? 22.136 9.214 -20.357 1.00 86.06 387 THR A CA 1
ATOM 2749 C C . THR A 1 387 ? 22.086 8.536 -18.986 1.00 86.06 387 THR A C 1
ATOM 2751 O O . THR A 1 387 ? 21.714 9.169 -17.999 1.00 86.06 387 THR A O 1
ATOM 2754 N N . GLY A 1 388 ? 22.461 7.256 -18.930 1.00 89.75 388 GLY A N 1
ATOM 2755 C CA . GLY A 1 388 ? 22.431 6.451 -17.704 1.00 89.75 388 GLY A CA 1
ATOM 2756 C C . GLY A 1 388 ? 21.077 5.806 -17.397 1.00 89.75 388 GLY A C 1
ATOM 2757 O O . GLY A 1 388 ? 20.949 5.164 -16.360 1.00 89.75 388 GLY A O 1
ATOM 2758 N N . PHE A 1 389 ? 20.071 5.953 -18.265 1.00 95.44 389 PHE A N 1
ATOM 2759 C CA . PHE A 1 389 ? 18.808 5.233 -18.125 1.00 95.44 389 PHE A CA 1
ATOM 2760 C C . PHE A 1 389 ? 18.892 3.863 -18.807 1.00 95.44 389 PHE A C 1
ATOM 2762 O O . PHE A 1 389 ? 19.466 3.736 -19.891 1.00 95.44 389 PHE A O 1
ATOM 2769 N N . THR A 1 390 ? 18.271 2.846 -18.213 1.00 96.69 390 THR A N 1
ATOM 2770 C CA . THR A 1 390 ? 18.045 1.540 -18.855 1.00 96.69 390 THR A CA 1
ATOM 2771 C C . THR A 1 390 ? 16.565 1.216 -18.794 1.00 96.69 390 THR A C 1
ATOM 2773 O O . THR A 1 390 ? 15.997 1.224 -17.709 1.00 96.69 390 THR A O 1
ATOM 2776 N N . ASN A 1 391 ? 15.951 0.909 -19.935 1.00 96.56 391 ASN A N 1
ATOM 2777 C CA . ASN A 1 391 ? 14.538 0.545 -20.024 1.00 96.56 391 ASN A CA 1
ATOM 2778 C C . ASN A 1 391 ? 14.388 -0.978 -20.081 1.00 96.56 391 ASN A C 1
ATOM 2780 O O . ASN A 1 391 ? 15.189 -1.668 -20.717 1.00 96.56 391 ASN A O 1
ATOM 2784 N N . TYR A 1 392 ? 13.328 -1.488 -19.463 1.00 97.94 392 TYR A N 1
ATOM 2785 C CA . TYR A 1 392 ? 12.991 -2.904 -19.386 1.00 97.94 392 TYR A CA 1
ATOM 2786 C C . TYR A 1 392 ? 11.567 -3.116 -19.897 1.00 97.94 392 TYR A C 1
ATOM 2788 O O . TYR A 1 392 ? 10.666 -2.335 -19.586 1.00 97.94 392 TYR A O 1
ATOM 2796 N N . ILE A 1 393 ? 11.360 -4.197 -20.648 1.00 95.94 393 ILE A N 1
ATOM 2797 C CA . ILE A 1 393 ? 10.031 -4.709 -21.014 1.00 95.94 393 ILE A CA 1
ATOM 2798 C C . ILE A 1 393 ? 9.990 -6.224 -20.828 1.00 95.94 393 ILE A C 1
ATOM 2800 O O . ILE A 1 393 ? 11.043 -6.854 -20.698 1.00 95.94 393 ILE A O 1
ATOM 2804 N N . LEU A 1 394 ? 8.797 -6.822 -20.830 1.00 95.69 394 LEU A N 1
ATOM 2805 C CA . LEU A 1 394 ? 8.656 -8.270 -20.692 1.00 95.69 394 LEU A CA 1
ATOM 2806 C C . LEU A 1 394 ? 9.381 -8.967 -21.855 1.00 95.69 394 LEU A C 1
ATOM 2808 O O . LEU A 1 394 ? 9.237 -8.607 -23.026 1.00 95.69 394 LEU A O 1
ATOM 2812 N N . ALA A 1 395 ? 10.170 -9.990 -21.535 1.00 92.50 395 ALA A N 1
ATOM 2813 C CA . ALA A 1 395 ? 10.915 -10.778 -22.510 1.00 92.50 395 ALA A CA 1
ATOM 2814 C C . ALA A 1 395 ? 9.983 -11.519 -23.482 1.00 92.50 395 ALA A C 1
ATOM 2816 O O . ALA A 1 395 ? 10.345 -11.726 -24.640 1.00 92.50 395 ALA A O 1
ATOM 2817 N N . SER A 1 396 ? 8.775 -11.867 -23.024 1.00 88.81 396 SER A N 1
ATOM 2818 C CA . SER A 1 396 ? 7.720 -12.512 -23.812 1.00 88.81 396 SER A CA 1
ATOM 2819 C C . SER A 1 396 ? 7.100 -11.610 -24.882 1.00 88.81 396 SER A C 1
ATOM 2821 O O . SER A 1 396 ? 6.461 -12.116 -25.803 1.00 88.81 396 SER A O 1
ATOM 2823 N N . GLU A 1 397 ? 7.266 -10.290 -24.791 1.00 80.44 397 GLU A N 1
ATOM 2824 C CA . GLU A 1 397 ? 6.665 -9.369 -25.748 1.00 80.44 397 GLU A CA 1
ATOM 2825 C C . GLU A 1 397 ? 7.445 -9.332 -27.060 1.00 80.44 397 GLU A C 1
ATOM 2827 O O . GLU A 1 397 ? 8.653 -9.081 -27.085 1.00 80.44 397 GLU A O 1
ATOM 2832 N N . ASP A 1 398 ? 6.736 -9.488 -28.179 1.00 77.38 398 ASP A N 1
ATOM 2833 C CA . ASP A 1 398 ? 7.303 -9.377 -29.527 1.00 77.38 398 ASP A CA 1
ATOM 2834 C C . ASP A 1 398 ? 7.378 -7.913 -29.996 1.00 77.38 398 ASP A C 1
ATOM 2836 O O . ASP A 1 398 ? 6.792 -7.484 -30.992 1.00 77.38 398 ASP A O 1
ATOM 2840 N N . ARG A 1 399 ? 8.076 -7.095 -29.207 1.00 75.31 399 ARG A N 1
ATOM 2841 C CA . ARG A 1 399 ? 8.405 -5.706 -29.541 1.00 75.31 399 ARG A CA 1
ATOM 2842 C C . ARG A 1 399 ? 9.801 -5.333 -29.054 1.00 75.31 399 ARG A C 1
ATOM 2844 O O . ARG A 1 399 ? 10.398 -6.018 -28.220 1.00 75.31 399 ARG A O 1
ATOM 2851 N N . PHE A 1 400 ? 10.331 -4.246 -29.608 1.00 72.50 400 PHE A N 1
ATOM 2852 C CA . PHE A 1 400 ? 11.591 -3.659 -29.158 1.00 72.50 400 PHE A CA 1
ATOM 2853 C C . PHE A 1 400 ? 11.398 -2.927 -27.836 1.00 72.50 400 PHE A C 1
ATOM 2855 O O . PHE A 1 400 ? 10.332 -2.366 -27.586 1.00 72.50 400 PHE A O 1
ATOM 2862 N N . ILE A 1 401 ? 12.465 -2.878 -27.042 1.00 85.75 401 ILE A N 1
ATOM 2863 C CA . ILE A 1 401 ? 12.521 -2.033 -25.850 1.00 85.75 401 ILE A CA 1
ATOM 2864 C C . ILE A 1 401 ? 12.366 -0.568 -26.300 1.00 85.75 401 ILE A C 1
ATOM 2866 O O . ILE A 1 401 ? 13.081 -0.142 -27.219 1.00 85.75 401 ILE A O 1
ATOM 2870 N N . PRO A 1 402 ? 11.439 0.214 -25.723 1.00 83.25 402 PRO A N 1
ATOM 2871 C CA . PRO A 1 402 ? 11.267 1.611 -26.091 1.00 83.25 402 PRO A CA 1
ATOM 2872 C C . PRO A 1 402 ? 12.562 2.400 -25.940 1.00 83.25 402 PRO A C 1
ATOM 2874 O O . PRO A 1 402 ? 13.353 2.176 -25.025 1.00 83.25 402 PRO A O 1
ATOM 2877 N N . HIS A 1 403 ? 12.768 3.341 -26.860 1.00 80.88 403 HIS A N 1
ATOM 2878 C CA . HIS A 1 403 ? 13.958 4.193 -26.880 1.00 80.88 403 HIS A CA 1
ATOM 2879 C C . HIS A 1 403 ? 15.281 3.409 -26.929 1.00 80.88 403 HIS A C 1
ATOM 2881 O O . HIS A 1 403 ? 16.300 3.914 -26.473 1.00 80.88 403 HIS A O 1
ATOM 2887 N N . SER A 1 404 ? 15.271 2.213 -27.528 1.00 78.81 404 SER A N 1
ATOM 2888 C CA . SER A 1 404 ? 16.471 1.459 -27.908 1.00 78.81 404 SER A CA 1
ATOM 2889 C C . SER A 1 404 ? 16.773 1.592 -29.410 1.00 78.81 404 SER A C 1
ATOM 2891 O O . SER A 1 404 ? 15.924 2.012 -30.206 1.00 78.81 404 SER A O 1
ATOM 2893 N N . GLY A 1 405 ? 18.020 1.314 -29.794 1.00 73.88 405 GLY A N 1
ATOM 2894 C CA . GLY A 1 405 ? 18.471 1.282 -31.186 1.00 73.88 405 GLY A CA 1
ATOM 2895 C C . GLY A 1 405 ? 19.001 -0.103 -31.566 1.00 73.88 405 GLY A C 1
ATOM 2896 O O . GLY A 1 405 ? 19.229 -0.935 -30.691 1.00 73.88 405 GLY A O 1
ATOM 2897 N N . PRO A 1 406 ? 19.199 -0.381 -32.865 1.00 78.00 406 PRO A N 1
ATOM 2898 C CA . PRO A 1 406 ? 19.689 -1.674 -33.305 1.00 78.00 406 PRO A CA 1
ATOM 2899 C C . PRO A 1 406 ? 21.162 -1.810 -32.916 1.00 78.00 406 PRO A C 1
ATOM 2901 O O . PRO A 1 406 ? 21.961 -0.917 -33.209 1.00 78.00 406 PRO A O 1
ATOM 2904 N N . GLU A 1 407 ? 21.521 -2.941 -32.316 1.00 78.62 407 GLU A N 1
ATOM 2905 C CA . GLU A 1 407 ? 22.911 -3.290 -32.022 1.00 78.62 407 GLU A CA 1
ATOM 2906 C C . GLU A 1 407 ? 23.613 -3.849 -33.260 1.00 78.62 407 GLU A C 1
ATOM 2908 O O . GLU A 1 407 ? 23.021 -4.577 -34.068 1.00 78.62 407 GLU A O 1
ATOM 2913 N N . ALA A 1 408 ? 24.896 -3.522 -33.412 1.00 83.19 408 ALA A N 1
ATOM 2914 C CA . ALA A 1 408 ? 25.710 -4.130 -34.448 1.00 83.19 408 ALA A CA 1
ATOM 2915 C C . ALA A 1 408 ? 25.959 -5.620 -34.139 1.00 83.19 408 ALA A C 1
ATOM 2917 O O . ALA A 1 408 ? 26.248 -5.978 -32.996 1.00 83.19 408 ALA A O 1
ATOM 2918 N N . PRO A 1 409 ? 25.925 -6.511 -35.147 1.00 83.94 409 PRO A N 1
ATOM 2919 C CA . PRO A 1 409 ? 26.326 -7.899 -34.958 1.00 83.94 409 PRO A CA 1
ATOM 2920 C C . PRO A 1 409 ? 27.764 -7.982 -34.429 1.00 83.94 409 PRO A C 1
ATOM 2922 O O . PRO A 1 409 ? 28.669 -7.402 -35.033 1.00 83.94 409 PRO A O 1
ATOM 2925 N N . LYS A 1 410 ? 27.993 -8.758 -33.357 1.00 78.19 410 LYS A N 1
ATOM 2926 C CA . LYS A 1 410 ? 29.326 -8.934 -32.736 1.00 78.19 410 LYS A CA 1
ATOM 2927 C C . LYS A 1 410 ? 30.410 -9.340 -33.745 1.00 78.19 410 LYS A C 1
ATOM 2929 O O . LYS A 1 410 ? 31.528 -8.847 -33.678 1.00 78.19 410 LYS A O 1
ATOM 2934 N N . ASN A 1 411 ? 30.046 -10.178 -34.719 1.00 84.19 411 ASN A N 1
ATOM 2935 C CA . ASN A 1 411 ? 30.923 -10.651 -35.797 1.00 84.19 411 ASN A CA 1
ATOM 2936 C C . ASN A 1 411 ? 30.602 -9.992 -37.151 1.00 84.19 411 ASN A C 1
ATOM 2938 O O . ASN A 1 411 ? 30.741 -10.613 -38.205 1.00 84.19 411 ASN A O 1
ATOM 2942 N N . GLY A 1 412 ? 30.101 -8.754 -37.142 1.00 87.81 412 GLY A N 1
ATOM 2943 C CA . GLY A 1 412 ? 29.741 -8.045 -38.364 1.00 87.81 412 GLY A CA 1
ATOM 2944 C C . GLY A 1 412 ? 30.943 -7.836 -39.288 1.00 87.81 412 GLY A C 1
ATOM 2945 O O . GLY A 1 412 ? 32.019 -7.424 -38.855 1.00 87.81 412 GLY A O 1
ATOM 2946 N N . LEU A 1 413 ? 30.749 -8.109 -40.578 1.00 93.19 413 LEU A N 1
ATOM 2947 C CA . LEU A 1 413 ? 31.812 -8.082 -41.579 1.00 93.19 413 LEU A CA 1
ATOM 2948 C C . LEU A 1 413 ? 32.406 -6.672 -41.719 1.00 93.19 413 LEU A C 1
ATOM 2950 O O . LEU A 1 413 ? 31.675 -5.702 -41.910 1.00 93.19 413 LEU A O 1
ATOM 2954 N N . LYS A 1 414 ? 33.734 -6.549 -41.642 1.00 95.88 414 LYS A N 1
ATOM 2955 C CA . LYS A 1 414 ? 34.445 -5.263 -41.786 1.00 95.88 414 LYS A CA 1
ATOM 2956 C C . LYS A 1 414 ? 35.167 -5.115 -43.113 1.00 95.88 414 LYS A C 1
ATOM 2958 O O . LYS A 1 414 ? 35.511 -4.002 -43.476 1.00 95.88 414 LYS A O 1
ATOM 2963 N N . GLU A 1 415 ? 35.395 -6.202 -43.835 1.00 96.75 415 GLU A N 1
ATOM 2964 C CA . GLU A 1 415 ? 36.109 -6.194 -45.106 1.00 96.75 415 GLU A CA 1
ATOM 2965 C C . GLU A 1 415 ? 35.517 -7.248 -46.034 1.00 96.75 415 GLU A C 1
ATOM 2967 O O . GLU A 1 415 ? 35.162 -8.342 -45.589 1.00 96.75 415 GLU A O 1
ATOM 2972 N N . LYS A 1 416 ? 35.366 -6.917 -47.316 1.00 95.50 416 LYS A N 1
ATOM 2973 C CA . LYS A 1 416 ? 34.785 -7.825 -48.300 1.00 95.50 416 LYS A CA 1
ATOM 2974 C C . LYS A 1 416 ? 35.363 -7.564 -49.682 1.00 95.50 416 LYS A C 1
ATOM 2976 O O . LYS A 1 416 ? 35.231 -6.464 -50.213 1.00 95.50 416 LYS A O 1
ATOM 2981 N N . ALA A 1 417 ? 35.879 -8.629 -50.292 1.00 95.31 417 ALA A N 1
ATOM 2982 C CA . ALA A 1 417 ? 36.147 -8.648 -51.721 1.00 95.31 417 ALA A CA 1
ATOM 2983 C C . ALA A 1 417 ? 34.836 -8.443 -52.495 1.00 95.31 417 ALA A C 1
ATOM 2985 O O . ALA A 1 417 ? 33.842 -9.138 -52.249 1.00 95.31 417 ALA A O 1
ATOM 2986 N N . VAL A 1 418 ? 34.851 -7.493 -53.423 1.00 92.75 418 VAL A N 1
ATOM 2987 C CA . VAL A 1 418 ? 33.717 -7.090 -54.254 1.00 92.75 418 VAL A CA 1
ATOM 2988 C C . VAL A 1 418 ? 34.146 -7.095 -55.718 1.00 92.75 418 VAL A C 1
ATOM 2990 O O . VAL A 1 418 ? 35.158 -6.504 -56.062 1.00 92.75 418 VAL A O 1
ATOM 2993 N N . SER A 1 419 ? 33.418 -7.789 -56.593 1.00 87.12 419 SER A N 1
ATOM 2994 C CA . SER A 1 419 ? 33.721 -7.784 -58.029 1.00 87.12 419 SER A CA 1
ATOM 2995 C C . SER A 1 419 ? 33.135 -6.548 -58.711 1.00 87.12 419 SER A C 1
ATOM 2997 O O . SER A 1 419 ? 32.145 -5.991 -58.237 1.00 87.12 419 SER A O 1
ATOM 2999 N N . ASP A 1 420 ? 33.716 -6.160 -59.848 1.00 92.19 420 ASP A N 1
ATOM 3000 C CA . ASP A 1 420 ? 33.211 -5.084 -60.714 1.00 92.19 420 ASP A CA 1
ATOM 3001 C 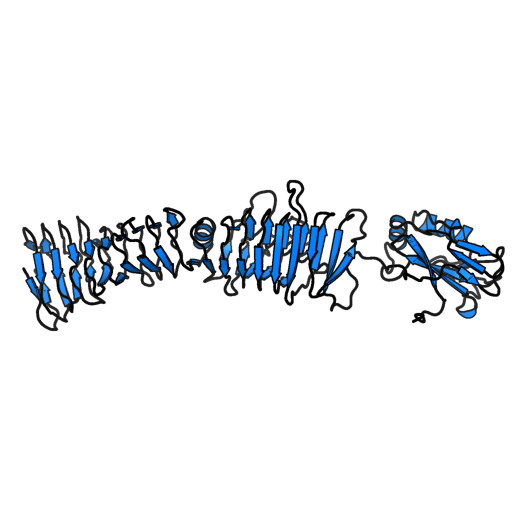C . ASP A 1 420 ? 33.112 -3.711 -60.020 1.00 92.19 420 ASP A C 1
ATOM 3003 O O . ASP A 1 420 ? 32.227 -2.917 -60.334 1.00 92.19 420 ASP A O 1
ATOM 3007 N N . VAL A 1 421 ? 34.003 -3.446 -59.058 1.00 94.94 421 VAL A N 1
ATOM 3008 C CA . VAL A 1 421 ? 34.139 -2.155 -58.368 1.00 94.94 421 VAL A CA 1
ATOM 3009 C C . VAL A 1 421 ? 35.599 -1.704 -58.401 1.00 94.94 421 VAL A C 1
ATOM 3011 O O . VAL A 1 421 ? 36.488 -2.446 -57.970 1.00 94.94 421 VAL A O 1
ATOM 3014 N N . THR A 1 422 ? 35.839 -0.475 -58.853 1.00 94.94 422 THR A N 1
ATOM 3015 C CA . THR A 1 422 ? 37.140 0.206 -58.786 1.00 94.94 422 THR A CA 1
ATOM 3016 C C . THR A 1 422 ? 37.059 1.452 -57.912 1.00 94.94 422 THR A C 1
ATOM 3018 O O . THR A 1 422 ? 36.014 2.100 -57.803 1.00 94.94 422 THR A O 1
ATOM 3021 N N . ALA A 1 423 ? 38.179 1.822 -57.286 1.00 91.44 423 ALA A N 1
ATOM 3022 C CA . ALA A 1 423 ? 38.224 2.931 -56.330 1.00 91.44 423 ALA A CA 1
ATOM 3023 C C . ALA A 1 423 ? 37.710 4.255 -56.931 1.00 91.44 423 ALA A C 1
ATOM 3025 O O . ALA A 1 423 ? 37.017 5.019 -56.263 1.00 91.44 423 ALA A O 1
ATOM 3026 N N . ASN A 1 424 ? 38.002 4.500 -58.212 1.00 91.94 424 ASN A N 1
ATOM 3027 C CA . ASN A 1 424 ? 37.678 5.756 -58.896 1.00 91.94 424 ASN A CA 1
ATOM 3028 C C . ASN A 1 424 ? 36.251 5.818 -59.467 1.00 91.94 424 ASN A C 1
ATOM 3030 O O . ASN A 1 424 ? 35.815 6.896 -59.872 1.00 91.94 424 ASN A O 1
ATOM 3034 N N . LYS A 1 425 ? 35.536 4.689 -59.542 1.00 94.50 425 LYS A N 1
ATOM 3035 C CA . LYS A 1 425 ? 34.196 4.597 -60.151 1.00 94.50 425 LYS A CA 1
ATOM 3036 C C . LYS A 1 425 ? 33.107 4.129 -59.185 1.00 94.50 425 LYS A C 1
ATOM 3038 O O . LYS A 1 425 ? 31.931 4.125 -59.555 1.00 94.50 425 LYS A O 1
ATOM 3043 N N . ALA A 1 426 ? 33.474 3.775 -57.956 1.00 93.81 426 ALA A N 1
ATOM 3044 C CA . ALA A 1 426 ? 32.541 3.345 -56.929 1.00 93.81 426 ALA A CA 1
ATOM 3045 C C . ALA A 1 426 ? 31.462 4.407 -56.654 1.00 93.81 426 ALA A C 1
ATOM 3047 O O . ALA A 1 426 ? 31.753 5.562 -56.327 1.00 93.81 426 ALA A O 1
ATOM 3048 N N . THR A 1 427 ? 30.198 3.991 -56.735 1.00 97.12 427 THR A N 1
ATOM 3049 C CA . THR A 1 427 ? 29.040 4.836 -56.422 1.00 97.12 427 THR A CA 1
ATOM 3050 C C . THR A 1 427 ? 28.159 4.202 -55.354 1.00 97.12 427 THR A C 1
ATOM 3052 O O . THR A 1 427 ? 28.143 2.985 -55.161 1.00 97.12 427 THR A O 1
ATOM 3055 N N . PHE A 1 428 ? 27.416 5.047 -54.642 1.00 97.50 428 PHE A N 1
ATOM 3056 C CA . PHE A 1 428 ? 26.559 4.666 -53.533 1.00 97.50 428 PHE A CA 1
ATOM 3057 C C . PHE A 1 428 ? 25.125 5.137 -53.750 1.00 97.50 428 PHE A C 1
ATOM 3059 O O . PHE A 1 428 ? 24.877 6.241 -54.235 1.00 97.50 428 PHE A O 1
ATOM 3066 N N . LEU A 1 429 ? 24.175 4.306 -53.328 1.00 96.69 429 LEU A N 1
ATOM 3067 C CA . LEU A 1 429 ? 22.789 4.710 -53.125 1.00 96.69 429 LEU A CA 1
ATOM 3068 C C . LEU A 1 429 ? 22.585 5.161 -51.686 1.00 96.69 429 LEU A C 1
ATOM 3070 O O . LEU A 1 429 ? 22.892 4.420 -50.744 1.00 96.69 429 LEU A O 1
ATOM 3074 N N . VAL A 1 430 ? 21.984 6.339 -51.545 1.00 95.12 430 VAL A N 1
ATOM 3075 C CA . VAL A 1 430 ? 21.578 6.931 -50.271 1.00 95.12 430 VAL A CA 1
ATOM 3076 C C . VAL A 1 430 ? 20.056 7.064 -50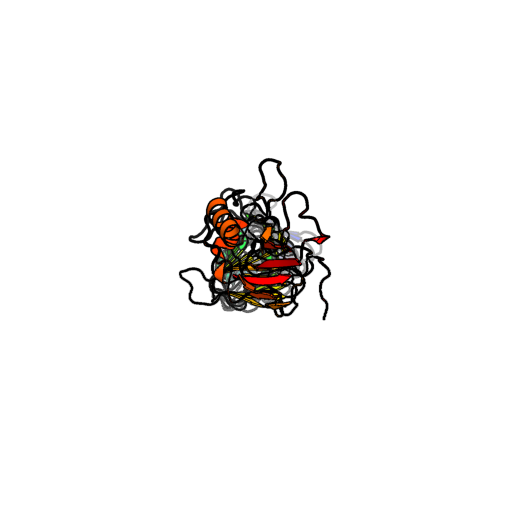.251 1.00 95.12 430 VAL A C 1
ATOM 3078 O O . VAL A 1 430 ? 19.438 7.456 -51.242 1.00 95.12 430 VAL A O 1
ATOM 3081 N N . ALA A 1 431 ? 19.424 6.701 -49.134 1.00 89.44 431 ALA A N 1
ATOM 3082 C CA . ALA A 1 431 ? 17.971 6.754 -49.014 1.00 89.44 431 ALA A CA 1
ATOM 3083 C C . ALA A 1 431 ? 17.458 8.198 -49.154 1.00 89.44 431 ALA A C 1
ATOM 3085 O O . ALA A 1 431 ? 17.863 9.073 -48.401 1.00 89.44 431 ALA A O 1
ATOM 3086 N N . GLY A 1 432 ? 16.546 8.436 -50.100 1.00 89.69 432 GLY A N 1
ATOM 3087 C CA . GLY A 1 432 ? 15.956 9.758 -50.343 1.00 89.69 432 GLY A CA 1
ATOM 3088 C C . GLY A 1 432 ? 16.760 10.676 -51.272 1.00 89.69 432 GLY A C 1
ATOM 3089 O O . GLY A 1 432 ? 16.257 11.744 -51.615 1.00 89.69 432 GLY A O 1
ATOM 3090 N N . LEU A 1 433 ? 17.953 10.269 -51.722 1.00 94.31 433 LEU A N 1
ATOM 3091 C CA . LEU A 1 433 ? 18.707 10.985 -52.751 1.00 94.31 433 LEU A CA 1
ATOM 3092 C C . LEU A 1 433 ? 18.225 10.559 -54.147 1.00 94.31 433 LEU A C 1
ATOM 3094 O O . LEU A 1 433 ? 18.478 9.437 -54.599 1.00 94.31 433 LEU A O 1
ATOM 3098 N N . LEU A 1 434 ? 17.506 11.461 -54.815 1.00 94.25 434 LEU A N 1
ATOM 3099 C CA . LEU A 1 434 ? 16.889 11.235 -56.122 1.00 94.25 434 LEU A CA 1
ATOM 3100 C C . LEU A 1 434 ? 17.487 12.157 -57.195 1.00 94.25 434 LEU A C 1
ATOM 3102 O O . LEU A 1 434 ? 18.019 13.221 -56.882 1.00 94.25 434 LEU A O 1
ATOM 3106 N N . ASN A 1 435 ? 17.406 11.742 -58.460 1.00 91.50 435 ASN A N 1
ATOM 3107 C CA . ASN A 1 435 ? 17.671 12.601 -59.615 1.00 91.50 435 ASN A CA 1
ATOM 3108 C C . ASN A 1 435 ? 16.417 13.419 -59.990 1.00 91.50 435 ASN A C 1
ATOM 3110 O O . ASN A 1 435 ? 15.340 13.203 -59.436 1.00 91.50 435 ASN A O 1
ATOM 3114 N N . ASP A 1 436 ? 16.534 14.298 -60.988 1.00 91.75 436 ASP A N 1
ATOM 3115 C CA . ASP A 1 436 ? 15.430 15.154 -61.465 1.00 91.75 436 ASP A CA 1
ATOM 3116 C C . ASP A 1 436 ? 14.227 14.366 -62.021 1.00 91.75 436 ASP A C 1
ATOM 3118 O O . ASP A 1 436 ? 13.134 14.901 -62.177 1.00 91.75 436 ASP A O 1
ATOM 3122 N N . SER A 1 437 ? 14.417 13.077 -62.315 1.00 91.94 437 SER A N 1
ATOM 3123 C CA . SER A 1 437 ? 13.370 12.143 -62.746 1.00 91.94 437 SER A CA 1
ATOM 3124 C C . SER A 1 437 ? 12.799 11.305 -61.591 1.00 91.94 437 SER A C 1
ATOM 3126 O O . SER A 1 437 ? 12.143 10.294 -61.838 1.00 91.94 437 SER A O 1
ATOM 3128 N N . ASN A 1 438 ? 13.049 11.690 -60.332 1.00 90.56 438 ASN A N 1
ATOM 3129 C CA . ASN A 1 438 ? 12.636 10.983 -59.112 1.00 90.56 438 ASN A CA 1
ATOM 3130 C C . ASN A 1 438 ? 13.140 9.528 -58.999 1.00 90.56 438 ASN A C 1
ATOM 3132 O O . ASN A 1 438 ? 12.560 8.712 -58.282 1.00 90.56 438 ASN A O 1
ATOM 3136 N N . GLN A 1 439 ? 14.234 9.184 -59.677 1.00 90.06 439 GLN A N 1
ATOM 3137 C CA . GLN A 1 439 ? 14.894 7.882 -59.563 1.00 90.06 439 GLN A CA 1
ATOM 3138 C C . GLN A 1 439 ? 16.028 7.953 -58.542 1.00 90.06 439 GLN A C 1
ATOM 3140 O O . GLN A 1 439 ? 16.651 9.001 -58.384 1.00 90.06 439 GLN A O 1
ATOM 3145 N N . GLN A 1 440 ? 16.338 6.837 -57.874 1.00 90.50 440 GLN A N 1
ATOM 3146 C CA . GLN A 1 440 ? 17.496 6.772 -56.978 1.00 90.50 440 GLN A CA 1
ATOM 3147 C C . GLN A 1 440 ? 18.768 7.144 -57.746 1.00 90.50 440 GLN A C 1
ATOM 3149 O O . GLN A 1 440 ? 19.025 6.585 -58.812 1.00 90.50 440 GLN A O 1
ATOM 3154 N N . LYS A 1 441 ? 19.541 8.096 -57.215 1.00 94.94 441 LYS A N 1
ATOM 3155 C CA . LYS A 1 441 ? 20.732 8.645 -57.873 1.00 94.94 441 LYS A CA 1
ATOM 3156 C C . LYS A 1 441 ? 22.001 8.005 -57.289 1.00 94.94 441 LYS A C 1
ATOM 3158 O O . LYS A 1 441 ? 22.333 8.306 -56.143 1.00 94.94 441 LYS A O 1
ATOM 3163 N N . PRO A 1 442 ? 22.717 7.143 -58.039 1.00 96.69 442 PRO A N 1
ATOM 3164 C CA . PRO A 1 442 ? 24.076 6.740 -57.690 1.00 96.69 442 PRO A CA 1
ATOM 3165 C C . PRO A 1 442 ? 25.001 7.953 -57.658 1.00 96.69 442 PRO A C 1
ATOM 3167 O O . PRO A 1 442 ? 25.005 8.742 -58.604 1.00 96.69 442 PRO A O 1
ATOM 3170 N N . VAL A 1 443 ? 25.784 8.093 -56.591 1.00 97.12 443 VAL A N 1
ATOM 3171 C CA . VAL A 1 443 ? 26.749 9.191 -56.438 1.00 97.12 443 VAL A CA 1
ATOM 3172 C C . VAL A 1 443 ? 28.069 8.691 -55.842 1.00 97.12 443 VAL A C 1
ATOM 3174 O O . VAL A 1 443 ? 28.054 7.702 -55.104 1.00 97.12 443 VAL A O 1
ATOM 3177 N N . PRO A 1 444 ? 29.217 9.334 -56.117 1.00 97.00 444 PRO A N 1
ATOM 3178 C CA . PRO A 1 444 ? 30.465 9.038 -55.415 1.00 97.00 444 PRO A CA 1
ATOM 3179 C C . PRO A 1 444 ? 30.323 9.226 -53.899 1.00 97.00 444 PRO A C 1
ATOM 3181 O O . PRO A 1 444 ? 29.501 10.020 -53.436 1.00 97.00 444 PRO A O 1
ATOM 3184 N N . LEU A 1 445 ? 31.160 8.547 -53.108 1.00 97.19 445 LEU A N 1
ATOM 3185 C CA . LEU A 1 445 ? 31.086 8.609 -51.641 1.00 97.19 445 LEU A CA 1
ATOM 3186 C C . LEU A 1 445 ? 31.205 10.041 -51.088 1.00 97.19 445 LEU A C 1
ATOM 3188 O O . LEU A 1 445 ? 30.520 10.387 -50.128 1.00 97.19 445 LEU A O 1
ATOM 3192 N N . ALA A 1 446 ? 32.032 10.884 -51.714 1.00 97.00 446 ALA A N 1
ATOM 3193 C CA . ALA A 1 446 ? 32.184 12.285 -51.326 1.00 97.00 446 ALA A CA 1
ATOM 3194 C C . ALA A 1 446 ? 30.874 13.082 -51.482 1.00 97.00 446 ALA A C 1
ATOM 3196 O O . ALA A 1 446 ? 30.503 13.834 -50.586 1.00 97.00 446 ALA A O 1
ATOM 3197 N N . GLU A 1 447 ? 30.132 12.871 -52.574 1.00 97.50 447 GLU A N 1
ATOM 3198 C CA . GLU A 1 447 ? 28.829 13.516 -52.791 1.00 97.50 447 GLU A CA 1
ATOM 3199 C C . GLU A 1 447 ? 27.756 12.931 -51.858 1.00 97.50 447 GLU A C 1
ATOM 3201 O O . GLU A 1 447 ? 26.948 13.679 -51.308 1.00 97.50 447 GLU A O 1
ATOM 3206 N N . ALA A 1 448 ? 27.784 11.614 -51.604 1.00 97.50 448 ALA A N 1
ATOM 3207 C CA . ALA A 1 448 ? 26.923 10.988 -50.599 1.00 97.50 448 ALA A CA 1
ATOM 3208 C C . ALA A 1 448 ? 27.129 11.618 -49.213 1.00 97.50 448 ALA A C 1
ATOM 3210 O O . ALA A 1 448 ? 26.148 11.939 -48.544 1.00 97.50 448 ALA A O 1
ATOM 3211 N N . LYS A 1 449 ? 28.387 11.838 -48.804 1.00 97.94 449 LYS A N 1
ATOM 3212 C CA . LYS A 1 449 ? 28.729 12.529 -47.555 1.00 97.94 449 LYS A CA 1
ATOM 3213 C C . LYS A 1 449 ? 28.131 13.931 -47.516 1.00 97.94 449 LYS A C 1
ATOM 3215 O O . LYS A 1 449 ? 27.380 14.220 -46.590 1.00 97.94 449 LYS A O 1
ATOM 3220 N N . THR A 1 450 ? 28.422 14.768 -48.514 1.00 98.25 450 THR A N 1
ATOM 3221 C CA . THR A 1 450 ? 27.905 16.145 -48.570 1.00 98.25 450 THR A CA 1
ATOM 3222 C C . THR A 1 450 ? 26.386 16.169 -48.442 1.00 98.25 450 THR A C 1
ATOM 3224 O O . THR A 1 450 ? 25.849 16.909 -47.622 1.00 98.25 450 THR A O 1
ATOM 3227 N N . TRP A 1 451 ? 25.688 15.301 -49.178 1.00 97.75 451 TRP A N 1
ATOM 3228 C CA . TRP A 1 451 ? 24.233 15.235 -49.109 1.00 97.75 451 TRP A CA 1
ATOM 3229 C C . TRP A 1 451 ? 23.722 14.795 -47.732 1.00 97.75 451 TRP A C 1
ATOM 3231 O O . TRP A 1 451 ? 22.787 15.402 -47.213 1.00 97.75 451 TRP A O 1
ATOM 3241 N N . ILE A 1 452 ? 24.315 13.759 -47.124 1.00 97.25 452 ILE A N 1
ATOM 3242 C CA . ILE A 1 452 ? 23.914 13.264 -45.796 1.00 97.25 452 ILE A CA 1
ATOM 3243 C C . ILE A 1 452 ? 24.122 14.356 -44.738 1.00 97.25 452 ILE A C 1
ATOM 3245 O O . ILE A 1 452 ? 23.197 14.641 -43.971 1.00 97.25 452 ILE A O 1
ATOM 3249 N N . ASP A 1 453 ? 25.290 15.001 -44.734 1.00 97.81 453 ASP A N 1
ATOM 3250 C CA . ASP A 1 453 ? 25.631 16.079 -43.801 1.00 97.81 453 ASP A CA 1
ATOM 3251 C C . ASP A 1 453 ? 24.661 17.255 -43.930 1.00 97.81 453 ASP A C 1
ATOM 3253 O O . ASP A 1 453 ? 24.120 17.741 -42.937 1.00 97.81 453 ASP A O 1
ATOM 3257 N N . GLU A 1 454 ? 24.369 17.691 -45.156 1.00 97.31 454 GLU A N 1
ATOM 3258 C CA . GLU A 1 454 ? 23.467 18.814 -45.398 1.00 97.31 454 GLU A CA 1
ATOM 3259 C C . GLU A 1 454 ? 22.011 18.482 -45.079 1.00 97.31 454 GLU A C 1
ATOM 3261 O O . GLU A 1 454 ? 21.307 19.321 -44.499 1.00 97.31 454 GLU A O 1
ATOM 3266 N N . LYS A 1 455 ? 21.557 17.279 -45.451 1.00 95.38 455 LYS A N 1
ATOM 3267 C CA . LYS A 1 455 ? 20.173 16.830 -45.276 1.00 95.38 455 LYS A CA 1
ATOM 3268 C C . LYS A 1 455 ? 19.826 16.644 -43.809 1.00 95.38 455 LYS A C 1
ATOM 3270 O O . LYS A 1 455 ? 18.742 17.053 -43.393 1.00 95.38 455 LYS A O 1
ATOM 3275 N N . TYR A 1 456 ? 20.722 16.013 -43.055 1.00 93.81 456 TYR A N 1
ATOM 3276 C CA . TYR A 1 456 ? 20.458 15.594 -41.681 1.00 93.81 456 TYR A CA 1
ATOM 3277 C C . TYR A 1 456 ? 21.200 16.427 -40.633 1.00 93.81 456 TYR A C 1
ATOM 3279 O O . TYR A 1 456 ? 20.938 16.253 -39.449 1.00 93.81 456 TYR A O 1
ATOM 3287 N N . LYS A 1 457 ? 22.068 17.360 -41.044 1.00 95.19 457 LYS A N 1
ATOM 3288 C CA . LYS A 1 457 ? 22.879 18.206 -40.147 1.00 95.19 457 LYS A CA 1
ATOM 3289 C C . LYS A 1 457 ? 23.776 17.369 -39.229 1.00 95.19 457 LYS A C 1
ATOM 3291 O O . LYS A 1 457 ? 23.763 17.528 -38.009 1.00 95.19 457 LYS A O 1
ATOM 3296 N N . VAL A 1 458 ? 24.535 16.469 -39.851 1.00 94.88 458 VAL A N 1
ATOM 3297 C CA . VAL A 1 458 ? 25.418 15.483 -39.205 1.00 94.88 458 VAL A CA 1
ATOM 3298 C C . VAL A 1 458 ? 26.869 15.633 -39.659 1.00 94.88 458 VAL A C 1
ATOM 3300 O O . VAL A 1 458 ? 27.140 16.367 -40.607 1.00 94.88 458 VAL A O 1
ATOM 3303 N N . ASN A 1 459 ? 27.788 14.916 -39.004 1.00 96.06 459 ASN A N 1
ATOM 3304 C CA . ASN A 1 459 ? 29.152 14.710 -39.477 1.00 96.06 459 ASN A CA 1
ATOM 3305 C C . ASN A 1 459 ? 29.375 13.243 -39.894 1.00 96.06 459 ASN A C 1
ATOM 3307 O O . ASN A 1 459 ? 29.839 12.407 -39.117 1.00 96.06 459 ASN A O 1
ATOM 3311 N N . PHE A 1 460 ? 29.046 12.919 -41.142 1.00 97.50 460 PHE A N 1
ATOM 3312 C CA . PHE A 1 460 ? 29.242 11.599 -41.732 1.00 97.50 460 PHE A CA 1
ATOM 3313 C C . PHE A 1 460 ? 30.726 11.339 -42.032 1.00 97.50 460 PHE A C 1
ATOM 3315 O O . PHE A 1 460 ? 31.324 11.995 -42.889 1.00 97.50 460 PHE A O 1
ATOM 3322 N N . ASN A 1 461 ? 31.335 10.360 -41.365 1.00 97.69 461 ASN A N 1
ATOM 3323 C CA . ASN A 1 461 ? 32.739 10.002 -41.557 1.00 97.69 461 ASN A CA 1
ATOM 3324 C C . ASN A 1 461 ? 32.916 9.055 -42.757 1.00 97.69 461 ASN A C 1
ATOM 3326 O O . ASN A 1 461 ? 32.953 7.832 -42.612 1.00 97.69 461 ASN A O 1
ATOM 3330 N N . ALA A 1 462 ? 33.029 9.631 -43.955 1.00 96.69 462 ALA A N 1
ATOM 3331 C CA . ALA A 1 462 ? 33.272 8.873 -45.182 1.00 96.69 462 ALA A CA 1
ATOM 3332 C C . ALA A 1 462 ? 34.641 8.177 -45.208 1.00 96.69 462 ALA A C 1
ATOM 3334 O O . ALA A 1 462 ? 34.751 7.112 -45.807 1.00 96.69 462 ALA A O 1
ATOM 3335 N N . ASP A 1 463 ? 35.655 8.716 -44.526 1.00 96.88 463 ASP A N 1
ATOM 3336 C CA . ASP A 1 463 ? 37.016 8.157 -44.524 1.00 96.88 463 ASP A CA 1
ATOM 3337 C C . ASP A 1 463 ? 37.084 6.785 -43.833 1.00 96.88 463 ASP A C 1
ATOM 3339 O O . ASP A 1 463 ? 37.985 5.985 -44.091 1.00 96.88 463 ASP A O 1
ATOM 3343 N N . ALA A 1 464 ? 36.096 6.474 -42.985 1.00 97.31 464 ALA A N 1
ATOM 3344 C CA . ALA A 1 464 ? 35.932 5.147 -42.400 1.00 97.31 464 ALA A CA 1
ATOM 3345 C C . ALA A 1 464 ? 35.482 4.081 -43.417 1.00 97.31 464 ALA A C 1
ATOM 3347 O O . ALA A 1 464 ? 35.517 2.895 -43.089 1.00 97.31 464 ALA A O 1
ATOM 3348 N N . ILE A 1 465 ? 35.049 4.472 -44.623 1.00 97.88 465 ILE A N 1
ATOM 3349 C CA . ILE A 1 465 ? 34.626 3.579 -45.706 1.00 97.88 465 ILE A CA 1
ATOM 3350 C C . ILE A 1 465 ? 35.692 3.617 -46.804 1.00 97.88 465 ILE A C 1
ATOM 3352 O O . ILE A 1 465 ? 35.711 4.500 -47.658 1.00 97.88 465 ILE A O 1
ATOM 3356 N N . VAL A 1 466 ? 36.575 2.622 -46.802 1.00 97.69 466 VAL A N 1
ATOM 3357 C CA . VAL A 1 466 ? 37.697 2.527 -47.739 1.00 97.69 466 VAL A CA 1
ATOM 3358 C C . VAL A 1 466 ? 37.329 1.582 -48.876 1.00 97.69 466 VAL A C 1
ATOM 3360 O O . VAL A 1 466 ? 37.131 0.389 -48.652 1.00 97.69 466 VAL A O 1
ATOM 3363 N N . VAL A 1 467 ? 37.259 2.107 -50.099 1.00 97.06 467 VAL A N 1
ATOM 3364 C CA . VAL A 1 467 ? 37.082 1.310 -51.320 1.00 97.06 467 VAL A CA 1
ATOM 3365 C C . VAL A 1 467 ? 38.399 1.281 -52.085 1.00 97.06 467 VAL A C 1
ATOM 3367 O O . VAL A 1 467 ? 38.970 2.325 -52.390 1.00 97.06 467 VAL A O 1
ATOM 3370 N N . THR A 1 468 ? 38.871 0.081 -52.402 1.00 96.44 468 THR A N 1
ATOM 3371 C CA . THR A 1 468 ? 39.991 -0.153 -53.319 1.00 96.44 468 THR A CA 1
ATOM 3372 C C . THR A 1 468 ? 39.512 -1.019 -54.475 1.00 96.44 468 THR A C 1
ATOM 3374 O O . THR A 1 468 ? 38.421 -1.588 -54.422 1.00 96.44 468 THR A O 1
ATOM 3377 N N . ASP A 1 469 ? 40.328 -1.167 -55.513 1.00 96.62 469 ASP A N 1
ATOM 3378 C CA . ASP A 1 469 ? 39.984 -2.048 -56.627 1.00 96.62 469 ASP A CA 1
ATOM 3379 C C . ASP A 1 469 ? 39.695 -3.466 -56.116 1.00 96.62 469 ASP A C 1
ATOM 3381 O O . ASP A 1 469 ? 40.526 -4.096 -55.457 1.00 96.62 469 ASP A O 1
ATOM 3385 N N . GLY A 1 470 ? 38.473 -3.936 -56.366 1.00 96.12 470 GLY A N 1
ATOM 3386 C CA . GLY A 1 470 ? 38.018 -5.259 -55.961 1.00 96.12 470 GLY A CA 1
ATOM 3387 C C . GLY A 1 470 ? 37.708 -5.454 -54.466 1.00 96.12 470 GLY A C 1
ATOM 3388 O O . GLY A 1 470 ? 37.488 -6.595 -54.052 1.00 96.12 470 GLY A O 1
ATOM 3389 N N . ASN A 1 471 ? 37.720 -4.412 -53.621 1.00 97.00 471 ASN A N 1
ATOM 3390 C CA . ASN A 1 471 ? 37.562 -4.572 -52.166 1.00 97.00 471 ASN A CA 1
ATOM 3391 C C . ASN A 1 471 ? 36.928 -3.350 -51.475 1.00 97.00 471 ASN A C 1
ATOM 3393 O O . ASN A 1 471 ? 37.110 -2.205 -51.882 1.00 97.00 471 ASN A O 1
ATOM 3397 N N . ILE A 1 472 ? 36.216 -3.595 -50.375 1.00 97.81 472 ILE A N 1
ATOM 3398 C CA . ILE A 1 472 ? 35.698 -2.555 -49.477 1.00 97.81 472 ILE A CA 1
ATOM 3399 C C . ILE A 1 472 ? 35.983 -2.922 -48.025 1.00 97.81 472 ILE A C 1
ATOM 3401 O O . ILE A 1 472 ? 35.827 -4.076 -47.621 1.00 97.81 472 ILE A O 1
ATOM 3405 N N . LYS A 1 473 ? 36.357 -1.919 -47.231 1.00 97.81 473 LYS A N 1
ATOM 3406 C CA . LYS A 1 473 ? 36.709 -2.055 -45.822 1.00 97.81 473 LYS A CA 1
ATOM 3407 C C . LYS A 1 473 ? 36.124 -0.929 -44.974 1.00 97.81 473 LYS A C 1
ATOM 3409 O O . LYS A 1 473 ? 36.120 0.227 -45.382 1.00 97.81 473 LYS A O 1
ATOM 3414 N N . ILE A 1 474 ? 35.679 -1.273 -43.771 1.00 97.69 474 ILE A N 1
ATOM 3415 C CA . ILE A 1 474 ? 35.284 -0.344 -42.716 1.00 97.69 474 ILE A CA 1
ATOM 3416 C C . ILE A 1 474 ? 36.413 -0.267 -41.691 1.00 97.69 474 ILE A C 1
ATOM 3418 O O . ILE A 1 474 ? 36.734 -1.263 -41.040 1.00 97.69 474 ILE A O 1
ATOM 3422 N N . THR A 1 475 ? 37.024 0.906 -41.555 1.00 96.06 475 THR A N 1
ATOM 3423 C CA . THR A 1 475 ? 38.210 1.129 -40.709 1.00 96.06 475 THR A CA 1
ATOM 3424 C C . THR A 1 475 ? 37.889 1.809 -39.379 1.00 96.06 475 THR A C 1
ATOM 3426 O O . THR A 1 475 ? 38.742 1.845 -38.497 1.00 96.06 475 THR A O 1
ATOM 3429 N N . GLY A 1 476 ? 36.661 2.301 -39.199 1.00 91.38 476 GLY A N 1
ATOM 3430 C CA . GLY A 1 476 ? 36.240 2.982 -37.979 1.00 91.38 476 GLY A CA 1
ATOM 3431 C C . GLY A 1 476 ? 34.737 3.242 -37.914 1.00 91.38 476 GLY A C 1
ATOM 3432 O O . GLY A 1 476 ? 33.947 2.635 -38.642 1.00 91.38 476 GLY A O 1
ATOM 3433 N N . SER A 1 477 ? 34.347 4.146 -37.016 1.00 91.75 477 SER A N 1
ATOM 3434 C CA . SER A 1 477 ? 32.967 4.619 -36.905 1.00 91.75 477 SER A CA 1
ATOM 3435 C C . SER A 1 477 ? 32.616 5.540 -38.075 1.00 91.75 477 SER A C 1
ATOM 3437 O O . SER A 1 477 ? 33.391 6.435 -38.415 1.00 91.75 477 SER A O 1
ATOM 3439 N N . VAL A 1 478 ? 31.451 5.311 -38.686 1.00 96.19 478 VAL A N 1
ATOM 3440 C CA . VAL A 1 478 ? 30.941 6.119 -39.810 1.00 96.19 478 VAL A CA 1
ATOM 3441 C C . VAL A 1 478 ? 30.029 7.250 -39.322 1.00 96.19 478 VAL A C 1
ATOM 3443 O O . VAL A 1 478 ? 29.994 8.321 -39.919 1.00 96.19 478 VAL A O 1
ATOM 3446 N N . LEU A 1 479 ? 29.292 7.022 -38.235 1.00 92.62 479 LEU A N 1
ATOM 3447 C CA . LEU A 1 479 ? 28.388 7.990 -37.619 1.00 92.62 479 LEU A CA 1
ATOM 3448 C C . LEU A 1 479 ? 28.533 7.912 -36.106 1.00 92.62 479 LEU A C 1
ATOM 3450 O O . LEU A 1 479 ? 28.604 6.816 -35.557 1.00 92.62 479 LEU A O 1
ATOM 3454 N N . SER A 1 480 ? 28.512 9.063 -35.438 1.00 88.94 480 SER A N 1
ATOM 3455 C CA . SER A 1 480 ? 28.317 9.098 -33.991 1.00 88.94 480 SER A CA 1
ATOM 3456 C C . SER A 1 480 ? 26.890 8.666 -33.637 1.00 88.94 480 SER A C 1
ATOM 3458 O O . SER A 1 480 ? 25.974 8.750 -34.462 1.00 88.94 480 SER A O 1
ATOM 3460 N N . THR A 1 481 ? 26.678 8.251 -32.390 1.00 80.56 481 THR A N 1
ATOM 3461 C CA . THR A 1 481 ? 25.339 7.970 -31.857 1.00 80.56 481 THR A CA 1
ATOM 3462 C C . THR A 1 481 ? 24.404 9.174 -32.005 1.00 80.56 481 THR A C 1
ATOM 3464 O O . THR A 1 481 ? 23.264 9.023 -32.442 1.00 80.56 481 THR A O 1
ATOM 3467 N N . GLU A 1 482 ? 24.897 10.387 -31.729 1.00 79.12 482 GLU A N 1
ATOM 3468 C CA . GLU A 1 482 ? 24.124 11.628 -31.868 1.00 79.12 482 GLU A CA 1
ATOM 3469 C C . GLU A 1 482 ? 23.663 11.860 -33.316 1.00 79.12 482 GLU A C 1
ATOM 3471 O O . GLU A 1 482 ? 22.494 12.154 -33.577 1.00 79.12 482 GLU A O 1
ATOM 3476 N N . ASP A 1 483 ? 24.566 11.685 -34.279 1.00 90.06 483 ASP A N 1
ATOM 3477 C CA . ASP A 1 483 ? 24.269 11.920 -35.689 1.00 90.06 483 ASP A CA 1
ATOM 3478 C C . ASP A 1 483 ? 23.381 10.830 -36.297 1.00 90.06 483 ASP A C 1
ATOM 3480 O O . ASP A 1 483 ? 22.522 11.114 -37.139 1.00 90.06 483 ASP A O 1
ATOM 3484 N N . TRP A 1 484 ? 23.509 9.589 -35.820 1.00 90.31 484 TRP A N 1
ATOM 3485 C CA . TRP A 1 484 ? 22.600 8.509 -36.190 1.00 90.31 484 TRP A CA 1
ATOM 3486 C C . TRP A 1 484 ? 21.136 8.873 -35.882 1.00 90.31 484 TRP A C 1
ATOM 3488 O O . TRP A 1 484 ? 20.252 8.616 -36.708 1.00 90.31 484 TRP A O 1
ATOM 3498 N N . TYR A 1 485 ? 20.864 9.552 -34.757 1.00 78.06 485 TYR A N 1
ATOM 3499 C CA . TYR A 1 485 ? 19.509 10.024 -34.439 1.00 78.06 485 TYR A CA 1
ATOM 3500 C C . TYR A 1 485 ? 18.984 11.065 -35.394 1.00 78.06 485 TYR A C 1
ATOM 3502 O O . TYR A 1 485 ? 17.819 10.982 -35.784 1.00 78.06 485 TYR A O 1
ATOM 3510 N N . LYS A 1 486 ? 19.813 12.041 -35.763 1.00 84.88 486 LYS A N 1
ATOM 3511 C CA . LYS A 1 486 ? 19.392 13.110 -36.671 1.00 84.88 486 LYS A CA 1
ATOM 3512 C C . LYS A 1 486 ? 18.956 12.522 -38.015 1.00 84.88 486 LYS A C 1
ATOM 3514 O O . LYS A 1 486 ? 17.918 12.905 -38.552 1.00 84.88 486 LYS A O 1
ATOM 3519 N N . ILE A 1 487 ? 19.668 11.499 -38.494 1.00 89.06 487 ILE A N 1
ATOM 3520 C CA . ILE A 1 487 ? 19.304 10.761 -39.712 1.00 89.06 487 ILE A CA 1
ATOM 3521 C C . ILE A 1 487 ? 17.986 9.991 -39.550 1.00 89.06 487 ILE A C 1
ATOM 3523 O O . ILE A 1 487 ? 17.156 9.951 -40.461 1.00 89.06 487 ILE A O 1
ATOM 3527 N N . LYS A 1 488 ? 17.772 9.370 -38.388 1.00 84.62 488 LYS A N 1
ATOM 3528 C CA . LYS A 1 488 ? 16.609 8.517 -38.107 1.00 84.62 488 LYS A CA 1
ATOM 3529 C C . LYS A 1 488 ? 15.442 9.243 -37.435 1.00 84.62 488 LYS A C 1
ATOM 3531 O O . LYS A 1 488 ? 14.508 8.574 -36.996 1.00 84.62 488 LYS A O 1
ATOM 3536 N N . ALA A 1 489 ? 15.445 10.578 -37.393 1.00 74.62 489 ALA A N 1
ATOM 3537 C CA . ALA A 1 489 ? 14.421 11.382 -36.718 1.00 74.62 489 ALA A CA 1
ATOM 3538 C C . ALA A 1 489 ? 12.988 11.013 -37.146 1.00 74.62 489 ALA A C 1
ATOM 3540 O O . ALA A 1 489 ? 12.108 10.915 -36.299 1.00 74.62 489 ALA A O 1
ATOM 3541 N N . ASN A 1 490 ? 12.799 10.707 -38.436 1.00 69.44 490 ASN A N 1
ATOM 3542 C CA . ASN A 1 490 ? 11.524 10.271 -39.025 1.00 69.44 490 ASN A CA 1
ATOM 3543 C C . ASN A 1 490 ? 11.626 8.900 -39.726 1.00 69.44 490 ASN A C 1
ATOM 3545 O O . ASN A 1 490 ? 10.808 8.570 -40.581 1.00 69.44 490 ASN A O 1
ATOM 3549 N N . GLY A 1 491 ? 12.685 8.135 -39.445 1.00 69.75 491 GLY A N 1
ATOM 3550 C CA . GLY A 1 491 ? 12.961 6.852 -40.092 1.00 69.75 491 GLY A CA 1
ATOM 3551 C C . GLY A 1 491 ? 12.667 5.666 -39.180 1.00 69.75 491 GLY A C 1
ATOM 3552 O O . GLY A 1 491 ? 12.592 5.811 -37.963 1.00 69.75 491 GLY A O 1
ATOM 3553 N N . ASP A 1 492 ? 12.567 4.469 -39.759 1.00 74.75 492 ASP A N 1
ATOM 3554 C CA . ASP A 1 492 ? 12.460 3.242 -38.968 1.00 74.75 492 ASP A CA 1
ATOM 3555 C C . ASP A 1 492 ? 13.741 3.032 -38.141 1.00 74.75 492 ASP A C 1
ATOM 3557 O O . ASP A 1 492 ? 14.822 2.770 -38.690 1.00 74.75 492 ASP A O 1
ATOM 3561 N N . LYS A 1 493 ? 13.613 3.187 -36.820 1.00 75.19 493 LYS A N 1
ATOM 3562 C CA . LYS A 1 493 ? 14.694 3.014 -35.843 1.00 75.19 493 LYS A CA 1
ATOM 3563 C C . LYS A 1 493 ? 14.987 1.542 -35.552 1.00 75.19 493 LYS A C 1
ATOM 3565 O O . LYS A 1 493 ? 15.992 1.269 -34.918 1.00 75.19 493 LYS A O 1
ATOM 3570 N N . LYS A 1 494 ? 14.186 0.594 -36.055 1.00 73.00 494 LYS A N 1
ATOM 3571 C CA . LYS A 1 494 ? 14.419 -0.855 -35.902 1.00 73.00 494 LYS A CA 1
ATOM 3572 C C . LYS A 1 494 ? 15.526 -1.380 -36.814 1.00 73.00 494 LYS A C 1
ATOM 3574 O O . LYS A 1 494 ? 16.044 -2.471 -36.599 1.00 73.00 494 LYS A O 1
ATOM 3579 N N . ILE A 1 495 ? 15.892 -0.620 -37.847 1.00 83.38 495 ILE A N 1
ATOM 3580 C CA . ILE A 1 495 ? 16.943 -0.995 -38.793 1.00 83.38 495 ILE A CA 1
ATOM 3581 C C . ILE A 1 495 ? 18.088 0.018 -38.763 1.00 83.38 495 ILE A C 1
ATOM 3583 O O . ILE A 1 495 ? 17.836 1.227 -38.685 1.00 83.38 495 ILE A O 1
ATOM 3587 N N . PRO A 1 496 ? 19.350 -0.430 -38.906 1.00 90.19 496 PRO A N 1
ATOM 3588 C CA . PRO A 1 496 ? 20.474 0.488 -39.037 1.00 90.19 496 PRO A CA 1
ATOM 3589 C C . PRO A 1 496 ? 20.260 1.423 -40.232 1.00 90.19 496 PRO A C 1
ATOM 3591 O O . PRO A 1 496 ? 19.531 1.098 -41.179 1.00 90.19 496 PRO A O 1
ATOM 3594 N N . TYR A 1 497 ? 20.887 2.595 -40.201 1.00 92.50 497 TYR A N 1
ATOM 3595 C CA . TYR A 1 497 ? 20.982 3.422 -41.398 1.00 92.50 497 TYR A CA 1
ATOM 3596 C C . TYR A 1 497 ? 21.908 2.734 -42.407 1.00 92.50 497 TYR A C 1
ATOM 3598 O O . TYR A 1 497 ? 22.847 2.046 -42.012 1.00 92.50 497 TYR A O 1
ATOM 3606 N N . ARG A 1 498 ? 21.607 2.826 -43.705 1.00 94.44 498 ARG A N 1
ATOM 3607 C CA . ARG A 1 498 ? 22.343 2.077 -44.731 1.00 94.44 498 ARG A CA 1
ATOM 3608 C C . ARG A 1 498 ? 22.589 2.930 -45.962 1.00 94.44 498 ARG A C 1
ATOM 3610 O O . ARG A 1 498 ? 21.662 3.568 -46.455 1.00 94.44 498 ARG A O 1
ATOM 3617 N N . ILE A 1 499 ? 23.794 2.822 -46.508 1.00 96.56 499 ILE A N 1
ATOM 3618 C CA . ILE A 1 499 ? 24.088 3.176 -47.902 1.00 96.56 499 ILE A CA 1
ATOM 3619 C C . ILE A 1 499 ? 24.484 1.907 -48.658 1.00 96.56 499 ILE A C 1
ATOM 3621 O O . ILE A 1 499 ? 24.944 0.938 -48.051 1.00 96.56 499 ILE A O 1
ATOM 3625 N N . THR A 1 500 ? 24.263 1.869 -49.970 1.00 96.81 500 THR A N 1
ATOM 3626 C CA . THR A 1 500 ? 24.529 0.665 -50.782 1.00 96.81 500 THR A CA 1
ATOM 3627 C C . THR A 1 500 ? 25.594 0.955 -51.822 1.00 96.81 500 THR A C 1
ATOM 3629 O O . THR A 1 500 ? 25.364 1.819 -52.658 1.00 96.81 500 THR A O 1
ATOM 3632 N N . LEU A 1 501 ? 26.709 0.224 -51.794 1.00 97.25 501 LEU A N 1
ATOM 3633 C CA . LEU A 1 501 ? 27.725 0.245 -52.845 1.00 97.25 501 LEU A CA 1
ATOM 3634 C C . LEU A 1 501 ? 27.184 -0.440 -54.104 1.00 97.25 501 LEU A C 1
ATOM 3636 O O . LEU A 1 501 ? 26.543 -1.497 -54.023 1.00 97.25 501 LEU A O 1
ATOM 3640 N N . LEU A 1 502 ? 27.460 0.160 -55.255 1.00 96.31 502 LEU A N 1
ATOM 3641 C CA . LEU A 1 502 ? 27.069 -0.317 -56.574 1.00 96.31 502 LEU A CA 1
ATOM 3642 C C . LEU A 1 502 ? 28.287 -0.744 -57.399 1.00 96.31 502 LEU A C 1
ATOM 3644 O O . LEU A 1 502 ? 29.409 -0.334 -57.108 1.00 96.31 502 LEU A O 1
ATOM 3648 N N . LYS A 1 503 ? 28.041 -1.544 -58.441 1.00 94.88 503 LYS A N 1
ATOM 3649 C CA . LYS A 1 503 ? 29.037 -1.859 -59.475 1.00 94.88 503 LYS A CA 1
ATOM 3650 C C . LYS A 1 503 ? 29.459 -0.595 -60.226 1.00 94.88 503 LYS A C 1
ATOM 3652 O O . LYS A 1 503 ? 28.680 0.360 -60.326 1.00 94.88 503 LYS A O 1
ATOM 3657 N N . ASP A 1 504 ? 30.654 -0.621 -60.798 1.00 93.88 504 ASP A N 1
ATOM 3658 C CA . ASP A 1 504 ? 31.169 0.439 -61.660 1.00 93.88 504 ASP A CA 1
ATOM 3659 C C . ASP A 1 504 ? 30.199 0.775 -62.799 1.00 93.88 504 ASP A C 1
ATOM 3661 O O . ASP A 1 504 ? 29.452 -0.074 -63.289 1.00 93.88 504 ASP A O 1
ATOM 3665 N N . ASP A 1 505 ? 30.206 2.046 -63.206 1.00 89.19 505 ASP A N 1
ATOM 3666 C CA . ASP A 1 505 ? 29.385 2.584 -64.298 1.00 89.19 505 ASP A CA 1
ATOM 3667 C C . ASP A 1 505 ? 27.853 2.412 -64.092 1.00 89.19 505 ASP A C 1
ATOM 3669 O O . ASP A 1 505 ? 27.059 2.575 -65.026 1.00 89.19 505 ASP A O 1
ATOM 3673 N N . THR A 1 506 ? 27.401 2.138 -62.857 1.00 91.94 506 THR A N 1
ATOM 3674 C CA . THR A 1 506 ? 25.971 2.158 -62.500 1.00 91.94 506 THR A CA 1
ATOM 3675 C C . THR A 1 506 ? 25.426 3.589 -62.550 1.00 91.94 506 THR A C 1
ATOM 3677 O O . THR A 1 506 ? 25.953 4.514 -61.938 1.00 91.94 506 THR A O 1
ATOM 3680 N N . THR A 1 507 ? 24.312 3.766 -63.253 1.00 89.44 507 THR A N 1
ATOM 3681 C CA . THR A 1 507 ? 23.585 5.026 -63.441 1.00 89.44 507 THR A CA 1
ATOM 3682 C C . THR A 1 507 ? 22.185 4.934 -62.832 1.00 89.44 507 THR A C 1
ATOM 3684 O O . THR A 1 507 ? 21.699 3.853 -62.495 1.00 89.44 507 THR A O 1
ATOM 3687 N N . ALA A 1 508 ? 21.482 6.064 -62.717 1.00 87.50 508 ALA A N 1
ATOM 3688 C CA . ALA A 1 508 ? 20.109 6.077 -62.199 1.00 87.50 508 ALA A CA 1
ATOM 3689 C C . ALA A 1 508 ? 19.150 5.168 -63.000 1.00 87.50 508 ALA A C 1
ATOM 3691 O O . ALA A 1 508 ? 18.245 4.566 -62.427 1.00 87.50 508 ALA A O 1
ATOM 3692 N N . GLY A 1 509 ? 19.384 5.007 -64.310 1.00 84.06 509 GLY A N 1
ATOM 3693 C CA . GLY A 1 509 ? 18.567 4.161 -65.183 1.00 84.06 509 GLY A CA 1
ATOM 3694 C C . GLY A 1 509 ? 18.774 2.653 -64.999 1.00 84.06 509 GLY A C 1
ATOM 3695 O O . GLY A 1 509 ? 17.943 1.875 -65.460 1.00 84.06 509 GLY A O 1
ATOM 3696 N N . ASN A 1 510 ? 19.853 2.221 -64.331 1.00 86.44 510 ASN A N 1
ATOM 3697 C CA . ASN A 1 510 ? 20.172 0.801 -64.147 1.00 86.44 510 ASN A CA 1
ATOM 3698 C C . ASN A 1 510 ? 20.575 0.422 -62.705 1.00 86.44 510 ASN A C 1
ATOM 3700 O O . ASN A 1 510 ? 21.090 -0.678 -62.494 1.00 86.44 510 ASN A O 1
ATOM 3704 N N . ALA A 1 511 ? 20.293 1.264 -61.702 1.00 86.12 511 ALA A N 1
ATOM 3705 C CA . ALA A 1 511 ? 20.534 1.010 -60.273 1.00 86.12 511 ALA A CA 1
ATOM 3706 C C . ALA A 1 511 ? 19.568 -0.035 -59.659 1.00 86.12 511 ALA A C 1
ATOM 3708 O O . ALA A 1 511 ? 18.903 0.182 -58.644 1.00 86.12 511 ALA A O 1
ATOM 3709 N N . THR A 1 512 ? 19.466 -1.193 -60.306 1.00 86.38 512 THR A N 1
ATOM 3710 C CA . THR A 1 512 ? 18.605 -2.319 -59.927 1.00 86.38 512 THR A CA 1
ATOM 3711 C C . THR A 1 512 ? 19.305 -3.254 -58.937 1.00 86.38 512 THR A C 1
ATOM 3713 O O . THR A 1 512 ? 20.475 -3.069 -58.605 1.00 86.38 512 THR A O 1
ATOM 3716 N N . ALA A 1 513 ? 18.605 -4.287 -58.456 1.00 84.81 513 ALA A N 1
ATOM 3717 C CA . ALA A 1 513 ? 19.178 -5.280 -57.542 1.00 84.81 513 ALA A CA 1
ATOM 3718 C C . ALA A 1 513 ? 20.458 -5.949 -58.087 1.00 84.81 513 ALA A C 1
ATOM 3720 O O . ALA A 1 513 ? 21.383 -6.173 -57.317 1.00 84.81 513 ALA A O 1
ATOM 3721 N N . ALA A 1 514 ? 20.554 -6.176 -59.403 1.00 87.56 514 ALA A N 1
ATOM 3722 C CA . ALA A 1 514 ? 21.700 -6.834 -60.044 1.00 87.56 514 ALA A CA 1
ATOM 3723 C C . ALA A 1 514 ? 23.015 -6.026 -59.996 1.00 87.56 514 ALA A C 1
ATOM 3725 O O . ALA A 1 514 ? 24.099 -6.594 -60.159 1.00 87.56 514 ALA A O 1
ATOM 3726 N N . ASN A 1 515 ? 22.915 -4.711 -59.774 1.00 91.94 515 ASN A N 1
ATOM 3727 C CA . ASN A 1 515 ? 24.058 -3.800 -59.686 1.00 91.94 515 ASN A CA 1
ATOM 3728 C C . ASN A 1 515 ? 24.384 -3.384 -58.249 1.00 91.94 515 ASN A C 1
ATOM 3730 O O . ASN A 1 515 ? 25.350 -2.660 -58.030 1.00 91.94 515 ASN A O 1
ATOM 3734 N N . LYS A 1 516 ? 23.612 -3.848 -57.260 1.00 93.50 516 LYS A N 1
ATOM 3735 C CA . LYS A 1 516 ? 23.929 -3.652 -55.845 1.00 93.50 516 LYS A CA 1
ATOM 3736 C C . LYS A 1 516 ? 24.963 -4.686 -55.417 1.00 93.50 516 LYS A C 1
ATOM 3738 O O . LYS A 1 516 ? 24.794 -5.874 -55.670 1.00 93.50 516 LYS A O 1
ATOM 3743 N N . VAL A 1 517 ? 26.010 -4.222 -54.745 1.00 93.56 517 VAL A N 1
ATOM 3744 C CA . VAL A 1 517 ? 27.166 -5.042 -54.365 1.00 93.56 517 VAL A CA 1
ATOM 3745 C C . VAL A 1 517 ? 27.127 -5.380 -52.880 1.00 93.56 517 VAL A C 1
ATOM 3747 O O . VAL A 1 517 ? 27.143 -6.549 -52.505 1.00 93.56 517 VAL A O 1
ATOM 3750 N N . ILE A 1 518 ? 27.049 -4.362 -52.019 1.00 95.12 518 ILE A N 1
ATOM 3751 C CA . ILE A 1 518 ? 27.028 -4.541 -50.563 1.00 95.12 518 ILE A CA 1
ATOM 3752 C C . ILE A 1 518 ? 26.408 -3.323 -49.876 1.00 95.12 518 ILE A C 1
ATOM 3754 O O . ILE A 1 518 ? 26.423 -2.217 -50.416 1.00 95.12 518 ILE A O 1
ATOM 3758 N N . LYS A 1 519 ? 25.852 -3.504 -48.677 1.00 95.81 519 LYS A N 1
ATOM 3759 C CA . LYS A 1 519 ? 25.320 -2.415 -47.848 1.00 95.81 519 LYS A CA 1
ATOM 3760 C C . LYS A 1 519 ? 26.308 -2.089 -46.736 1.00 95.81 519 LYS A C 1
ATOM 3762 O O . LYS A 1 519 ? 26.719 -2.986 -46.008 1.00 95.81 519 LYS A O 1
ATOM 3767 N N . VAL A 1 520 ? 26.611 -0.811 -46.547 1.00 96.62 520 VAL A N 1
ATOM 3768 C CA . VAL A 1 520 ? 27.268 -0.317 -45.332 1.00 96.62 520 VAL A CA 1
ATOM 3769 C C . VAL A 1 520 ? 26.165 0.010 -44.335 1.00 96.62 520 VAL A C 1
ATOM 3771 O O . VAL A 1 520 ? 25.407 0.956 -44.547 1.00 96.62 520 VAL A O 1
ATOM 3774 N N . ALA A 1 521 ? 26.024 -0.806 -43.293 1.00 95.00 521 ALA A N 1
ATOM 3775 C CA . ALA A 1 521 ? 25.031 -0.645 -42.240 1.00 95.00 521 ALA A CA 1
ATOM 3776 C C . ALA A 1 521 ? 25.659 0.022 -41.015 1.00 95.00 521 ALA A C 1
ATOM 3778 O O . ALA A 1 521 ? 26.651 -0.467 -40.484 1.00 95.00 521 ALA A O 1
ATOM 3779 N N . MET A 1 522 ? 25.068 1.128 -40.579 1.00 94.12 522 MET A N 1
ATOM 3780 C CA . MET A 1 522 ? 25.545 1.988 -39.501 1.00 94.12 522 MET A CA 1
ATOM 3781 C C . MET A 1 522 ? 24.567 1.875 -38.336 1.00 94.12 522 MET A C 1
ATOM 3783 O O . MET A 1 522 ? 23.369 2.151 -38.494 1.00 94.12 522 MET A O 1
ATOM 3787 N N . TYR A 1 523 ? 25.069 1.416 -37.198 1.00 90.88 523 TYR A N 1
ATOM 3788 C CA . TYR A 1 523 ? 24.296 1.138 -35.997 1.00 90.88 523 TYR A CA 1
ATOM 3789 C C . TYR A 1 523 ? 24.405 2.288 -35.004 1.00 90.88 523 TYR A C 1
ATOM 3791 O O . TYR A 1 523 ? 25.180 3.230 -35.181 1.00 90.88 523 TYR A O 1
ATOM 3799 N N . VAL A 1 524 ? 23.549 2.222 -33.993 1.00 84.81 524 VAL A N 1
ATOM 3800 C CA . VAL A 1 524 ? 23.350 3.296 -33.024 1.00 84.81 524 VAL A CA 1
ATOM 3801 C C . VAL A 1 524 ? 24.571 3.537 -32.133 1.00 84.81 524 VAL A C 1
ATOM 3803 O O . VAL A 1 524 ? 24.842 4.665 -31.738 1.00 84.81 524 VAL A O 1
ATOM 3806 N N . ASP A 1 525 ? 25.346 2.488 -31.873 1.00 80.94 525 ASP A N 1
ATOM 3807 C CA . ASP A 1 525 ? 26.592 2.487 -31.098 1.00 80.94 525 ASP A CA 1
ATOM 3808 C C . ASP A 1 525 ? 27.785 3.081 -31.874 1.00 80.94 525 ASP A C 1
ATOM 3810 O O . ASP A 1 525 ? 28.926 3.040 -31.423 1.00 80.94 525 ASP A O 1
ATOM 3814 N N . GLY A 1 526 ? 27.532 3.600 -33.078 1.00 85.25 526 GLY A N 1
ATOM 3815 C CA . GLY A 1 526 ? 28.539 4.108 -33.998 1.00 85.25 526 GLY A CA 1
ATOM 3816 C C . GLY A 1 526 ? 29.318 3.019 -34.733 1.00 85.25 526 GLY A C 1
ATOM 3817 O O . GLY A 1 526 ? 30.156 3.336 -35.587 1.00 85.25 526 GLY A O 1
ATOM 3818 N N . THR A 1 527 ? 29.034 1.740 -34.476 1.00 89.94 527 THR A N 1
ATOM 3819 C CA . THR A 1 527 ? 29.618 0.630 -35.219 1.00 89.94 527 THR A CA 1
ATOM 3820 C C . THR A 1 527 ? 29.020 0.582 -36.624 1.00 89.94 527 THR A C 1
ATOM 3822 O O . THR A 1 527 ? 27.805 0.606 -36.815 1.00 89.94 527 THR A O 1
ATOM 3825 N N . ALA A 1 528 ? 29.873 0.463 -37.642 1.00 94.25 528 ALA A N 1
ATOM 3826 C CA . ALA A 1 528 ? 29.447 0.192 -39.014 1.00 94.25 528 ALA A CA 1
ATOM 3827 C C . ALA A 1 528 ? 29.930 -1.186 -39.481 1.00 94.25 528 ALA A C 1
ATOM 3829 O O . ALA A 1 528 ? 31.057 -1.587 -39.182 1.00 94.25 528 ALA A O 1
ATOM 3830 N N . VAL A 1 529 ? 29.090 -1.931 -40.197 1.00 95.50 529 VAL A N 1
ATOM 3831 C CA . VAL A 1 529 ? 29.416 -3.263 -40.737 1.00 95.50 529 VAL A CA 1
ATOM 3832 C C . VAL A 1 529 ? 28.917 -3.394 -42.174 1.00 95.50 529 VAL A C 1
ATOM 3834 O O . VAL A 1 529 ? 28.068 -2.628 -42.634 1.00 95.50 529 VAL A O 1
ATOM 3837 N N . LEU A 1 530 ? 29.445 -4.377 -42.888 1.00 96.06 530 LEU A N 1
ATOM 3838 C CA . LEU A 1 530 ? 29.064 -4.711 -44.248 1.00 96.06 530 LEU A CA 1
ATOM 3839 C C . LEU A 1 530 ? 28.007 -5.822 -44.236 1.00 96.06 530 LEU A C 1
ATOM 3841 O O . LEU A 1 530 ? 28.232 -6.901 -43.693 1.00 96.06 530 LEU A O 1
ATOM 3845 N N . ASN A 1 531 ? 26.867 -5.570 -44.875 1.00 91.50 531 ASN A N 1
ATOM 3846 C CA . ASN A 1 531 ? 25.779 -6.532 -45.031 1.00 91.50 531 ASN A CA 1
ATOM 3847 C C . ASN A 1 531 ? 25.595 -6.877 -46.509 1.00 91.50 531 ASN A C 1
ATOM 3849 O O . ASN A 1 531 ? 25.562 -5.982 -47.358 1.00 91.50 531 ASN A O 1
ATOM 3853 N N . ASN A 1 532 ? 25.383 -8.157 -46.814 1.00 86.56 532 ASN A N 1
ATOM 3854 C CA . ASN A 1 532 ? 24.999 -8.576 -48.160 1.00 86.56 532 ASN A CA 1
ATOM 3855 C C . ASN A 1 532 ? 23.691 -7.890 -48.599 1.00 86.56 532 ASN A C 1
ATOM 3857 O O . ASN A 1 532 ? 22.866 -7.446 -47.789 1.00 86.56 532 ASN A O 1
ATOM 3861 N N . VAL A 1 533 ? 23.522 -7.755 -49.913 1.00 78.44 533 VAL A N 1
ATOM 3862 C CA . VAL A 1 533 ? 22.361 -7.059 -50.481 1.00 78.44 533 VAL A CA 1
ATOM 3863 C C . VAL A 1 533 ? 21.079 -7.866 -50.278 1.00 78.44 533 VAL A C 1
ATOM 3865 O O . VAL A 1 533 ? 20.032 -7.267 -50.004 1.00 78.44 533 VAL A O 1
ATOM 3868 N N . ASP A 1 534 ? 21.195 -9.193 -50.302 1.00 60.06 534 ASP A N 1
ATOM 3869 C CA . ASP A 1 534 ? 20.144 -10.122 -49.915 1.00 60.06 534 ASP A CA 1
ATOM 3870 C C . ASP A 1 534 ? 20.098 -10.233 -48.391 1.00 60.06 534 ASP A C 1
ATOM 3872 O O . ASP A 1 534 ? 21.092 -10.540 -47.736 1.00 60.06 534 ASP A O 1
ATOM 3876 N N . ASN A 1 535 ? 18.930 -9.968 -47.806 1.00 44.19 535 ASN A N 1
ATOM 3877 C CA . ASN A 1 535 ? 18.688 -10.051 -46.362 1.00 44.19 535 ASN A CA 1
ATOM 3878 C C . ASN A 1 535 ? 18.696 -11.509 -45.830 1.00 44.19 535 ASN A C 1
ATOM 3880 O O . ASN A 1 535 ? 18.064 -11.777 -44.810 1.00 44.19 535 ASN A O 1
ATOM 3884 N N . SER A 1 536 ? 19.372 -12.467 -46.476 1.00 33.12 536 SER A N 1
ATOM 3885 C CA . SER A 1 536 ? 19.577 -13.779 -45.863 1.00 33.12 536 SER A CA 1
ATOM 3886 C C . SER A 1 536 ? 20.524 -13.598 -44.680 1.00 33.12 536 SER A C 1
ATOM 3888 O O . SER A 1 536 ? 21.719 -13.350 -44.856 1.00 33.12 536 SER A O 1
ATOM 3890 N N . VAL A 1 537 ? 19.960 -13.673 -43.478 1.00 29.83 537 VAL A N 1
ATOM 3891 C CA . VAL A 1 537 ? 20.690 -13.812 -42.222 1.00 29.83 537 VAL A CA 1
ATOM 3892 C C . VAL A 1 537 ? 21.733 -14.907 -42.426 1.00 29.83 537 VAL A C 1
ATOM 3894 O O . VAL A 1 537 ? 21.383 -16.054 -42.692 1.00 29.83 537 VAL A O 1
ATOM 3897 N N . VAL A 1 538 ? 23.016 -14.552 -42.368 1.00 28.05 538 VAL A N 1
ATOM 3898 C CA . VAL A 1 538 ? 24.076 -15.555 -42.301 1.00 28.05 538 VAL A CA 1
ATOM 3899 C C . VAL A 1 538 ? 24.022 -16.109 -40.885 1.00 28.05 538 VAL A C 1
ATOM 3901 O O . VAL A 1 538 ? 24.590 -15.529 -39.966 1.00 28.05 538 VAL A O 1
ATOM 3904 N N . THR A 1 539 ? 23.278 -17.194 -40.696 1.00 28.75 539 THR A N 1
ATOM 3905 C CA . THR A 1 539 ? 23.532 -18.120 -39.595 1.00 28.75 539 THR A CA 1
ATOM 3906 C C . THR A 1 539 ? 24.868 -18.798 -39.879 1.00 28.75 539 THR A C 1
ATOM 3908 O O . THR A 1 539 ? 24.976 -19.565 -40.839 1.00 28.75 539 THR A O 1
ATOM 3911 N N . GLN A 1 540 ? 25.877 -18.486 -39.071 1.00 29.56 540 GLN A N 1
ATOM 3912 C CA . GLN A 1 540 ? 26.929 -19.435 -38.721 1.00 29.56 540 GLN A CA 1
ATOM 3913 C C . GLN A 1 540 ? 26.887 -19.643 -37.219 1.00 29.56 540 GLN A C 1
ATOM 3915 O O . GLN A 1 540 ? 26.813 -18.615 -36.505 1.00 29.56 540 GLN A O 1
#

pLDDT: mean 92.27, std 9.45, range [28.05, 98.94]

Sequence (540 aa):
MLNATGDGATNYGPETGTRMITGNVTINGNTTGTVNLRNLNITGDLTINTPNGHVTGASTLTIDGQTNIDAVSSTSFVSQATHTDGIVITDGNGASIDLSGSASSADVTVDTDGTVRLLGSFTGTVTVTKAAKLVIDEGATVSSIVVEEGATGTTIDNQGNIAELTANATVEVTGNAPEAIDGNAENISGAISVTDQSSLEAALANTNVTTIVLANDIVTNKQLLVTSEGQKIDGKGKTISAATDMTYANPNKTVLTVLNANNVEISNLTVDASNVNTPSKWDGVYAAQVYTSTGVQLSNVTLKKADAGLLVNGSAVTATNLTTSTNEFGGVEVSQGSAVTTPAELTVRGTSNHDEDVHLWTVGDNASVVDSGTQYKSAADIRSNKTGFTNYILASEDRFIPHSGPEAPKNGLKEKAVSDVTANKATFLVAGLLNDSNQQKPVPLAEAKTWIDEKYKVNFNADAIVVTDGNIKITGSVLSTEDWYKIKANGDKKIPYRITLLKDDTTAGNATAANKVIKVAMYVDGTAVLNNVDNSVVTQ

Radius of gyration: 39.33 Å; chains: 1; bounding box: 85×38×118 Å

Secondary structure (DSSP, 8-state):
-EE--SSS-EEES-SSS-EEE-S-EEEES---SEEEE-SEEESS-EEEE-TT-EEEE-TT-EESS-EEEEE--SS-EEE-SEESS-EEE--SS-EEEEE-GGGGGS-EEE--SSEEEEEEEEEEEEEE-S--EEEE-TT-EEEEEEE-GGGTTEEEEESSEEEEEEESS-EEEEEEPPSEEEE-GGGEESEEEE-SHHHHHHHHH-TT--EEEE-S-EEEEE-EEE-STT-EEE-TT-EEEEEEEEE--TT-EEEEEEES-TT-EEES-EEE-TTTPPTTS---EEEEEEES-SSEEEES-EEESSSEEEEEES-EEEEES-EEES-SSEEEEEE--TT--SPEEEEEES--B--SSSSEEEESTTEEEE-TT--EEEEE--STT-TTEEEEEETTSSSPPTT--PPPPTT-B-EEE-TT--TTT-EEEETT-B-TTSSB--B-HHHHHHHHHHHHT----GGGEEEETTEEEE-S-SS-HHHHHHHTTTS-TTS-EEEEEE-TT--TTT-SGGGEEEEEEE-TTS-EEEE-SS------